Protein AF-A0A3D1XYS8-F1 (afdb_monomer_lite)

Radius of gyration: 29.28 Å; chains: 1; bounding box: 85×68×75 Å

Secondary structure (DSSP, 8-state):
--S---TTTGGGSPPPSS-PPPP-STTPPP------PPTT-EEE-----B-SS--BPPP----EEE--SSPEEEEE-SSSEEEEEE-STT--SGGG---EEEE-TT---BTTEEEEEEE--SSEEEEEEEEEEEEEEEETT-EEEEBTTS-EEEE---EEPSEEEETTS-B-GGGGTSSSS--BT---HHHHHHHS---B-TTS-B----HHHHEEEEEEEEE--TT--EEEEEEEEEE-HHHHHHHHHHHHHHTTT-HHHHHHHHHTSHHHHHHHHS-SSEEEEEE-SSSEEEEEEE---BSSSS---EEEEEE-TT--SSEEEEEEEEETTTEEEEEEEEE-SPPS-TTTS-EEEEE--SEEEETTEE-HHHHSSSSS--EEEETT-EEEEEEE--SPPPTTEEEEEEEEEEEEEEE--S----S--HHHHHHHHHSTTHHHHHHHHHHTTTT-S-------------TT---GGGT------------S-----S--HHHHHHHHHHHHHHHHHHHHHHHHHTSTT-HHHHHHHHHHHHHHHHHHHHHHHHHHHHTS-----------------------PPP-PPPPP-------

Foldseek 3Di:
DLDADFQVCPVVDDDFDDDFDDDDPPPDDGDDDRFQEAALGKDWDWDWDADPVRDIDTIDGIDMAGHHFFKWKWWDLPPDTDTADTDQPPFADPVPWDKDKFWDPSFDDDPQKTKMKIADRYQWKWWWAAKWKKKWWFFPQWDWAAAPVRDIFTFHDWFAFPWKQKPVRDTDRQQAADLPPNWDLQQDPVCLVPPAQCDADPQGFGPDPDPVNFKMKMKTKTFADQQQQKKKKKFAKAFHSLLSVLVVVLCLLQLVVPVVSVVVCVVVCLVVLLCFQQQLAKWKWWDQPPDTDGDDGDSAHYNDSNGGTHIDMDGCNRRDDRMIIMMIMHTRNGMITRHMTIGRDDRPPPPDGGDIDIWQFPFKDKVNHTPSVRHNDPDPRIDMDGNPIMIMTMTGNPDDHDPNIDIIMIMIIITHMHRDDPDRNPDHNVVVSCCCRPPHSRVSRPRSSVVVPNNPDDDDDDDDDDDDDDLRDDDVVVPRDNPPPPDPPPDDDDPPDDDDVVVVVVVVVVVVVVVVVVVVVVVVVVVVPCPPVVVVVVVVVVVVVVVVVVVVVVVVVVVDDDDDDDDDDDDDDDDDDDDDDDDDDDDDDDDDDDDDDDD

Sequence (599 aa):
TSSAITDANWASATTCGGTPPSPGTPGSTESFGCTGLAALTHYYFGLKSTDEVPNWSLASNSPEATTASCPFIYVWNGKEYEFVAETLTPFVVPEAEAPFLSVLPNLVPKDGKYLIKIKEELNETSFLNNLFLLAIDHPKNTEIYPDIFGNIHTIKDKISASSCINEEGEDCLDLFEENDNKFWNWGDEGYWRTHKNTELDEEGNLLSDDESDLYSWAVLTFPKPKDAEQAKLVWHAKQHDSIGWAWTHFKDLLGYNHPESLQKYIDNGMLEDWFLNESAIIRLDVWDGKEWKHEYNLLEASASTEPGRFSHLVDISKIPGDELKIRFKSIYGYRAIDSVKVDYSKDYTLIPYLNVIPSYPEKATVNGESVLGAVSKTDSKRVVIDQGDEMELVFPEKYKLLPNTERSYILVTAGYYFGKYDKIIAKPNTELVERIMTEPGFTPRYFIPRWFGESETKFNEIEDKEFKCSPYFPDPQRGCEFPLVVEKEIKHFFPLSKYTIFDKIRIGSQIIVILIIIGVLVLLIKKRQYKKLLLALIILGVLLSLWYFFKVLKEFRVGQGLRLKETVQRVPLKMVSTLFFGSPLPKSQPLGRFPTKLE

pLDDT: mean 73.92, std 22.6, range [20.84, 98.5]

Structure (mmCIF, N/CA/C/O backbone):
data_AF-A0A3D1XYS8-F1
#
_entry.id   AF-A0A3D1XYS8-F1
#
loop_
_atom_site.group_PDB
_atom_site.id
_atom_site.type_symbol
_atom_site.label_atom_id
_atom_site.label_alt_id
_atom_site.label_comp_id
_atom_site.label_asym_id
_atom_site.label_entity_id
_atom_site.label_seq_id
_atom_site.pdbx_PDB_ins_code
_atom_site.Cartn_x
_atom_site.Cartn_y
_atom_site.Cartn_z
_atom_site.occupancy
_atom_site.B_iso_or_equiv
_atom_site.auth_seq_id
_atom_site.auth_comp_id
_atom_site.auth_asym_id
_atom_site.auth_atom_id
_atom_site.pdbx_PDB_model_num
ATOM 1 N N . THR A 1 1 ? 22.003 -0.512 15.019 1.00 56.84 1 THR A N 1
ATOM 2 C CA . THR A 1 1 ? 23.196 0.309 14.659 1.00 56.84 1 THR A CA 1
ATOM 3 C C . THR A 1 1 ? 23.071 0.764 13.217 1.00 56.84 1 THR A C 1
ATOM 5 O O . THR A 1 1 ? 22.112 0.349 12.585 1.00 56.84 1 THR A O 1
ATOM 8 N N . SER A 1 2 ? 23.991 1.585 12.696 1.00 62.97 2 SER A N 1
ATOM 9 C CA . SER A 1 2 ? 24.048 1.968 11.268 1.00 62.97 2 SER A CA 1
ATOM 10 C C . SER A 1 2 ? 24.963 1.059 10.426 1.00 62.97 2 SER A C 1
ATOM 12 O O . SER A 1 2 ? 25.339 1.412 9.318 1.00 62.97 2 SER A O 1
ATOM 14 N N . SER A 1 3 ? 25.389 -0.077 10.981 1.00 76.81 3 SER A N 1
ATOM 15 C CA . SER A 1 3 ? 26.138 -1.132 10.293 1.00 76.81 3 SER A CA 1
ATOM 16 C C . SER A 1 3 ? 25.804 -2.493 10.903 1.00 76.81 3 SER A C 1
ATOM 18 O O . SER A 1 3 ? 25.398 -2.551 12.072 1.00 76.81 3 SER A O 1
ATOM 20 N N . ALA A 1 4 ? 25.991 -3.570 10.131 1.00 86.12 4 ALA A N 1
ATOM 21 C CA . ALA A 1 4 ? 25.704 -4.941 10.551 1.00 86.12 4 ALA A CA 1
ATOM 22 C C . ALA A 1 4 ? 26.325 -5.289 11.911 1.00 86.12 4 ALA A C 1
ATOM 24 O O . ALA A 1 4 ? 27.505 -5.034 12.180 1.00 86.12 4 ALA A O 1
ATOM 25 N N . ILE A 1 5 ? 25.510 -5.881 12.784 1.00 90.12 5 ILE A N 1
ATOM 26 C CA . ILE A 1 5 ? 25.910 -6.294 14.125 1.00 90.12 5 ILE A CA 1
ATOM 27 C C . ILE A 1 5 ? 26.676 -7.615 14.041 1.00 90.12 5 ILE A C 1
ATOM 29 O O . ILE A 1 5 ? 26.229 -8.599 13.462 1.00 90.12 5 ILE A O 1
ATOM 33 N N . THR A 1 6 ? 27.848 -7.629 14.661 1.00 91.19 6 THR A N 1
ATOM 34 C CA . THR A 1 6 ? 28.765 -8.762 14.763 1.00 91.19 6 THR A CA 1
ATOM 35 C C . THR A 1 6 ? 29.244 -8.890 16.205 1.00 91.19 6 THR A C 1
ATOM 37 O O . THR A 1 6 ? 29.092 -7.973 17.015 1.00 91.19 6 THR A O 1
ATOM 40 N N . ASP A 1 7 ? 29.904 -9.996 16.549 1.00 90.31 7 ASP A N 1
ATOM 41 C CA . ASP A 1 7 ? 30.526 -10.130 17.871 1.00 90.31 7 ASP A CA 1
ATOM 42 C C . ASP A 1 7 ? 31.549 -9.025 18.175 1.00 90.31 7 ASP A C 1
ATOM 44 O O . ASP A 1 7 ? 31.712 -8.643 19.334 1.00 90.31 7 ASP A O 1
ATOM 48 N N . ALA A 1 8 ? 32.203 -8.481 17.144 1.00 90.38 8 ALA A N 1
ATOM 49 C CA . ALA A 1 8 ? 33.220 -7.446 17.289 1.00 90.38 8 ALA A CA 1
ATOM 50 C C . ALA A 1 8 ? 32.640 -6.079 17.684 1.00 90.38 8 ALA A C 1
ATOM 52 O O . ALA A 1 8 ? 33.290 -5.335 18.417 1.00 90.38 8 ALA A O 1
ATOM 53 N N . ASN A 1 9 ? 31.430 -5.743 17.222 1.00 90.12 9 ASN A N 1
ATOM 54 C CA . ASN A 1 9 ? 30.786 -4.456 17.507 1.00 90.12 9 ASN A CA 1
ATOM 55 C C . ASN A 1 9 ? 29.580 -4.567 18.462 1.00 90.12 9 ASN A C 1
ATOM 57 O O . ASN A 1 9 ? 28.995 -3.540 18.808 1.00 90.12 9 ASN A O 1
ATOM 61 N N . TRP A 1 10 ? 29.260 -5.767 18.964 1.00 91.94 10 TRP A N 1
ATOM 62 C CA . TRP A 1 10 ? 28.131 -6.028 19.867 1.00 91.94 10 TRP A CA 1
ATOM 63 C C . TRP A 1 10 ? 28.052 -5.054 21.049 1.00 91.94 10 TRP A C 1
ATOM 65 O O . TRP A 1 10 ? 27.004 -4.485 21.327 1.00 91.94 10 TRP A O 1
ATOM 75 N N . ALA A 1 11 ? 29.178 -4.816 21.727 1.00 89.06 11 ALA A N 1
ATOM 76 C CA . ALA A 1 11 ? 29.230 -3.950 22.908 1.00 89.06 11 ALA A CA 1
ATOM 77 C C . ALA A 1 11 ? 28.988 -2.459 22.601 1.00 89.06 11 ALA A C 1
ATOM 79 O O . ALA A 1 11 ? 28.719 -1.686 23.516 1.00 89.06 11 ALA A O 1
ATOM 80 N N . SER A 1 12 ? 29.106 -2.055 21.333 1.00 86.50 12 SER A N 1
ATOM 81 C CA . SER A 1 12 ? 28.817 -0.691 20.872 1.00 86.50 12 SER A CA 1
ATOM 82 C C . SER A 1 12 ? 27.388 -0.521 20.351 1.00 86.50 12 SER A C 1
ATOM 84 O O . SER A 1 12 ? 26.962 0.605 20.103 1.00 86.50 12 SER A O 1
ATOM 86 N N . ALA A 1 13 ? 26.647 -1.620 20.180 1.00 88.00 13 ALA A N 1
ATOM 87 C CA . ALA A 1 13 ? 25.275 -1.568 19.714 1.00 88.00 13 ALA A CA 1
ATOM 88 C C . ALA A 1 13 ? 24.341 -1.031 20.805 1.00 88.00 13 ALA A C 1
ATOM 90 O O . ALA A 1 13 ? 24.452 -1.373 21.982 1.00 88.00 13 ALA A O 1
ATOM 91 N N . THR A 1 14 ? 23.394 -0.188 20.401 1.00 88.25 14 THR A N 1
ATOM 92 C CA . THR A 1 14 ? 22.339 0.303 21.287 1.00 88.25 14 THR A CA 1
ATOM 93 C C . THR A 1 14 ? 21.341 -0.816 21.561 1.00 88.25 14 THR A C 1
ATOM 95 O O . THR A 1 14 ? 20.779 -1.389 20.629 1.00 88.25 14 THR A O 1
ATOM 98 N N . THR A 1 15 ? 21.100 -1.116 22.835 1.00 86.75 15 THR A N 1
ATOM 99 C CA . THR A 1 15 ? 20.080 -2.088 23.234 1.00 86.75 15 THR A CA 1
ATOM 100 C C . THR A 1 15 ? 18.688 -1.533 22.945 1.00 86.75 15 THR A C 1
ATOM 102 O O . THR A 1 15 ? 18.370 -0.418 23.360 1.00 86.75 15 THR A O 1
ATOM 105 N N . CYS A 1 16 ? 17.842 -2.321 22.280 1.00 83.00 16 CYS A N 1
ATOM 106 C CA . CYS A 1 16 ? 16.421 -2.009 22.152 1.00 83.00 16 CYS A CA 1
ATOM 107 C C . CYS A 1 16 ? 15.769 -1.872 23.537 1.00 83.00 16 CYS A C 1
ATOM 109 O O . CYS A 1 16 ? 16.020 -2.683 24.431 1.00 83.00 16 CYS A O 1
ATOM 111 N N . GLY A 1 17 ? 14.939 -0.843 23.720 1.00 72.94 17 GLY A N 1
ATOM 112 C CA . GLY A 1 17 ? 14.209 -0.633 24.971 1.00 72.94 17 GLY A CA 1
ATOM 113 C C . GLY A 1 17 ? 13.218 -1.766 25.262 1.00 72.94 17 GLY A C 1
ATOM 114 O O . GLY A 1 17 ? 12.676 -2.368 24.343 1.00 72.94 17 GLY A O 1
ATOM 115 N N . GLY A 1 18 ? 12.967 -2.043 26.546 1.00 71.88 18 GLY A N 1
ATOM 116 C CA . GLY A 1 18 ? 12.067 -3.111 26.999 1.00 71.88 18 GLY A CA 1
ATOM 117 C C . GLY A 1 18 ? 12.799 -4.327 27.575 1.00 71.88 18 GLY A C 1
ATOM 118 O O . GLY A 1 18 ? 14.016 -4.326 27.742 1.00 71.88 18 GLY A O 1
ATOM 119 N N . THR A 1 19 ? 12.042 -5.362 27.944 1.00 77.69 19 THR A N 1
ATOM 120 C CA . THR A 1 19 ? 12.594 -6.644 28.409 1.00 77.69 19 THR A CA 1
ATOM 121 C C . THR A 1 19 ? 12.343 -7.695 27.331 1.00 77.69 19 THR A C 1
ATOM 123 O O . THR A 1 19 ? 11.173 -7.968 27.051 1.00 77.69 19 THR A O 1
ATOM 126 N N . PRO A 1 20 ? 13.390 -8.266 26.705 1.00 81.31 20 PRO A N 1
ATOM 127 C CA . PRO A 1 20 ? 13.209 -9.319 25.713 1.00 81.31 20 PRO A CA 1
ATOM 128 C C . PRO A 1 20 ? 12.521 -10.542 26.340 1.00 81.31 20 PRO A C 1
ATOM 130 O O . PRO A 1 20 ? 12.683 -10.787 27.543 1.00 81.31 20 PRO A O 1
ATOM 133 N N . PRO A 1 21 ? 11.741 -11.309 25.557 1.00 82.81 21 PRO A N 1
ATOM 134 C CA . PRO A 1 21 ? 11.067 -12.496 26.062 1.00 82.81 21 PRO A CA 1
ATOM 135 C C . PRO A 1 21 ? 12.085 -13.529 26.556 1.00 82.81 21 PRO A C 1
ATOM 137 O O . PRO A 1 21 ? 13.184 -13.655 26.016 1.00 82.81 21 PRO A O 1
ATOM 140 N N . SER A 1 22 ? 11.711 -14.291 27.585 1.00 84.75 22 SER A N 1
ATOM 141 C CA . SER A 1 22 ? 12.483 -15.477 27.960 1.00 84.75 22 SER A CA 1
ATOM 142 C C . SER A 1 22 ? 12.396 -16.512 26.831 1.00 84.75 22 SER A C 1
ATOM 144 O O . SER A 1 22 ? 11.285 -16.738 26.344 1.00 84.75 22 SER A O 1
ATOM 146 N N . PRO A 1 23 ? 13.519 -17.140 26.427 1.00 85.06 23 PRO A N 1
ATOM 147 C CA . PRO A 1 23 ? 13.507 -18.162 25.386 1.00 85.06 23 PRO A CA 1
ATOM 148 C C . PRO A 1 23 ? 12.497 -19.271 25.690 1.00 85.06 23 PRO A C 1
ATOM 150 O O . PRO A 1 23 ? 12.416 -19.755 26.825 1.00 85.06 23 PRO A O 1
ATOM 153 N N . GLY A 1 24 ? 11.711 -19.650 24.682 1.00 82.12 24 GLY A N 1
ATOM 154 C CA . GLY A 1 24 ? 10.752 -20.740 24.782 1.00 82.12 24 GLY A CA 1
ATOM 155 C C . GLY A 1 24 ? 11.417 -22.112 24.681 1.00 82.12 24 GLY A C 1
ATOM 156 O O . GLY A 1 24 ? 12.638 -22.270 24.717 1.00 82.12 24 GLY A O 1
ATOM 157 N N . THR A 1 25 ? 10.597 -23.150 24.521 1.00 86.44 25 THR A N 1
ATOM 158 C CA . THR A 1 25 ? 11.120 -24.475 24.168 1.00 86.44 25 THR A CA 1
ATOM 159 C C . THR A 1 25 ? 11.797 -24.430 22.792 1.00 86.44 25 THR A C 1
ATOM 161 O O . THR A 1 25 ? 11.299 -23.720 21.916 1.00 86.44 25 THR A O 1
ATOM 164 N N . PRO A 1 26 ? 12.873 -25.202 22.549 1.00 80.94 26 PRO A N 1
ATOM 165 C CA . PRO A 1 26 ? 13.565 -25.202 21.260 1.00 80.94 26 PRO A CA 1
ATOM 166 C C . PRO A 1 26 ? 12.614 -25.370 20.067 1.00 80.94 26 PRO A C 1
ATOM 168 O O . PRO A 1 26 ? 11.765 -26.262 20.071 1.00 80.94 26 PRO A O 1
ATOM 171 N N . GLY A 1 27 ? 12.768 -24.516 19.051 1.00 78.06 27 GLY A N 1
ATOM 172 C CA . GLY A 1 27 ? 11.906 -24.485 17.862 1.00 78.06 27 GLY A CA 1
ATOM 173 C C . GLY A 1 27 ? 10.658 -23.605 17.989 1.00 78.06 27 GLY A C 1
ATOM 174 O O . GLY A 1 27 ? 9.889 -23.522 17.036 1.00 78.06 27 GLY A O 1
ATOM 175 N N . SER A 1 28 ? 10.453 -22.946 19.133 1.00 81.12 28 SER A N 1
ATOM 176 C CA . SER A 1 28 ? 9.445 -21.886 19.261 1.00 81.12 28 SER A CA 1
ATOM 177 C C . SER A 1 28 ? 9.927 -20.613 18.564 1.00 81.12 28 SER A C 1
ATOM 179 O O . SER A 1 28 ? 11.128 -20.380 18.469 1.00 81.12 28 SER A O 1
ATOM 181 N N . THR A 1 29 ? 8.992 -19.797 18.078 1.00 78.88 29 THR A N 1
ATOM 182 C CA . THR A 1 29 ? 9.286 -18.453 17.570 1.00 78.88 29 THR A CA 1
ATOM 183 C C . THR A 1 29 ? 9.022 -17.434 18.665 1.00 78.88 29 THR A C 1
ATOM 185 O O . THR A 1 29 ? 7.915 -17.365 19.202 1.00 78.88 29 THR A O 1
ATOM 188 N N . GLU A 1 30 ? 10.023 -16.622 18.976 1.00 79.38 30 GLU A N 1
ATOM 189 C CA . GLU A 1 30 ? 9.886 -15.449 19.828 1.00 79.38 30 GLU A CA 1
ATOM 190 C C . GLU A 1 30 ? 9.679 -14.180 18.993 1.00 79.38 30 GLU A C 1
ATOM 192 O O . GLU A 1 30 ? 10.173 -14.044 17.874 1.00 79.38 30 GLU A O 1
ATOM 197 N N . SER A 1 31 ? 8.957 -13.214 19.556 1.00 77.50 31 SER A N 1
ATOM 198 C CA . SER A 1 31 ? 8.762 -11.897 18.949 1.00 77.50 31 SER A CA 1
ATOM 199 C C . SER A 1 31 ? 9.028 -10.811 19.981 1.00 77.50 31 SER A C 1
ATOM 201 O O . SER A 1 31 ? 8.647 -10.938 21.146 1.00 77.50 31 SER A O 1
ATOM 203 N N . PHE A 1 32 ? 9.702 -9.744 19.559 1.00 79.88 32 PHE A N 1
ATOM 204 C CA . PHE A 1 32 ? 10.047 -8.612 20.410 1.00 79.88 32 PHE A CA 1
ATOM 205 C C . PHE A 1 32 ? 9.953 -7.310 19.613 1.00 79.88 32 PHE A C 1
ATOM 207 O O . PHE A 1 32 ? 10.563 -7.189 18.554 1.00 79.88 32 PHE A O 1
ATOM 214 N N . GLY A 1 33 ? 9.187 -6.343 20.122 1.00 75.69 33 GLY A N 1
ATOM 215 C CA . GLY A 1 33 ? 9.042 -5.026 19.505 1.00 75.69 33 GLY A CA 1
ATOM 216 C C . GLY A 1 33 ? 10.113 -4.060 20.004 1.00 75.69 33 GLY A C 1
ATOM 217 O O . GLY A 1 33 ? 10.180 -3.785 21.200 1.00 75.69 33 GLY A O 1
ATOM 218 N N . CYS A 1 34 ? 10.930 -3.532 19.091 1.00 75.88 34 CYS A N 1
ATOM 219 C CA . CYS A 1 34 ? 11.888 -2.466 19.382 1.00 75.88 34 CYS A CA 1
ATOM 220 C C . CYS A 1 34 ? 11.254 -1.106 19.054 1.00 75.88 34 CYS A C 1
ATOM 222 O O . CYS A 1 34 ? 10.907 -0.854 17.906 1.00 75.88 34 CYS A O 1
ATOM 224 N N . THR A 1 35 ? 11.095 -0.237 20.054 1.00 71.31 35 THR A N 1
ATOM 225 C CA . THR A 1 35 ? 10.440 1.079 19.916 1.00 71.31 35 THR A CA 1
ATOM 226 C C . THR A 1 35 ? 11.433 2.237 20.045 1.00 71.31 35 THR A C 1
ATOM 228 O O . THR A 1 35 ? 12.523 2.058 20.589 1.00 71.31 35 THR A O 1
ATOM 231 N N . GLY A 1 36 ? 11.025 3.449 19.648 1.00 66.06 36 GLY A N 1
ATOM 232 C CA . GLY A 1 36 ? 11.841 4.667 19.789 1.00 66.06 36 GLY A CA 1
ATOM 233 C C . GLY A 1 36 ? 12.924 4.807 18.718 1.00 66.06 36 GLY A C 1
ATOM 234 O O . GLY A 1 36 ? 13.944 5.455 18.941 1.00 66.06 36 GLY A O 1
ATOM 235 N N . LEU A 1 37 ? 12.719 4.161 17.572 1.00 73.06 37 LEU A N 1
ATOM 236 C CA . LEU A 1 37 ? 13.575 4.279 16.402 1.00 73.06 37 LEU A CA 1
ATOM 237 C C . LEU A 1 37 ? 13.267 5.598 15.674 1.00 73.06 37 LEU A C 1
ATOM 239 O O . LEU A 1 37 ? 12.120 6.045 15.631 1.00 73.06 37 LEU A O 1
ATOM 243 N N . ALA A 1 38 ? 14.287 6.240 15.110 1.00 64.38 38 ALA A N 1
ATOM 244 C CA . ALA A 1 38 ? 14.101 7.417 14.270 1.00 64.38 38 ALA A CA 1
ATOM 245 C C . ALA A 1 38 ? 13.369 7.022 12.981 1.00 64.38 38 ALA A C 1
ATOM 247 O O . ALA A 1 38 ? 13.566 5.912 12.493 1.00 64.38 38 ALA A O 1
ATOM 248 N N . ALA A 1 39 ? 12.522 7.904 12.443 1.00 60.00 39 ALA A N 1
ATOM 249 C CA . ALA A 1 39 ? 11.832 7.686 11.167 1.00 60.00 39 ALA A CA 1
ATOM 250 C C . ALA A 1 39 ? 12.833 7.620 10.006 1.00 60.00 39 ALA A C 1
ATOM 252 O O . ALA A 1 39 ? 13.895 8.244 10.088 1.00 60.00 39 ALA A O 1
ATOM 253 N N . LEU A 1 40 ? 12.486 6.912 8.924 1.00 56.88 40 LEU A N 1
ATOM 254 C CA . LEU A 1 40 ? 13.281 6.854 7.686 1.00 56.88 40 LEU A CA 1
ATOM 255 C C . LEU A 1 40 ? 14.767 6.533 7.921 1.00 56.88 40 LEU A C 1
ATOM 257 O O . LEU A 1 40 ? 15.645 7.036 7.221 1.00 56.88 40 LEU A O 1
ATOM 261 N N . THR A 1 41 ? 15.059 5.734 8.946 1.00 62.69 41 THR A N 1
ATOM 262 C CA . THR A 1 41 ? 16.421 5.436 9.388 1.00 62.69 41 THR A CA 1
ATOM 263 C C . THR A 1 41 ? 16.679 3.945 9.265 1.00 62.69 41 THR A C 1
ATOM 265 O O . THR A 1 41 ? 15.886 3.127 9.732 1.00 62.69 41 THR A O 1
ATOM 268 N N . HIS A 1 42 ? 17.795 3.599 8.626 1.00 68.25 42 HIS A N 1
ATOM 269 C CA . HIS A 1 42 ? 18.211 2.220 8.430 1.00 68.25 42 HIS A CA 1
ATOM 270 C C . HIS A 1 42 ? 18.862 1.664 9.700 1.00 68.25 42 HIS A C 1
ATOM 272 O O . HIS A 1 42 ? 19.811 2.246 10.241 1.00 68.25 42 HIS A O 1
ATOM 278 N N . TYR A 1 43 ? 18.341 0.542 10.186 1.00 79.75 43 TYR A N 1
ATOM 279 C CA . TYR A 1 43 ? 18.785 -0.104 11.409 1.00 79.75 43 TYR A CA 1
ATOM 280 C C . TYR A 1 43 ? 19.166 -1.552 11.170 1.00 79.75 43 TYR A C 1
ATOM 282 O O . TYR A 1 43 ? 18.414 -2.324 10.591 1.00 79.75 43 TYR A O 1
ATOM 290 N N . TYR A 1 44 ? 20.288 -1.932 11.768 1.00 84.69 44 TYR A N 1
ATOM 291 C CA . TYR A 1 44 ? 20.696 -3.318 11.942 1.00 84.69 44 TYR A CA 1
ATOM 292 C C . TYR A 1 44 ? 20.316 -3.816 13.331 1.00 84.69 44 TYR A C 1
ATOM 294 O O . TYR A 1 44 ? 20.583 -3.133 14.335 1.00 84.69 44 TYR A O 1
ATOM 302 N N . PHE A 1 45 ? 19.758 -5.022 13.377 1.00 89.69 45 PHE A N 1
ATOM 303 C CA . PHE A 1 45 ? 19.393 -5.736 14.595 1.00 89.69 45 PHE A CA 1
ATOM 304 C C . PHE A 1 45 ? 20.274 -6.967 14.781 1.00 89.69 45 PHE A C 1
ATOM 306 O O . PHE A 1 45 ? 20.924 -7.443 13.856 1.00 89.69 45 PHE A O 1
ATOM 313 N N . GLY A 1 46 ? 20.323 -7.466 16.009 1.00 90.88 46 GLY A N 1
ATOM 314 C CA . GLY A 1 46 ? 21.067 -8.659 16.374 1.00 90.88 46 GLY A CA 1
ATOM 315 C C . GLY A 1 46 ? 20.637 -9.114 17.760 1.00 90.88 46 GLY A C 1
ATOM 316 O O . GLY A 1 46 ? 20.279 -8.292 18.605 1.00 90.88 46 GLY A O 1
ATOM 317 N N . LEU A 1 47 ? 20.660 -10.420 17.995 1.00 91.62 47 LEU A N 1
ATOM 318 C CA . LEU A 1 47 ? 20.310 -11.020 19.276 1.00 91.62 47 LEU A CA 1
ATOM 319 C C . LEU A 1 47 ? 21.435 -11.931 19.775 1.00 91.62 47 LEU A C 1
ATOM 321 O O . LEU A 1 47 ? 22.169 -12.539 18.993 1.00 91.62 47 LEU A O 1
ATOM 325 N N . LYS A 1 48 ? 21.547 -12.023 21.101 1.00 90.88 48 LYS A N 1
ATOM 326 C CA . LYS A 1 48 ? 22.319 -13.047 21.805 1.00 90.88 48 LYS A CA 1
ATOM 327 C C . LYS A 1 48 ? 21.435 -13.680 22.859 1.00 90.88 48 LYS A C 1
ATOM 329 O O . LYS A 1 48 ? 20.718 -12.975 23.568 1.00 90.88 48 LYS A O 1
ATOM 334 N N . SER A 1 49 ? 21.524 -14.994 22.987 1.00 88.75 49 SER A N 1
ATOM 335 C CA . SER A 1 49 ? 20.865 -15.750 24.046 1.00 88.75 49 SER A CA 1
ATOM 336 C C . SER A 1 49 ? 21.883 -16.181 25.094 1.00 88.75 49 SER A C 1
ATOM 338 O O . SER A 1 49 ? 23.073 -16.317 24.803 1.00 88.75 49 SER A O 1
ATOM 340 N N . THR A 1 50 ? 21.413 -16.424 26.312 1.00 88.50 50 THR A N 1
ATOM 341 C CA . THR A 1 50 ? 22.218 -16.997 27.390 1.00 88.50 50 THR A CA 1
ATOM 342 C C . THR A 1 50 ? 21.474 -18.166 28.022 1.00 88.50 50 THR A C 1
ATOM 344 O O . THR A 1 50 ? 20.242 -18.161 28.036 1.00 88.50 50 THR A O 1
ATOM 347 N N . ASP A 1 51 ? 22.210 -19.173 28.485 1.00 85.50 51 ASP A N 1
ATOM 348 C CA . ASP A 1 51 ? 21.648 -20.316 29.209 1.00 85.50 51 ASP A CA 1
ATOM 349 C C . ASP A 1 51 ? 21.585 -20.062 30.731 1.00 85.50 51 ASP A C 1
ATOM 351 O O . ASP A 1 51 ? 21.874 -18.969 31.226 1.00 85.50 51 ASP A O 1
ATOM 355 N N . GLU A 1 52 ? 21.188 -21.077 31.499 1.00 86.06 52 GLU A N 1
ATOM 356 C CA . GLU A 1 52 ? 21.054 -21.005 32.958 1.00 86.06 52 GLU A CA 1
ATOM 357 C C . GLU A 1 52 ? 22.401 -20.873 33.694 1.00 86.06 52 GLU A C 1
ATOM 359 O O . GLU A 1 52 ? 22.426 -20.592 34.897 1.00 86.06 52 GLU A O 1
ATOM 364 N N . VAL A 1 53 ? 23.521 -21.077 32.993 1.00 88.19 53 VAL A N 1
ATOM 365 C CA . VAL A 1 53 ? 24.900 -20.990 33.504 1.00 88.19 53 VAL A CA 1
ATOM 366 C C . VAL A 1 53 ? 25.660 -19.862 32.769 1.00 88.19 53 VAL A C 1
ATOM 368 O O . VAL A 1 53 ? 26.840 -19.991 32.446 1.00 88.19 53 VAL A O 1
ATOM 371 N N . PRO A 1 54 ? 24.996 -18.711 32.569 1.00 83.50 54 PRO A N 1
ATOM 372 C CA . PRO A 1 54 ? 25.366 -17.572 31.729 1.00 83.50 54 PRO A CA 1
ATOM 373 C C . PRO A 1 54 ? 26.274 -17.784 30.506 1.00 83.50 54 PRO A C 1
ATOM 375 O O . PRO A 1 54 ? 27.084 -16.903 30.193 1.00 83.50 54 PRO A O 1
ATOM 378 N N . ASN A 1 55 ? 26.156 -18.900 29.782 1.00 88.56 55 ASN A N 1
ATOM 379 C CA . ASN A 1 55 ? 26.901 -19.091 28.539 1.00 88.56 55 ASN A CA 1
ATOM 380 C C . ASN A 1 55 ? 26.212 -18.315 27.418 1.00 88.56 55 ASN A C 1
ATOM 382 O O . ASN A 1 55 ? 25.103 -18.643 27.003 1.00 88.56 55 ASN A O 1
ATOM 386 N N . TRP A 1 56 ? 26.865 -17.261 26.937 1.00 90.38 56 TRP A N 1
ATOM 387 C CA . TRP A 1 56 ? 26.346 -16.426 25.858 1.00 90.38 56 TRP A CA 1
ATOM 388 C C . TRP A 1 56 ? 26.611 -17.041 24.487 1.00 90.38 56 TRP A C 1
ATOM 390 O O . TRP A 1 56 ? 27.707 -17.537 24.217 1.00 90.38 56 TRP A O 1
ATOM 400 N N . SER A 1 57 ? 25.626 -16.944 23.598 1.00 91.12 57 SER A N 1
ATOM 401 C CA . SER A 1 57 ? 25.812 -17.244 22.183 1.00 91.12 57 SER A CA 1
ATOM 402 C C . SER A 1 57 ? 26.738 -16.226 21.501 1.00 91.12 57 SER A C 1
ATOM 404 O O . SER A 1 57 ? 26.980 -15.118 21.999 1.00 91.12 57 SER A O 1
ATOM 406 N N . LEU A 1 58 ? 27.203 -16.584 20.302 1.00 92.06 58 LEU A N 1
ATOM 407 C CA . LEU A 1 58 ? 27.666 -15.596 19.325 1.00 92.06 58 LEU A CA 1
ATOM 408 C C . LEU A 1 58 ? 26.505 -14.681 18.911 1.00 92.06 58 LEU A C 1
ATOM 410 O O . LEU A 1 58 ? 25.336 -14.995 19.170 1.00 92.06 58 LEU A O 1
ATOM 414 N N . ALA A 1 59 ? 26.831 -13.545 18.295 1.00 91.00 59 ALA A N 1
ATOM 415 C CA . ALA A 1 59 ? 25.819 -12.682 17.699 1.00 91.00 59 ALA A CA 1
ATOM 416 C C . ALA A 1 59 ? 25.062 -13.462 16.613 1.00 91.00 59 ALA A C 1
ATOM 418 O O . ALA A 1 59 ? 25.658 -14.245 15.869 1.00 91.00 59 ALA A O 1
ATOM 419 N N . SER A 1 60 ? 23.746 -13.268 16.539 1.00 90.56 60 SER A N 1
ATOM 420 C CA . SER A 1 60 ? 22.939 -13.805 15.444 1.00 90.56 60 SER A CA 1
ATOM 421 C C . SER A 1 60 ? 23.377 -13.247 14.084 1.00 90.56 60 SER A C 1
ATOM 423 O O . SER A 1 60 ? 24.249 -12.381 13.987 1.00 90.56 60 SER A O 1
ATOM 425 N N . ASN A 1 61 ? 22.702 -13.683 13.017 1.00 85.00 61 ASN A N 1
ATOM 426 C CA . ASN A 1 61 ? 22.659 -12.881 11.796 1.00 85.00 61 ASN A CA 1
ATOM 427 C C . ASN A 1 61 ? 22.183 -11.451 12.115 1.00 85.00 61 ASN A C 1
ATOM 429 O O . ASN A 1 61 ? 21.528 -11.217 13.136 1.00 85.00 61 ASN A O 1
ATOM 433 N N . SER A 1 62 ? 22.518 -10.503 11.240 1.00 85.44 62 SER A N 1
ATOM 434 C CA . SER A 1 62 ? 22.134 -9.109 11.422 1.00 85.44 62 SER A CA 1
ATOM 435 C C . SER A 1 62 ? 21.090 -8.702 10.390 1.00 85.44 62 SER A C 1
ATOM 437 O O . SER A 1 62 ? 21.463 -8.184 9.341 1.00 85.44 62 SER A O 1
ATOM 439 N N . PRO A 1 63 ? 19.797 -8.990 10.633 1.00 81.69 63 PRO A N 1
ATOM 440 C CA . PRO A 1 63 ? 18.751 -8.460 9.780 1.00 81.69 63 PRO A CA 1
ATOM 441 C C . PRO A 1 63 ? 18.736 -6.935 9.879 1.00 81.69 63 PRO A C 1
ATOM 443 O O . PRO A 1 63 ? 19.018 -6.357 10.936 1.00 81.69 63 PRO A O 1
ATOM 446 N N . GLU A 1 64 ? 18.384 -6.305 8.773 1.00 74.69 64 GLU A N 1
ATOM 447 C CA . GLU A 1 64 ? 18.311 -4.860 8.635 1.00 74.69 64 GLU A CA 1
ATOM 448 C C . GLU A 1 64 ? 16.919 -4.439 8.162 1.00 74.69 64 GLU A C 1
ATOM 450 O O . GLU A 1 64 ? 16.208 -5.214 7.518 1.00 74.69 64 GLU A O 1
ATOM 455 N N . ALA A 1 65 ? 16.506 -3.238 8.549 1.00 67.50 65 ALA A N 1
ATOM 456 C CA . ALA A 1 65 ? 15.270 -2.625 8.090 1.00 67.50 65 ALA A CA 1
ATOM 457 C C . ALA A 1 65 ? 15.348 -1.105 8.236 1.00 67.50 65 ALA A C 1
ATOM 459 O O . ALA A 1 65 ? 15.921 -0.588 9.200 1.00 67.50 65 ALA A O 1
ATOM 460 N N . THR A 1 66 ? 14.710 -0.389 7.321 1.00 63.38 66 THR A N 1
ATOM 461 C CA . THR A 1 66 ? 14.507 1.053 7.405 1.00 63.38 66 THR A CA 1
ATOM 462 C C . THR A 1 66 ? 13.136 1.309 7.976 1.00 63.38 66 THR A C 1
ATOM 464 O O . THR A 1 66 ? 12.128 0.782 7.510 1.00 63.38 66 THR A O 1
ATOM 467 N N . THR A 1 67 ? 13.089 2.122 9.021 1.00 61.94 67 THR A N 1
ATOM 468 C CA . THR A 1 67 ? 11.811 2.547 9.575 1.00 61.94 67 THR A CA 1
ATOM 469 C C . THR A 1 67 ? 10.998 3.308 8.533 1.00 61.94 67 THR A C 1
ATOM 471 O O . THR A 1 67 ? 11.507 4.148 7.790 1.00 61.94 67 THR A O 1
ATOM 474 N N . ALA A 1 68 ? 9.704 3.011 8.511 1.00 60.97 68 ALA A N 1
ATOM 475 C CA . ALA A 1 68 ? 8.709 3.737 7.747 1.00 60.97 68 ALA A CA 1
ATOM 476 C C . ALA A 1 68 ? 8.577 5.201 8.206 1.00 60.97 68 ALA A C 1
ATOM 478 O O . ALA A 1 68 ? 9.348 5.708 9.021 1.00 60.97 68 ALA A O 1
ATOM 479 N N . SER A 1 69 ? 7.564 5.867 7.669 1.00 61.47 69 SER A N 1
ATOM 480 C CA . SER A 1 69 ? 7.175 7.243 7.949 1.00 61.47 69 SER A CA 1
ATOM 481 C C . SER A 1 69 ? 5.654 7.265 7.836 1.00 61.47 69 SER A C 1
ATOM 483 O O . SER A 1 69 ? 5.190 7.377 6.707 1.00 61.47 69 SER A O 1
ATOM 485 N N . CYS A 1 70 ? 4.925 6.939 8.920 1.00 78.00 70 CYS A N 1
ATOM 486 C CA . CYS A 1 70 ? 3.453 6.888 9.056 1.00 78.00 70 CYS A CA 1
ATOM 487 C C . CYS A 1 70 ? 3.005 6.473 10.482 1.00 78.00 70 CYS A C 1
ATOM 489 O O . CYS A 1 70 ? 3.631 5.599 11.085 1.00 78.00 70 CYS A O 1
ATOM 491 N N . PRO A 1 71 ? 1.849 6.957 10.983 1.00 85.88 71 PRO A N 1
ATOM 492 C CA . PRO A 1 71 ? 1.235 6.427 12.203 1.00 85.88 71 PRO A CA 1
ATOM 493 C C . PRO A 1 71 ? 0.776 4.973 12.095 1.00 85.88 71 PRO A C 1
ATOM 495 O O . PRO A 1 71 ? 0.230 4.536 11.076 1.00 85.88 71 PRO A O 1
ATOM 498 N N . PHE A 1 72 ? 0.878 4.258 13.214 1.00 88.44 72 PHE A N 1
ATOM 499 C CA . PHE A 1 72 ? 0.508 2.850 13.333 1.00 88.44 72 PHE A CA 1
ATOM 500 C C . PHE A 1 72 ? -0.827 2.667 14.059 1.00 88.44 72 PHE A C 1
ATOM 502 O O . PHE A 1 72 ? -1.087 3.291 15.092 1.00 88.44 72 PHE A O 1
ATOM 509 N N . ILE A 1 73 ? -1.671 1.772 13.547 1.00 91.69 73 ILE A N 1
ATOM 510 C CA . ILE A 1 73 ? -2.952 1.393 14.140 1.00 91.69 73 ILE A CA 1
ATOM 511 C C . ILE A 1 73 ? -2.794 0.089 14.920 1.00 91.69 73 ILE A C 1
ATOM 513 O O . ILE A 1 73 ? -2.356 -0.932 14.386 1.00 91.69 73 ILE A O 1
ATOM 517 N N . TYR A 1 74 ? -3.255 0.115 16.169 1.00 93.38 74 TYR A N 1
ATOM 518 C CA . TYR A 1 74 ? -3.376 -1.054 17.027 1.00 93.38 74 TYR A CA 1
ATOM 519 C C . TYR A 1 74 ? -4.835 -1.296 17.403 1.00 93.38 74 TYR A C 1
ATOM 521 O O . TYR A 1 74 ? -5.584 -0.355 17.675 1.00 93.38 74 TYR A O 1
ATOM 529 N N . VAL A 1 75 ? -5.237 -2.559 17.498 1.00 95.62 75 VAL A N 1
ATOM 530 C CA . VAL A 1 75 ? -6.599 -2.955 17.885 1.00 95.62 75 VAL A CA 1
ATOM 531 C C . VAL A 1 75 ? -6.584 -3.908 19.064 1.00 95.62 75 VAL A C 1
ATOM 533 O O . VAL A 1 75 ? -5.654 -4.689 19.239 1.00 95.62 75 VAL A O 1
ATOM 536 N N . TRP A 1 76 ? -7.630 -3.862 19.885 1.00 97.12 76 TRP A N 1
ATOM 537 C CA . TRP A 1 76 ? -7.839 -4.880 20.909 1.00 97.12 76 TRP A CA 1
ATOM 538 C C . TRP A 1 76 ? -8.333 -6.186 20.277 1.00 97.12 76 TRP A C 1
ATOM 540 O O . TRP A 1 76 ? -9.443 -6.237 19.739 1.00 97.12 76 TRP A O 1
ATOM 550 N N . ASN A 1 77 ? -7.539 -7.251 20.408 1.00 93.81 77 ASN A N 1
ATOM 551 C CA . ASN A 1 77 ? -7.841 -8.572 19.843 1.00 93.81 77 ASN A CA 1
ATOM 552 C C . ASN A 1 77 ? -8.550 -9.533 20.819 1.00 93.81 77 ASN A C 1
ATOM 554 O O . ASN A 1 77 ? -8.769 -10.704 20.520 1.00 93.81 77 ASN A O 1
ATOM 558 N N . GLY A 1 78 ? -8.916 -9.049 22.012 1.00 95.44 78 GLY A N 1
ATOM 559 C CA . GLY A 1 78 ? -9.532 -9.855 23.073 1.00 95.44 78 GLY A CA 1
ATOM 560 C C . GLY A 1 78 ? -8.587 -10.153 24.235 1.00 95.44 78 GLY A C 1
ATOM 561 O O . GLY A 1 78 ? -9.058 -10.416 25.344 1.00 95.44 78 GLY A O 1
ATOM 562 N N . LYS A 1 79 ? -7.275 -10.052 24.004 1.00 93.50 79 LYS A N 1
ATOM 563 C CA . LYS A 1 79 ? -6.223 -10.327 24.989 1.00 93.50 79 LYS A CA 1
ATOM 564 C C . LYS A 1 79 ? -5.271 -9.146 25.167 1.00 93.50 79 LYS A C 1
ATOM 566 O O . LYS A 1 79 ? -4.961 -8.791 26.303 1.00 93.50 79 LYS A O 1
ATOM 571 N N . GLU A 1 80 ? -4.827 -8.549 24.069 1.00 93.31 80 GLU A N 1
ATOM 572 C CA . GLU A 1 80 ? -3.857 -7.454 24.043 1.00 93.31 80 GLU A CA 1
ATOM 573 C C . GLU A 1 80 ? -4.109 -6.507 22.861 1.00 93.31 80 GLU A C 1
ATOM 575 O O . GLU A 1 80 ? -5.036 -6.713 22.074 1.00 93.31 80 GLU A O 1
ATOM 580 N N . TYR A 1 81 ? -3.332 -5.423 22.791 1.00 90.81 81 TYR A N 1
ATOM 581 C CA . TYR A 1 81 ? -3.315 -4.557 21.615 1.00 90.81 81 TYR A CA 1
ATOM 582 C C . TYR A 1 81 ? -2.350 -5.129 20.580 1.00 90.81 81 TYR A C 1
ATOM 584 O O . TYR A 1 81 ? -1.194 -5.395 20.897 1.00 90.81 81 TYR A O 1
ATOM 592 N N . GLU A 1 82 ? -2.831 -5.284 19.356 1.00 88.12 82 GLU A N 1
ATOM 593 C CA . GLU A 1 82 ? -2.109 -5.871 18.230 1.00 88.12 82 GLU A CA 1
ATOM 594 C C . GLU A 1 82 ? -1.971 -4.833 17.118 1.00 88.12 82 GLU A C 1
ATOM 596 O O . GLU A 1 82 ? -2.948 -4.151 16.806 1.00 88.12 82 GLU A O 1
ATOM 601 N N . PHE A 1 83 ? -0.769 -4.695 16.555 1.00 87.94 83 PHE A N 1
ATOM 602 C CA . PHE A 1 83 ? -0.530 -3.874 15.367 1.00 87.94 83 PHE A CA 1
ATOM 603 C C . PHE A 1 83 ? -1.231 -4.506 14.163 1.00 87.94 83 PHE A C 1
ATOM 605 O O . PHE A 1 83 ? -1.081 -5.705 13.951 1.00 87.94 83 PHE A O 1
ATOM 612 N N . VAL A 1 84 ? -1.983 -3.722 13.386 1.00 86.56 84 VAL A N 1
ATOM 613 C CA . VAL A 1 84 ? -2.762 -4.276 12.262 1.00 86.56 84 VAL A CA 1
ATOM 614 C C . VAL A 1 84 ? -2.702 -3.489 10.961 1.00 86.56 84 VAL A C 1
ATOM 616 O O . VAL A 1 84 ? -3.082 -4.031 9.928 1.00 86.56 84 VAL A O 1
ATOM 619 N N . ALA A 1 85 ? -2.310 -2.215 10.994 1.00 86.50 85 ALA A N 1
ATOM 620 C CA . ALA A 1 85 ? -2.247 -1.387 9.795 1.00 86.50 85 ALA A CA 1
ATOM 621 C C . ALA A 1 85 ? -1.468 -0.094 10.039 1.00 86.50 85 ALA A C 1
ATOM 623 O O . ALA A 1 85 ? -1.446 0.434 11.148 1.00 86.50 85 ALA A O 1
ATOM 624 N N . GLU A 1 86 ? -0.927 0.474 8.970 1.00 85.94 86 GLU A N 1
ATOM 625 C CA . GLU A 1 86 ? -0.524 1.880 8.910 1.00 85.94 86 GLU A CA 1
ATOM 626 C C . GLU A 1 86 ? -1.712 2.766 8.497 1.00 85.94 86 GLU A C 1
ATOM 628 O O . GLU A 1 86 ? -2.754 2.292 8.020 1.00 85.94 86 GLU A O 1
ATOM 633 N N . THR A 1 87 ? -1.567 4.075 8.690 1.00 86.50 87 THR A N 1
ATOM 634 C CA . THR A 1 87 ? -2.535 5.072 8.234 1.00 86.50 87 THR A CA 1
ATOM 635 C C . THR A 1 87 ? -1.847 6.341 7.748 1.00 86.50 87 THR A C 1
ATOM 637 O O . THR A 1 87 ? -0.715 6.618 8.117 1.00 86.50 87 THR A O 1
ATOM 640 N N . LEU A 1 88 ? -2.576 7.153 6.976 1.00 82.81 88 LEU A N 1
ATOM 641 C CA . LEU A 1 88 ? -2.136 8.432 6.407 1.00 82.81 88 LEU A CA 1
ATOM 642 C C . LEU A 1 88 ? -1.065 8.320 5.314 1.00 82.81 88 LEU A C 1
ATOM 644 O O . LEU A 1 88 ? -0.694 9.346 4.764 1.00 82.81 88 LEU A O 1
ATOM 648 N N . THR A 1 89 ? -0.609 7.129 4.928 1.00 74.50 89 THR A N 1
ATOM 649 C CA . THR A 1 89 ? 0.275 6.955 3.764 1.00 74.50 89 THR A CA 1
ATOM 650 C C . THR A 1 89 ? -0.482 7.321 2.480 1.00 74.50 89 THR A C 1
ATOM 652 O O . THR A 1 89 ? -1.567 6.782 2.282 1.00 74.50 89 THR A O 1
ATOM 655 N N . PRO A 1 90 ? 0.017 8.172 1.561 1.00 69.69 90 PRO A N 1
ATOM 656 C CA . PRO A 1 90 ? 1.298 8.888 1.509 1.00 69.69 90 PRO A CA 1
ATOM 657 C C . PRO A 1 90 ? 1.174 10.402 1.817 1.00 69.69 90 PRO A C 1
ATOM 659 O O . PRO A 1 90 ? 1.899 11.221 1.250 1.00 69.69 90 PRO A O 1
ATOM 662 N N . PHE A 1 91 ? 0.212 10.814 2.641 1.00 77.06 91 PHE A N 1
ATOM 663 C CA . PHE A 1 91 ? -0.143 12.215 2.873 1.00 77.06 91 PHE A CA 1
ATOM 664 C C . PHE A 1 91 ? 0.893 12.925 3.757 1.00 77.06 91 PHE A C 1
ATOM 666 O O . PHE A 1 91 ? 0.749 13.044 4.970 1.00 77.06 91 PHE A O 1
ATOM 673 N N . VAL A 1 92 ? 1.949 13.426 3.120 1.00 73.62 92 VAL A N 1
ATOM 674 C CA . VAL A 1 92 ? 3.071 14.137 3.763 1.00 73.62 92 VAL A CA 1
ATOM 675 C C . VAL A 1 92 ? 2.919 15.663 3.770 1.00 73.62 92 VAL A C 1
ATOM 677 O O . VAL A 1 92 ? 3.842 16.378 4.155 1.00 73.62 92 VAL A O 1
ATOM 680 N N . VAL A 1 93 ? 1.785 16.176 3.285 1.00 69.69 93 VAL A N 1
ATOM 681 C CA . VAL A 1 93 ? 1.454 17.609 3.224 1.00 69.69 93 VAL A CA 1
ATOM 682 C C . VAL A 1 93 ? -0.058 17.827 3.395 1.00 69.69 93 VAL A C 1
ATOM 684 O O . VAL A 1 93 ? -0.838 16.975 2.959 1.00 69.69 93 VAL A O 1
ATOM 687 N N . PRO A 1 94 ? -0.498 18.958 3.980 1.00 71.88 94 PRO A N 1
ATOM 688 C CA . PRO A 1 94 ? -1.918 19.271 4.167 1.00 71.88 94 PRO A CA 1
ATOM 689 C C . PRO A 1 94 ? -2.727 19.294 2.867 1.00 71.88 94 PRO A C 1
ATOM 691 O O . PRO A 1 94 ? -3.887 18.890 2.841 1.00 71.88 94 PRO A O 1
ATOM 694 N N . GLU A 1 95 ? -2.124 19.761 1.778 1.00 70.50 95 GLU A N 1
ATOM 695 C CA . GLU A 1 95 ? -2.763 19.925 0.471 1.00 70.50 95 GLU A CA 1
ATOM 696 C C . GLU A 1 95 ? -3.112 18.583 -0.184 1.00 70.50 95 GLU A C 1
ATOM 698 O O . GLU A 1 95 ? -4.007 18.530 -1.027 1.00 70.50 95 GLU A O 1
ATOM 703 N N . ALA A 1 96 ? -2.434 17.508 0.226 1.00 69.25 96 ALA A N 1
ATOM 704 C CA . ALA A 1 96 ? -2.672 16.148 -0.238 1.00 69.25 96 ALA A CA 1
ATOM 705 C C . ALA A 1 96 ? -3.619 15.355 0.683 1.00 69.25 96 ALA A C 1
ATOM 707 O O . ALA A 1 96 ? -3.886 14.193 0.391 1.00 69.25 96 ALA A O 1
ATOM 708 N N . GLU A 1 97 ? -4.123 15.948 1.779 1.00 79.00 97 GLU A N 1
ATOM 709 C CA . GLU A 1 97 ? -5.006 15.274 2.742 1.00 79.00 97 GLU A CA 1
ATOM 710 C C . GLU A 1 97 ? -6.225 14.655 2.034 1.00 79.00 97 GLU A C 1
ATOM 712 O O . GLU A 1 97 ? -7.077 15.356 1.478 1.00 79.00 97 GLU A O 1
ATOM 717 N N . ALA A 1 98 ? -6.351 13.332 2.124 1.00 79.56 98 ALA A N 1
ATOM 718 C CA . ALA A 1 98 ? -7.526 12.592 1.688 1.00 79.56 98 ALA A CA 1
ATOM 719 C C . ALA A 1 98 ? -7.886 11.496 2.710 1.00 79.56 98 ALA A C 1
ATOM 721 O O . ALA A 1 98 ? -7.078 11.166 3.582 1.00 79.56 98 ALA A O 1
ATOM 722 N N . PRO A 1 99 ? -9.113 10.943 2.662 1.00 84.81 99 PRO A N 1
ATOM 723 C CA . PRO A 1 99 ? -9.468 9.810 3.502 1.00 84.81 99 PRO A CA 1
ATOM 724 C C . PRO A 1 99 ? -8.597 8.587 3.192 1.00 84.81 99 PRO A C 1
ATOM 726 O O . PRO A 1 99 ? -8.511 8.176 2.038 1.00 84.81 99 PRO A O 1
ATOM 729 N N . PHE A 1 100 ? -8.019 7.978 4.223 1.00 86.31 100 PHE A N 1
ATOM 730 C CA . PHE A 1 100 ? -7.314 6.703 4.148 1.00 86.31 100 PHE A CA 1
ATOM 731 C C . PHE A 1 100 ? -8.167 5.599 4.781 1.00 86.31 100 PHE A C 1
ATOM 733 O O . PHE A 1 100 ? -8.758 5.805 5.845 1.00 86.31 100 PHE A O 1
ATOM 740 N N . LEU A 1 101 ? -8.268 4.444 4.119 1.00 89.31 101 LEU A N 1
ATOM 741 C CA . LEU A 1 101 ? -9.112 3.325 4.544 1.00 89.31 101 LEU A CA 1
ATOM 742 C C . LEU A 1 101 ? -8.239 2.151 5.000 1.00 89.31 101 LEU A C 1
ATOM 744 O O . LEU A 1 101 ? -7.753 1.378 4.180 1.00 89.31 101 LEU A O 1
ATOM 748 N N . SER A 1 102 ? -8.107 1.969 6.313 1.00 90.12 102 SER A N 1
ATOM 749 C CA . SER A 1 102 ? -7.352 0.852 6.893 1.00 90.12 102 SER A CA 1
ATOM 750 C C . SER A 1 102 ? -8.298 -0.265 7.333 1.00 90.12 102 SER A C 1
ATOM 752 O O . SER A 1 102 ? -9.122 -0.072 8.232 1.00 90.12 102 SER A O 1
ATOM 754 N N . VAL A 1 103 ? -8.196 -1.450 6.726 1.00 91.81 103 VAL A N 1
ATOM 755 C CA . VAL A 1 103 ? -8.916 -2.646 7.202 1.00 91.81 103 VAL A CA 1
ATOM 756 C C . VAL A 1 103 ? -8.341 -3.074 8.553 1.00 91.81 103 VAL A C 1
ATOM 758 O O . VAL A 1 103 ? -7.129 -3.156 8.706 1.00 91.81 103 VAL A O 1
ATOM 761 N N . LEU A 1 104 ? -9.209 -3.355 9.528 1.00 93.44 104 LEU A N 1
ATOM 762 C CA . LEU A 1 104 ? -8.826 -3.728 10.891 1.00 93.44 104 LEU A CA 1
ATOM 763 C C . LEU A 1 104 ? -9.116 -5.216 11.163 1.00 93.44 104 LEU A C 1
ATOM 765 O O . LEU A 1 104 ? -10.194 -5.539 11.684 1.00 93.44 104 LEU A O 1
ATOM 769 N N . PRO A 1 105 ? -8.206 -6.140 10.802 1.00 90.12 105 PRO A N 1
ATOM 770 C CA . PRO A 1 105 ? -8.322 -7.542 11.194 1.00 90.12 105 PRO A CA 1
ATOM 771 C C . PRO A 1 105 ? -8.303 -7.692 12.722 1.00 90.12 105 PRO A C 1
ATOM 773 O O . PRO A 1 105 ? -7.856 -6.806 13.442 1.00 90.12 105 PRO A O 1
ATOM 776 N N . ASN A 1 106 ? -8.814 -8.818 13.224 1.00 90.62 106 ASN A N 1
ATOM 777 C CA . ASN A 1 106 ? -8.748 -9.228 14.637 1.00 90.62 106 ASN A CA 1
ATOM 778 C C . ASN A 1 106 ? -9.433 -8.302 15.666 1.00 90.62 106 ASN A C 1
ATOM 780 O O . ASN A 1 106 ? -9.497 -8.652 16.842 1.00 90.62 106 ASN A O 1
ATOM 784 N N . LEU A 1 107 ? -10.011 -7.166 15.259 1.00 94.69 107 LEU A N 1
ATOM 785 C CA . LEU A 1 107 ? -10.732 -6.267 16.158 1.00 94.69 107 LEU A CA 1
ATOM 786 C C . LEU A 1 107 ? -11.983 -6.948 16.740 1.00 94.69 107 LEU A C 1
ATOM 788 O O . LEU A 1 107 ? -12.937 -7.261 16.022 1.00 94.69 107 LEU A O 1
ATOM 792 N N . VAL A 1 108 ? -12.017 -7.095 18.066 1.00 94.69 108 VAL A N 1
ATOM 793 C CA . VAL A 1 108 ? -13.165 -7.650 18.804 1.00 94.69 108 VAL A CA 1
ATOM 794 C C . VAL A 1 108 ? -13.687 -6.661 19.849 1.00 94.69 108 VAL A C 1
ATOM 796 O O . VAL A 1 108 ? -12.926 -5.841 20.372 1.00 94.69 108 VAL A O 1
ATOM 799 N N . PRO A 1 109 ? -14.989 -6.706 20.186 1.00 94.62 109 PRO A N 1
ATOM 800 C CA . PRO A 1 109 ? -15.530 -5.822 21.203 1.00 94.62 109 PRO A CA 1
ATOM 801 C C . PRO A 1 109 ? -15.082 -6.241 22.612 1.00 94.62 109 PRO A C 1
ATOM 803 O O . PRO A 1 109 ? -14.986 -7.424 22.938 1.00 94.62 109 PRO A O 1
ATOM 806 N N . LYS A 1 110 ? -14.883 -5.251 23.482 1.00 95.50 110 LYS A N 1
ATOM 807 C CA . LYS A 1 110 ? -14.697 -5.386 24.929 1.00 95.50 110 LYS A CA 1
ATOM 808 C C . LYS A 1 110 ? -15.770 -4.562 25.628 1.00 95.50 110 LYS A C 1
ATOM 810 O O . LYS A 1 110 ? -15.839 -3.352 25.435 1.00 95.50 110 LYS A O 1
ATOM 815 N N . ASP A 1 111 ? -16.637 -5.223 26.392 1.00 94.75 111 ASP A N 1
ATOM 816 C CA . ASP A 1 111 ? -17.724 -4.581 27.147 1.00 94.75 111 ASP A CA 1
ATOM 817 C C . ASP A 1 111 ? -18.615 -3.652 26.287 1.00 94.75 111 ASP A C 1
ATOM 819 O O . ASP A 1 111 ? -19.000 -2.554 26.692 1.00 94.75 111 ASP A O 1
ATOM 823 N N . GLY A 1 112 ? -18.937 -4.089 25.062 1.00 94.00 112 GLY A N 1
ATOM 824 C CA . GLY A 1 112 ? -19.753 -3.327 24.109 1.00 94.00 112 GLY A CA 1
ATOM 825 C C . GLY A 1 112 ? -19.026 -2.154 23.438 1.00 94.00 112 GLY A C 1
ATOM 826 O O . GLY A 1 112 ? -19.682 -1.224 22.953 1.00 94.00 112 GLY A O 1
ATOM 827 N N . LYS A 1 113 ? -17.687 -2.158 23.435 1.00 96.88 113 LYS A N 1
ATOM 828 C CA . LYS A 1 113 ? -16.832 -1.135 22.815 1.00 96.88 113 LYS A CA 1
ATOM 829 C C . LYS A 1 113 ? -15.767 -1.757 21.923 1.00 96.88 113 LYS A C 1
ATOM 831 O O . LYS A 1 113 ? -15.203 -2.785 22.271 1.00 96.88 113 LYS A O 1
ATOM 836 N N . TYR A 1 114 ? -15.421 -1.087 20.834 1.00 97.31 114 TYR A N 1
ATOM 837 C CA . TYR A 1 114 ? -14.208 -1.362 20.071 1.00 97.31 114 TYR A CA 1
ATOM 838 C C . TYR A 1 114 ? -13.112 -0.406 20.521 1.00 97.31 114 TYR A C 1
ATOM 840 O O . TYR A 1 114 ? -13.340 0.805 20.595 1.00 97.31 114 TYR A O 1
ATOM 848 N N . LEU A 1 115 ? -11.947 -0.964 20.843 1.00 97.81 115 LEU A N 1
ATOM 849 C CA . LEU A 1 115 ? -10.797 -0.222 21.342 1.00 97.81 115 LEU A CA 1
ATOM 850 C C . LEU A 1 115 ? -9.713 -0.213 20.271 1.00 97.81 115 LEU A C 1
ATOM 852 O O . LEU A 1 115 ? -9.265 -1.273 19.830 1.00 97.81 115 LEU A O 1
ATOM 856 N N . ILE A 1 116 ? -9.325 0.987 19.855 1.00 97.38 116 ILE A N 1
ATOM 857 C CA . ILE A 1 116 ? -8.348 1.225 18.794 1.00 97.38 116 ILE A CA 1
ATOM 858 C C . ILE A 1 116 ? -7.338 2.246 19.321 1.00 97.38 116 ILE A C 1
ATOM 860 O O . ILE A 1 116 ? -7.719 3.173 20.040 1.00 97.38 116 ILE A O 1
ATOM 864 N N . LYS A 1 117 ? -6.064 2.087 18.974 1.00 95.75 117 LYS A N 1
ATOM 865 C CA . LYS A 1 117 ? -5.023 3.087 19.214 1.00 95.75 117 LYS A CA 1
ATOM 866 C C . LYS A 1 117 ? -4.389 3.503 17.897 1.00 95.75 117 LYS A C 1
ATOM 868 O O . LYS A 1 117 ? -4.180 2.657 17.035 1.00 95.75 117 LYS A O 1
ATOM 873 N N . ILE A 1 118 ? -4.082 4.787 17.766 1.00 94.00 118 ILE A N 1
ATOM 874 C CA . ILE A 1 118 ? -3.174 5.300 16.739 1.00 94.00 118 ILE A CA 1
ATOM 875 C C . ILE A 1 118 ? -1.933 5.795 17.474 1.00 94.00 118 ILE A C 1
ATOM 877 O O . ILE A 1 118 ? -2.061 6.596 18.400 1.00 94.00 118 ILE A O 1
ATOM 881 N N . LYS A 1 119 ? -0.759 5.289 17.109 1.00 91.62 119 LYS A N 1
ATOM 882 C CA . LYS A 1 119 ? 0.514 5.641 17.740 1.00 91.62 119 LYS A CA 1
ATOM 883 C C . LYS A 1 119 ? 1.444 6.273 16.723 1.00 91.62 119 LYS A C 1
ATOM 885 O O . LYS A 1 119 ? 1.576 5.758 15.614 1.00 91.62 119 LYS A O 1
ATOM 890 N N . GLU A 1 120 ? 2.100 7.347 17.137 1.00 89.06 120 GLU A N 1
ATOM 891 C CA . GLU A 1 120 ? 3.231 7.904 16.406 1.00 89.06 120 GLU A CA 1
ATOM 892 C C . GLU A 1 120 ? 4.510 7.356 17.036 1.00 89.06 120 GLU A C 1
ATOM 894 O O . GLU A 1 120 ? 4.958 7.829 18.076 1.00 89.06 120 GLU A O 1
ATOM 899 N N . GLU A 1 121 ? 5.054 6.274 16.483 1.00 83.25 121 GLU A N 1
ATOM 900 C CA . GLU A 1 121 ? 6.260 5.642 17.045 1.00 83.25 121 GLU A CA 1
ATOM 901 C C . GLU A 1 121 ? 7.549 6.162 16.409 1.00 83.25 121 GLU A C 1
ATOM 903 O O . GLU A 1 121 ? 8.642 5.964 16.951 1.00 83.25 121 GLU A O 1
ATOM 908 N N . LEU A 1 122 ? 7.415 6.834 15.269 1.00 77.50 122 LEU A N 1
ATOM 909 C CA . LEU A 1 122 ? 8.510 7.305 14.446 1.00 77.50 122 LEU A CA 1
ATOM 910 C C . LEU A 1 122 ? 8.827 8.757 14.802 1.00 77.50 122 LEU A C 1
ATOM 912 O O . LEU A 1 122 ? 8.045 9.436 15.466 1.00 77.50 122 LEU A O 1
ATOM 916 N N . ASN A 1 123 ? 10.009 9.238 14.412 1.00 75.00 123 ASN A N 1
ATOM 917 C CA . ASN A 1 123 ? 10.420 10.626 14.655 1.00 75.00 123 ASN A CA 1
ATOM 918 C C . ASN A 1 123 ? 9.649 11.606 13.758 1.00 75.00 123 ASN A C 1
ATOM 920 O O . ASN A 1 123 ? 10.215 12.187 12.835 1.00 75.00 123 ASN A O 1
ATOM 924 N N . GLU A 1 124 ? 8.348 11.743 14.003 1.00 78.56 124 GLU A N 1
ATOM 925 C CA . GLU A 1 124 ? 7.391 12.460 13.164 1.00 78.56 124 GLU A CA 1
ATOM 926 C C . GLU A 1 124 ? 6.368 13.213 14.024 1.00 78.56 124 GLU A C 1
ATOM 928 O O . GLU A 1 124 ? 6.289 13.045 15.249 1.00 78.56 124 GLU A O 1
ATOM 933 N N . THR A 1 125 ? 5.612 14.089 13.368 1.00 83.88 125 THR A N 1
ATOM 934 C CA . THR A 1 125 ? 4.401 14.708 13.905 1.00 83.88 125 THR A CA 1
ATOM 935 C C . THR A 1 125 ? 3.250 14.423 12.955 1.00 83.88 125 THR A C 1
ATOM 937 O O . THR A 1 125 ? 3.319 14.768 11.773 1.00 83.88 125 THR A O 1
ATOM 940 N N . SER A 1 126 ? 2.166 13.870 13.487 1.00 88.19 126 SER A N 1
ATOM 941 C CA . SER A 1 126 ? 0.979 13.509 12.719 1.00 88.19 126 SER A CA 1
ATOM 942 C C . SER A 1 126 ? -0.227 14.362 13.088 1.00 88.19 126 SER A C 1
ATOM 944 O O . SER A 1 126 ? -0.507 14.625 14.258 1.00 88.19 126 SER A O 1
ATOM 946 N N . PHE A 1 127 ? -0.958 14.791 12.062 1.00 88.81 127 PHE A N 1
ATOM 947 C CA . PHE A 1 127 ? -2.092 15.704 12.138 1.00 88.81 127 PHE A CA 1
ATOM 948 C C . PHE A 1 127 ? -3.349 14.974 11.684 1.00 88.81 127 PHE A C 1
ATOM 950 O O . PHE A 1 127 ? -3.657 14.905 10.498 1.00 88.81 127 PHE A O 1
ATOM 957 N N . LEU A 1 128 ? -4.092 14.430 12.640 1.00 89.19 128 LEU A N 1
ATOM 958 C CA . LEU A 1 128 ? -5.286 13.628 12.397 1.00 89.19 128 LEU A CA 1
ATOM 959 C C . LEU A 1 128 ? -6.550 14.493 12.380 1.00 89.19 128 LEU A C 1
ATOM 961 O O . LEU A 1 128 ? -6.735 15.405 13.188 1.00 89.19 128 LEU A O 1
ATOM 965 N N . ASN A 1 129 ? -7.462 14.152 11.485 1.00 84.62 129 ASN A N 1
ATOM 966 C CA . ASN A 1 129 ? -8.787 14.727 11.323 1.00 84.62 129 ASN A CA 1
ATOM 967 C C . ASN A 1 129 ? -9.819 13.616 11.132 1.00 84.62 129 ASN A C 1
ATOM 969 O O . ASN A 1 129 ? -9.472 12.504 10.742 1.00 84.62 129 ASN A O 1
ATOM 973 N N . ASN A 1 130 ? -11.091 13.966 11.335 1.00 82.12 130 ASN A N 1
ATOM 974 C CA . ASN A 1 130 ? -12.259 13.247 10.829 1.00 82.12 130 ASN A CA 1
ATOM 975 C C . ASN A 1 130 ? -12.096 11.721 10.788 1.00 82.12 130 ASN A C 1
ATOM 977 O O . ASN A 1 130 ? -11.922 11.125 9.724 1.00 82.12 130 ASN A O 1
ATOM 981 N N . LEU A 1 131 ? -12.179 11.107 11.962 1.00 90.19 131 LEU A N 1
ATOM 982 C CA . LEU A 1 131 ? -11.999 9.676 12.118 1.00 90.19 131 LEU A CA 1
ATOM 983 C C . LEU A 1 131 ? -13.319 8.998 12.477 1.00 90.19 131 LEU A C 1
ATOM 985 O O . LEU A 1 131 ? -14.032 9.399 13.404 1.00 90.19 131 LEU A O 1
ATOM 989 N N . PHE A 1 132 ? -13.625 7.927 11.752 1.00 92.69 132 PHE A N 1
ATOM 990 C CA . PHE A 1 132 ? -14.777 7.081 12.023 1.00 92.69 132 PHE A CA 1
ATOM 991 C C . PHE A 1 132 ? -14.501 5.624 11.657 1.00 92.69 132 PHE A C 1
ATOM 993 O O . PHE A 1 132 ? -13.699 5.309 10.783 1.00 92.69 132 PHE A O 1
ATOM 1000 N N . LEU A 1 133 ? -15.199 4.726 12.343 1.00 94.50 133 LEU A N 1
ATOM 1001 C CA . LEU A 1 133 ? -15.147 3.292 12.115 1.00 94.50 133 LEU A CA 1
ATOM 1002 C C . LEU A 1 133 ? -16.324 2.884 11.232 1.00 94.50 133 LEU A C 1
ATOM 1004 O O . LEU A 1 133 ? -17.480 3.138 11.578 1.00 94.50 133 LEU A O 1
ATOM 1008 N N . LEU A 1 134 ? -16.044 2.226 10.116 1.00 93.62 134 LEU A N 1
ATOM 1009 C CA . LEU A 1 134 ? -17.043 1.539 9.313 1.00 93.62 134 LEU A CA 1
ATOM 1010 C C . LEU A 1 134 ? -17.167 0.100 9.803 1.00 93.62 134 LEU A C 1
ATOM 1012 O O . LEU A 1 134 ? -16.213 -0.667 9.725 1.00 93.62 134 LEU A O 1
ATOM 1016 N N . ALA A 1 135 ? -18.351 -0.269 10.286 1.00 92.69 135 ALA A N 1
ATOM 1017 C CA . ALA A 1 135 ? -18.731 -1.664 10.473 1.00 92.69 135 ALA A CA 1
ATOM 1018 C C . ALA A 1 135 ? -19.412 -2.153 9.193 1.00 92.69 135 ALA A C 1
ATOM 1020 O O . ALA A 1 135 ? -20.425 -1.579 8.786 1.00 92.69 135 ALA A O 1
ATOM 1021 N N . ILE A 1 136 ? -18.843 -3.178 8.563 1.00 91.62 136 ILE A N 1
ATOM 1022 C CA . ILE A 1 136 ? -19.255 -3.668 7.250 1.00 91.62 136 ILE A CA 1
ATOM 1023 C C . ILE A 1 136 ? -19.717 -5.106 7.410 1.00 91.62 136 ILE A C 1
ATOM 1025 O O . ILE A 1 136 ? -18.893 -6.010 7.535 1.00 91.62 136 ILE A O 1
ATOM 1029 N N . ASP A 1 137 ? -21.030 -5.316 7.413 1.00 91.69 137 ASP A N 1
ATOM 1030 C CA . ASP A 1 137 ? -21.574 -6.670 7.299 1.00 91.69 137 ASP A CA 1
ATOM 1031 C C . ASP A 1 137 ? -21.418 -7.145 5.858 1.00 91.69 137 ASP A C 1
ATOM 1033 O O . ASP A 1 137 ? -21.603 -6.357 4.936 1.00 91.69 137 ASP A O 1
ATOM 1037 N N . HIS A 1 138 ? -21.060 -8.406 5.649 1.00 92.12 138 HIS A N 1
ATOM 1038 C CA . HIS A 1 138 ? -20.898 -9.000 4.323 1.00 92.12 138 HIS A CA 1
ATOM 1039 C C . HIS A 1 138 ? -21.213 -10.502 4.355 1.00 92.12 138 HIS A C 1
ATOM 1041 O O . HIS A 1 138 ? -21.259 -11.098 5.434 1.00 92.12 138 HIS A O 1
ATOM 1047 N N . PRO A 1 139 ? -21.482 -11.151 3.207 1.00 90.75 139 PRO A N 1
ATOM 1048 C CA . PRO A 1 139 ? -21.702 -12.594 3.169 1.00 90.75 139 PRO A CA 1
ATOM 1049 C C . PRO A 1 139 ? -20.566 -13.372 3.846 1.00 90.75 139 PRO A C 1
ATOM 1051 O O . PRO A 1 139 ? -19.418 -12.937 3.866 1.00 90.75 139 PRO A O 1
ATOM 1054 N N . LYS A 1 140 ? -20.890 -14.540 4.403 1.00 89.94 140 LYS A N 1
ATOM 1055 C CA . LYS A 1 140 ? -19.866 -15.449 4.930 1.00 89.94 140 LYS A CA 1
ATOM 1056 C C . LYS A 1 140 ? -18.927 -15.915 3.822 1.00 89.94 140 LYS A C 1
ATOM 1058 O O . LYS A 1 140 ? -19.384 -16.138 2.696 1.00 89.94 140 LYS A O 1
ATOM 1063 N N . ASN A 1 141 ? -17.670 -16.173 4.180 1.00 90.31 141 ASN A N 1
ATOM 1064 C CA . ASN A 1 141 ? -16.620 -16.597 3.246 1.00 90.31 141 ASN A CA 1
ATOM 1065 C C . ASN A 1 141 ? -16.331 -15.544 2.160 1.00 90.31 141 ASN A C 1
ATOM 1067 O O . ASN A 1 141 ? -16.049 -15.891 1.013 1.00 90.31 141 ASN A O 1
ATOM 1071 N N . THR A 1 142 ? -16.456 -14.262 2.504 1.00 91.88 142 THR A N 1
ATOM 1072 C CA . THR A 1 142 ? -15.953 -13.164 1.675 1.00 91.88 142 THR A CA 1
ATOM 1073 C C . THR A 1 142 ? -15.075 -12.258 2.519 1.00 91.88 142 THR A C 1
ATOM 1075 O O . THR A 1 142 ? -15.339 -12.070 3.702 1.00 91.88 142 THR A O 1
ATOM 1078 N N . GLU A 1 143 ? -14.083 -11.641 1.902 1.00 92.06 143 GLU A N 1
ATOM 1079 C CA . GLU A 1 143 ? -13.220 -10.639 2.514 1.00 92.06 143 GLU A CA 1
ATOM 1080 C C . GLU A 1 143 ? -13.580 -9.244 1.995 1.00 92.06 143 GLU A C 1
ATOM 1082 O O . GLU A 1 143 ? -14.183 -9.102 0.930 1.00 92.06 143 GLU A O 1
ATOM 1087 N N . ILE A 1 144 ? -13.213 -8.211 2.752 1.00 91.12 144 ILE A N 1
ATOM 1088 C CA . ILE A 1 144 ? -13.440 -6.816 2.381 1.00 91.12 144 ILE A CA 1
ATOM 1089 C C . ILE A 1 144 ? -12.121 -6.148 2.031 1.00 91.12 144 ILE A C 1
ATOM 1091 O O . ILE A 1 144 ? -11.175 -6.199 2.818 1.00 91.12 144 ILE A O 1
ATOM 1095 N N . TYR A 1 145 ? -12.107 -5.502 0.869 1.00 91.06 145 TYR A N 1
ATOM 1096 C CA . TYR A 1 145 ? -10.979 -4.737 0.366 1.00 91.06 145 TYR A CA 1
ATOM 1097 C C . TYR A 1 145 ? -11.472 -3.361 -0.099 1.00 91.06 145 TYR A C 1
ATOM 1099 O O . TYR A 1 145 ? -12.340 -3.300 -0.976 1.00 91.06 145 TYR A O 1
ATOM 1107 N N . PRO A 1 146 ? -10.991 -2.252 0.483 1.00 88.31 146 PRO A N 1
ATOM 1108 C CA . PRO A 1 146 ? -11.133 -0.947 -0.141 1.00 88.31 146 PRO A CA 1
ATOM 1109 C C . PRO A 1 146 ? -10.342 -0.876 -1.455 1.00 88.31 146 PRO A C 1
ATOM 1111 O O . PRO A 1 146 ? -9.345 -1.581 -1.638 1.00 88.31 146 PRO A O 1
ATOM 1114 N N . ASP A 1 147 ? -10.797 -0.036 -2.378 1.00 83.62 147 ASP A N 1
ATOM 1115 C CA . ASP A 1 147 ? -9.957 0.488 -3.448 1.00 83.62 147 ASP A CA 1
ATOM 1116 C C . ASP A 1 147 ? -9.416 1.877 -3.083 1.00 83.62 147 ASP A C 1
ATOM 1118 O O . ASP A 1 147 ? -9.921 2.575 -2.199 1.00 83.62 147 ASP A O 1
ATOM 1122 N N . ILE A 1 148 ? -8.402 2.288 -3.830 1.00 74.44 148 ILE A N 1
ATOM 1123 C CA . ILE A 1 148 ? -7.761 3.610 -3.812 1.00 74.44 148 ILE A CA 1
ATOM 1124 C C . ILE A 1 148 ? -8.709 4.808 -4.024 1.00 74.44 148 ILE A C 1
ATOM 1126 O O . ILE A 1 148 ? -8.311 5.956 -3.833 1.00 74.44 148 ILE A O 1
ATOM 1130 N N . PHE A 1 149 ? -9.948 4.580 -4.468 1.00 78.12 149 PHE A N 1
ATOM 1131 C CA . PHE A 1 149 ? -10.963 5.619 -4.653 1.00 78.12 149 PHE A CA 1
ATOM 1132 C C . PHE A 1 149 ? -11.961 5.659 -3.487 1.00 78.12 149 PHE A C 1
ATOM 1134 O O . PHE A 1 149 ? -12.903 6.458 -3.505 1.00 78.12 149 PHE A O 1
ATOM 1141 N N . GLY A 1 150 ? -11.772 4.807 -2.477 1.00 81.00 150 GLY A N 1
ATOM 1142 C CA . GLY A 1 150 ? -12.644 4.673 -1.319 1.00 81.00 150 GLY A CA 1
ATOM 1143 C C . GLY A 1 150 ? -13.888 3.813 -1.564 1.00 81.00 150 GLY A C 1
ATOM 1144 O O . GLY A 1 150 ? -14.785 3.802 -0.715 1.00 81.00 150 GLY A O 1
ATOM 1145 N N . ASN A 1 151 ? -13.981 3.100 -2.692 1.00 86.25 151 ASN A N 1
ATOM 1146 C CA . ASN A 1 151 ? -15.006 2.074 -2.873 1.00 86.25 151 ASN A CA 1
ATOM 1147 C C . ASN A 1 151 ? -14.637 0.829 -2.068 1.00 86.25 151 ASN A C 1
ATOM 1149 O O . ASN A 1 151 ? -13.478 0.577 -1.767 1.00 86.25 151 ASN A O 1
ATOM 1153 N N . ILE A 1 152 ? -15.644 0.042 -1.702 1.00 88.38 152 ILE A N 1
ATOM 1154 C CA . ILE A 1 152 ? -15.474 -1.160 -0.888 1.00 88.38 152 ILE A CA 1
ATOM 1155 C C . ILE A 1 152 ? -15.933 -2.356 -1.711 1.00 88.38 152 ILE A C 1
ATOM 1157 O O . ILE A 1 152 ? -17.086 -2.400 -2.148 1.00 88.38 152 ILE A O 1
ATOM 1161 N N . HIS A 1 153 ? -15.049 -3.336 -1.863 1.00 90.81 153 HIS A N 1
ATOM 1162 C CA . HIS A 1 153 ? -15.271 -4.536 -2.656 1.00 90.81 153 HIS A CA 1
ATOM 1163 C C . HIS A 1 153 ? -15.331 -5.790 -1.783 1.00 90.81 153 HIS A C 1
ATOM 1165 O O . HIS A 1 153 ? -14.619 -5.913 -0.783 1.00 90.81 153 HIS A O 1
ATOM 1171 N N . THR A 1 154 ? -16.179 -6.744 -2.179 1.00 92.12 154 THR A N 1
ATOM 1172 C CA . THR A 1 154 ? -16.225 -8.080 -1.564 1.00 92.12 154 THR A CA 1
ATOM 1173 C C . THR A 1 154 ? -15.391 -9.040 -2.394 1.00 92.12 154 THR A C 1
ATOM 1175 O O . THR A 1 154 ? -15.674 -9.208 -3.576 1.00 92.12 154 THR A O 1
ATOM 1178 N N . ILE A 1 155 ? -14.420 -9.715 -1.798 1.00 93.12 155 ILE A N 1
ATOM 1179 C CA . ILE A 1 155 ? -13.569 -10.704 -2.468 1.00 93.12 155 ILE A CA 1
ATOM 1180 C C . ILE A 1 155 ? -13.986 -12.092 -2.001 1.00 93.12 155 ILE A C 1
ATOM 1182 O O . ILE A 1 155 ? -14.104 -12.327 -0.801 1.00 93.12 155 ILE A O 1
ATOM 1186 N N . LYS A 1 156 ? -14.255 -13.005 -2.930 1.00 92.31 156 LYS A N 1
ATOM 1187 C CA . LYS A 1 156 ? -14.785 -14.339 -2.635 1.00 92.31 156 LYS A CA 1
ATOM 1188 C C . LYS A 1 156 ? -13.866 -15.436 -3.158 1.00 92.31 156 LYS A C 1
ATOM 1190 O O . LYS A 1 156 ? -13.487 -16.328 -2.408 1.00 92.31 156 LYS A O 1
ATOM 1195 N N . ASP A 1 157 ? -13.524 -15.359 -4.436 1.00 93.31 157 ASP A N 1
ATOM 1196 C CA . ASP A 1 157 ? -12.776 -16.367 -5.169 1.00 93.31 157 ASP A CA 1
ATOM 1197 C C . ASP A 1 157 ? -11.423 -15.756 -5.570 1.00 93.31 157 ASP A C 1
ATOM 1199 O O . ASP A 1 157 ? -11.293 -15.146 -6.630 1.00 93.31 157 ASP A O 1
ATOM 1203 N N . LYS A 1 158 ? -10.408 -15.902 -4.705 1.00 94.94 158 LYS A N 1
ATOM 1204 C CA . LYS A 1 158 ? -9.027 -15.475 -4.988 1.00 94.94 158 LYS A CA 1
ATOM 1205 C C . LYS A 1 158 ? -8.355 -16.475 -5.931 1.00 94.94 158 LYS A C 1
ATOM 1207 O O . LYS A 1 158 ? -7.977 -17.567 -5.516 1.00 94.94 158 LYS A O 1
ATOM 1212 N N . ILE A 1 159 ? -8.210 -16.101 -7.197 1.00 97.00 159 ILE A N 1
ATOM 1213 C CA . ILE A 1 159 ? -7.622 -16.936 -8.248 1.00 97.00 159 ILE A CA 1
ATOM 1214 C C . ILE A 1 159 ? -6.166 -16.514 -8.478 1.00 97.00 159 ILE A C 1
ATOM 1216 O O . ILE A 1 159 ? -5.882 -15.341 -8.730 1.00 97.00 159 ILE A O 1
ATOM 1220 N N . SER A 1 160 ? -5.245 -17.475 -8.392 1.00 97.06 160 SER A N 1
ATOM 1221 C CA . SER A 1 160 ? -3.822 -17.283 -8.701 1.00 97.06 160 SER A CA 1
ATOM 1222 C C . SER A 1 160 ? -3.577 -17.077 -10.193 1.00 97.06 160 SER A C 1
ATOM 1224 O O . SER A 1 160 ? -4.345 -17.549 -11.037 1.00 97.06 160 SER A O 1
ATOM 1226 N N . ALA A 1 161 ? -2.472 -16.407 -10.518 1.00 98.12 161 ALA A N 1
ATOM 1227 C CA . ALA A 1 161 ? -1.944 -16.419 -11.874 1.00 98.12 161 ALA A CA 1
ATOM 1228 C C . ALA A 1 161 ? -1.573 -17.853 -12.282 1.00 98.12 161 ALA A C 1
ATOM 1230 O O . ALA A 1 161 ? -1.187 -18.670 -11.450 1.00 98.12 161 ALA A O 1
ATOM 1231 N N . SER A 1 162 ? -1.712 -18.161 -13.568 1.00 98.06 162 SER A N 1
ATOM 1232 C CA . SER A 1 162 ? -1.273 -19.422 -14.165 1.00 98.06 162 SER A CA 1
ATOM 1233 C C . SER A 1 162 ? 0.168 -19.369 -14.675 1.00 98.06 162 SER A C 1
ATOM 1235 O O . SER A 1 162 ? 0.744 -20.416 -14.948 1.00 98.06 162 SER A O 1
ATOM 1237 N N . SER A 1 163 ? 0.730 -18.172 -14.860 1.00 98.50 163 SER A N 1
ATOM 1238 C CA . SER A 1 163 ? 2.133 -17.968 -15.236 1.00 98.50 163 SER A CA 1
ATOM 1239 C C . SER A 1 163 ? 2.586 -16.543 -14.919 1.00 98.50 163 SER A C 1
ATOM 1241 O O . SER A 1 163 ? 1.767 -15.618 -14.937 1.00 98.50 163 SER A O 1
ATOM 1243 N N . CYS A 1 164 ? 3.890 -16.362 -14.723 1.00 98.44 164 CYS A N 1
ATOM 1244 C CA . CYS A 1 164 ? 4.555 -15.070 -14.574 1.00 98.44 164 CYS A CA 1
ATOM 1245 C C . CYS A 1 164 ? 5.816 -15.059 -15.438 1.00 98.44 164 CYS A C 1
ATOM 1247 O O . CYS A 1 164 ? 6.528 -16.057 -15.455 1.00 98.44 164 CYS A O 1
ATOM 1249 N N . ILE A 1 165 ? 6.076 -13.962 -16.152 1.00 97.94 165 ILE A N 1
ATOM 1250 C CA . ILE A 1 165 ? 7.341 -13.745 -16.868 1.00 97.94 165 ILE A CA 1
ATOM 1251 C C . ILE A 1 165 ? 7.888 -12.359 -16.516 1.00 97.94 165 ILE A C 1
ATOM 1253 O O . ILE A 1 165 ? 7.152 -11.373 -16.643 1.00 97.94 165 ILE A O 1
ATOM 1257 N N . ASN A 1 166 ? 9.144 -12.286 -16.066 1.00 95.38 166 ASN A N 1
ATOM 1258 C CA . ASN A 1 166 ? 9.810 -11.030 -15.704 1.00 95.38 166 ASN A CA 1
ATOM 1259 C C . ASN A 1 166 ? 10.399 -10.300 -16.931 1.00 95.38 166 ASN A C 1
ATOM 1261 O O . ASN A 1 166 ? 10.216 -10.721 -18.080 1.00 95.38 166 ASN A O 1
ATOM 1265 N N . GLU A 1 167 ? 11.100 -9.191 -16.701 1.00 93.75 167 GLU A N 1
ATOM 1266 C CA . GLU A 1 167 ? 11.760 -8.419 -17.755 1.00 93.75 167 GLU A CA 1
ATOM 1267 C C . GLU A 1 167 ? 12.843 -9.178 -18.537 1.00 93.75 167 GLU A C 1
ATOM 1269 O O . GLU A 1 167 ? 13.018 -8.906 -19.724 1.00 93.75 167 GLU A O 1
ATOM 1274 N N . GLU A 1 168 ? 13.486 -10.171 -17.921 1.00 91.00 168 GLU A N 1
ATOM 1275 C CA . GLU A 1 168 ? 14.541 -11.000 -18.522 1.00 91.00 168 GLU A CA 1
ATOM 1276 C C . GLU A 1 168 ? 13.980 -12.232 -19.265 1.00 91.00 168 GLU A C 1
ATOM 1278 O O . GLU A 1 168 ? 14.713 -12.993 -19.900 1.00 91.00 168 GLU A O 1
ATOM 1283 N N . GLY A 1 169 ? 12.658 -12.438 -19.228 1.00 93.81 169 GLY A N 1
ATOM 1284 C CA . GLY A 1 169 ? 11.999 -13.597 -19.833 1.00 93.81 169 GLY A CA 1
ATOM 1285 C C . GLY A 1 169 ? 11.990 -14.850 -18.950 1.00 93.81 169 GLY A C 1
ATOM 1286 O O . GLY A 1 169 ? 11.703 -15.942 -19.446 1.00 93.81 169 GLY A O 1
ATOM 1287 N N . GLU A 1 170 ? 12.289 -14.703 -17.663 1.00 94.12 170 GLU A N 1
ATOM 1288 C CA . GLU A 1 170 ? 12.356 -15.785 -16.683 1.00 94.12 170 GLU A CA 1
ATOM 1289 C C . GLU A 1 170 ? 11.009 -15.997 -15.986 1.00 94.12 170 GLU A C 1
ATOM 1291 O O . GLU A 1 170 ? 10.192 -15.078 -15.879 1.00 94.12 170 GLU A O 1
ATOM 1296 N N . ASP A 1 171 ? 10.784 -17.220 -15.501 1.00 97.50 171 ASP A N 1
ATOM 1297 C CA . ASP A 1 171 ? 9.618 -17.539 -14.677 1.00 97.50 171 ASP A CA 1
ATOM 1298 C C . ASP A 1 171 ? 9.753 -16.878 -13.298 1.00 97.50 171 ASP A C 1
ATOM 1300 O O . ASP A 1 171 ? 10.790 -16.995 -12.648 1.00 97.50 171 ASP A O 1
ATOM 1304 N N . CYS A 1 172 ? 8.699 -16.187 -12.873 1.00 96.19 172 CYS A N 1
ATOM 1305 C CA . CYS A 1 172 ? 8.613 -15.478 -11.597 1.00 96.19 172 CYS A CA 1
ATOM 1306 C C . CYS A 1 172 ? 7.376 -15.862 -10.777 1.00 96.19 172 CYS A C 1
ATOM 1308 O O . CYS A 1 172 ? 6.962 -15.096 -9.909 1.00 96.19 172 CYS A O 1
ATOM 1310 N N . LEU A 1 173 ? 6.702 -16.974 -11.101 1.00 97.06 173 LEU A N 1
ATOM 1311 C CA . LEU A 1 173 ? 5.370 -17.259 -10.559 1.00 97.06 173 LEU A CA 1
ATOM 1312 C C . LEU A 1 173 ? 5.394 -17.463 -9.041 1.00 97.06 173 LEU A C 1
ATOM 1314 O O . LEU A 1 173 ? 4.483 -17.002 -8.355 1.00 97.06 173 LEU A O 1
ATOM 1318 N N . ASP A 1 174 ? 6.450 -18.090 -8.530 1.00 95.19 174 ASP A N 1
ATOM 1319 C CA . ASP A 1 174 ? 6.645 -18.383 -7.110 1.00 95.19 174 ASP A CA 1
ATOM 1320 C C . ASP A 1 174 ? 6.669 -17.126 -6.223 1.00 95.19 174 ASP A C 1
ATOM 1322 O O . ASP A 1 174 ? 6.206 -17.189 -5.088 1.00 95.19 174 ASP A O 1
ATOM 1326 N N . LEU A 1 175 ? 7.106 -15.979 -6.757 1.00 93.50 175 LEU A N 1
ATOM 1327 C CA . LEU A 1 175 ? 7.125 -14.673 -6.075 1.00 93.50 175 LEU A CA 1
ATOM 1328 C C . LEU A 1 175 ? 5.747 -13.994 -5.964 1.00 93.50 175 LEU A C 1
ATOM 1330 O O . LEU A 1 175 ? 5.650 -12.882 -5.453 1.00 93.50 175 LEU A O 1
ATOM 1334 N N . PHE A 1 176 ? 4.690 -14.591 -6.527 1.00 94.00 176 PHE A N 1
ATOM 1335 C CA . PHE A 1 176 ? 3.338 -14.015 -6.531 1.00 94.00 176 PHE A CA 1
ATOM 1336 C C . PHE A 1 176 ? 2.257 -14.983 -6.013 1.00 94.00 176 PHE A C 1
ATOM 1338 O O . PHE A 1 176 ? 1.054 -14.661 -6.021 1.00 94.00 176 PHE A O 1
ATOM 1345 N N . GLU A 1 177 ? 2.648 -16.191 -5.603 1.00 90.31 177 GLU A N 1
ATOM 1346 C CA . GLU A 1 177 ? 1.726 -17.264 -5.237 1.00 90.31 177 GLU A CA 1
ATOM 1347 C C . GLU A 1 177 ? 1.160 -17.120 -3.825 1.00 90.31 177 GLU A C 1
ATOM 1349 O O . GLU A 1 177 ? -0.054 -17.232 -3.654 1.00 90.31 177 GLU A O 1
ATOM 1354 N N . GLU A 1 178 ? 1.979 -16.837 -2.826 1.00 88.69 178 GLU A N 1
ATOM 1355 C CA . GLU A 1 178 ? 1.557 -16.820 -1.426 1.00 88.69 178 GLU A CA 1
ATOM 1356 C C . GLU A 1 178 ? 2.033 -15.541 -0.744 1.00 88.69 178 GLU A C 1
ATOM 1358 O O . GLU A 1 178 ? 2.964 -14.896 -1.201 1.00 88.69 178 GLU A O 1
ATOM 1363 N N . ASN A 1 179 ? 1.371 -15.145 0.343 1.00 85.50 179 ASN A N 1
ATOM 1364 C CA . ASN A 1 179 ? 1.902 -14.096 1.215 1.00 85.50 179 ASN A CA 1
ATOM 1365 C C . ASN A 1 179 ? 2.945 -14.741 2.145 1.00 85.50 179 ASN A C 1
ATOM 1367 O O . ASN A 1 179 ? 2.615 -15.123 3.273 1.00 85.50 179 ASN A O 1
ATOM 1371 N N . ASP A 1 180 ? 4.142 -14.999 1.615 1.00 84.88 180 ASP A N 1
ATOM 1372 C CA . ASP A 1 180 ? 5.224 -15.733 2.278 1.00 84.88 180 ASP A CA 1
ATOM 1373 C C . ASP A 1 180 ? 6.511 -14.908 2.471 1.00 84.88 180 ASP A C 1
ATOM 1375 O O . ASP A 1 180 ? 7.521 -15.442 2.943 1.00 84.88 180 ASP A O 1
ATOM 1379 N N . ASN A 1 181 ? 6.438 -13.594 2.230 1.00 81.75 181 ASN A N 1
ATOM 1380 C CA . ASN A 1 181 ? 7.532 -12.622 2.295 1.00 81.75 181 ASN A CA 1
ATOM 1381 C C . ASN A 1 181 ? 8.656 -12.852 1.266 1.00 81.75 181 ASN A C 1
ATOM 1383 O O . ASN A 1 181 ? 9.803 -12.456 1.508 1.00 81.75 181 ASN A O 1
ATOM 1387 N N . LYS A 1 182 ? 8.352 -13.464 0.119 1.00 87.12 182 LYS A N 1
ATOM 1388 C CA . LYS A 1 182 ? 9.233 -13.529 -1.051 1.00 87.12 182 LYS A CA 1
ATOM 1389 C C . LYS A 1 182 ? 8.779 -12.533 -2.109 1.00 87.12 182 LYS A C 1
ATOM 1391 O O . LYS A 1 182 ? 8.022 -12.831 -3.026 1.00 87.12 182 LYS A O 1
ATOM 1396 N N . PHE A 1 183 ? 9.338 -11.337 -2.021 1.00 88.25 183 PHE A N 1
ATOM 1397 C CA . PHE A 1 183 ? 8.903 -10.242 -2.867 1.00 88.25 183 PHE A CA 1
ATOM 1398 C C . PHE A 1 183 ? 9.571 -10.240 -4.249 1.00 88.25 183 PHE A C 1
ATOM 1400 O O . PHE A 1 183 ? 10.799 -10.232 -4.371 1.00 88.25 183 PHE A O 1
ATOM 1407 N N . TRP A 1 184 ? 8.763 -10.089 -5.296 1.00 92.19 184 TRP A N 1
ATOM 1408 C CA . TRP A 1 184 ? 9.215 -9.526 -6.566 1.00 92.19 184 TRP A CA 1
ATOM 1409 C C . TRP A 1 184 ? 9.721 -8.092 -6.368 1.00 92.19 184 TRP A C 1
ATOM 1411 O O . TRP A 1 184 ? 9.123 -7.327 -5.615 1.00 92.19 184 TRP A O 1
ATOM 1421 N N . ASN A 1 185 ? 10.781 -7.714 -7.093 1.00 90.69 185 ASN A N 1
ATOM 1422 C CA . ASN A 1 185 ? 11.392 -6.378 -7.078 1.00 90.69 185 ASN A CA 1
ATOM 1423 C C . ASN A 1 185 ? 11.879 -5.912 -5.690 1.00 90.69 185 ASN A C 1
ATOM 1425 O O . ASN A 1 185 ? 11.784 -4.733 -5.351 1.00 90.69 185 ASN A O 1
ATOM 1429 N N . TRP A 1 186 ? 12.423 -6.830 -4.881 1.00 87.62 186 TRP A N 1
ATOM 1430 C CA . TRP A 1 186 ? 12.998 -6.490 -3.572 1.00 87.62 186 TRP A CA 1
ATOM 1431 C C . TRP A 1 186 ? 14.263 -5.615 -3.660 1.00 87.62 186 TRP A C 1
ATOM 1433 O O . TRP A 1 186 ? 14.635 -5.006 -2.672 1.00 87.62 186 TRP A O 1
ATOM 1443 N N . GLY A 1 187 ? 14.906 -5.493 -4.828 1.00 84.50 187 GLY A N 1
ATOM 1444 C CA . GLY A 1 187 ? 16.078 -4.624 -4.992 1.00 84.50 187 GLY A CA 1
ATOM 1445 C C . GLY A 1 187 ? 17.383 -5.243 -4.493 1.00 84.50 187 GLY A C 1
ATOM 1446 O O . GLY A 1 187 ? 18.181 -4.561 -3.857 1.00 84.50 187 GLY A O 1
ATOM 1447 N N . ASP A 1 188 ? 17.603 -6.527 -4.781 1.00 85.75 188 ASP A N 1
ATOM 1448 C CA . ASP A 1 188 ? 18.826 -7.239 -4.401 1.00 85.75 188 ASP A CA 1
ATOM 1449 C C . ASP A 1 188 ? 20.057 -6.677 -5.136 1.00 85.75 188 ASP A C 1
ATOM 1451 O O . ASP A 1 188 ? 20.068 -6.536 -6.363 1.00 85.75 188 ASP A O 1
ATOM 1455 N N . GLU A 1 189 ? 21.108 -6.351 -4.385 1.00 85.25 189 GLU A N 1
ATOM 1456 C CA . GLU A 1 189 ? 22.350 -5.813 -4.945 1.00 85.25 189 GLU A CA 1
ATOM 1457 C C . GLU A 1 189 ? 23.057 -6.847 -5.833 1.00 85.25 189 GLU A C 1
ATOM 1459 O O . GLU A 1 189 ? 23.575 -6.512 -6.898 1.00 85.25 189 GLU A O 1
ATOM 1464 N N . GLY A 1 190 ? 23.065 -8.119 -5.421 1.00 86.31 190 GLY A N 1
ATOM 1465 C CA . GLY A 1 190 ? 23.692 -9.200 -6.177 1.00 86.31 190 GLY A CA 1
ATOM 1466 C C . GLY A 1 190 ? 23.045 -9.380 -7.548 1.00 86.31 190 GLY A C 1
ATOM 1467 O O . GLY A 1 190 ? 23.750 -9.456 -8.557 1.00 86.31 190 GLY A O 1
ATOM 1468 N N . TYR A 1 191 ? 21.713 -9.388 -7.594 1.00 87.62 191 TYR A N 1
ATOM 1469 C CA . TYR A 1 191 ? 20.929 -9.435 -8.822 1.00 87.62 191 TYR A CA 1
ATOM 1470 C C . TYR A 1 191 ? 21.219 -8.216 -9.694 1.00 87.62 191 TYR A C 1
ATOM 1472 O O . TYR A 1 191 ? 21.586 -8.386 -10.856 1.00 87.62 191 TYR A O 1
ATOM 1480 N N . TRP A 1 192 ? 21.164 -7.006 -9.125 1.00 88.62 192 TRP A N 1
ATOM 1481 C CA . TRP A 1 192 ? 21.470 -5.770 -9.849 1.00 88.62 192 TRP A CA 1
ATOM 1482 C C . TRP A 1 192 ? 22.848 -5.829 -10.518 1.00 88.62 192 TRP A C 1
ATOM 1484 O O . TRP A 1 192 ? 22.963 -5.613 -11.719 1.00 88.62 192 TRP A O 1
ATOM 1494 N N . ARG A 1 193 ? 23.883 -6.243 -9.778 1.00 87.44 193 ARG A N 1
ATOM 1495 C CA . ARG A 1 193 ? 25.263 -6.345 -10.284 1.00 87.44 193 ARG A CA 1
ATOM 1496 C C . ARG A 1 193 ? 25.474 -7.417 -11.351 1.00 87.44 193 ARG A C 1
ATOM 1498 O O . ARG A 1 193 ? 26.479 -7.370 -12.057 1.00 87.44 193 ARG A O 1
ATOM 1505 N N . THR A 1 194 ? 24.603 -8.420 -11.427 1.00 88.81 194 THR A N 1
ATOM 1506 C CA . THR A 1 194 ? 24.778 -9.575 -12.325 1.00 88.81 194 THR A CA 1
ATOM 1507 C C . THR A 1 194 ? 23.836 -9.569 -13.524 1.00 88.81 194 THR A C 1
ATOM 1509 O O . THR A 1 194 ? 24.175 -10.185 -14.533 1.00 88.81 194 THR A O 1
ATOM 1512 N N . HIS A 1 195 ? 22.704 -8.867 -13.434 1.00 88.56 195 HIS A N 1
ATOM 1513 C CA . HIS A 1 195 ? 21.643 -8.872 -14.448 1.00 88.56 195 HIS A CA 1
ATOM 1514 C C . HIS A 1 195 ? 21.361 -7.491 -15.045 1.00 88.56 195 HIS A C 1
ATOM 1516 O O . HIS A 1 195 ? 20.680 -7.418 -16.060 1.00 88.56 195 HIS A O 1
ATOM 1522 N N . LYS A 1 196 ? 21.867 -6.405 -14.448 1.00 89.69 196 LYS A N 1
ATOM 1523 C CA . LYS A 1 196 ? 21.630 -5.036 -14.924 1.00 89.69 196 LYS A CA 1
ATOM 1524 C C . LYS A 1 196 ? 22.941 -4.384 -15.353 1.00 89.69 196 LYS A C 1
ATOM 1526 O O . LYS A 1 196 ? 24.011 -4.691 -14.823 1.00 89.69 196 LYS A O 1
ATOM 1531 N N . ASN A 1 197 ? 22.875 -3.468 -16.312 1.00 90.12 197 ASN A N 1
ATOM 1532 C CA . ASN A 1 197 ? 24.004 -2.617 -16.658 1.00 90.12 197 ASN A CA 1
ATOM 1533 C C . ASN A 1 197 ? 24.235 -1.578 -15.553 1.00 90.12 197 ASN A C 1
ATOM 1535 O O . ASN A 1 197 ? 23.404 -0.701 -15.321 1.00 90.12 197 ASN A O 1
ATOM 1539 N N . THR A 1 198 ? 25.391 -1.663 -14.898 1.00 90.19 198 THR A N 1
ATOM 1540 C CA . THR A 1 198 ? 25.778 -0.783 -13.790 1.00 90.19 198 THR A CA 1
ATOM 1541 C C . THR A 1 198 ? 26.801 0.289 -14.193 1.00 90.19 198 THR A C 1
ATOM 1543 O O . THR A 1 198 ? 27.477 0.837 -13.325 1.00 90.19 198 THR A O 1
ATOM 1546 N N . GLU A 1 199 ? 26.989 0.560 -15.490 1.00 92.31 199 GLU A N 1
ATOM 1547 C CA . GLU A 1 199 ? 27.918 1.595 -15.968 1.00 92.31 199 GLU A CA 1
ATOM 1548 C C . GLU A 1 199 ? 27.426 3.003 -15.589 1.00 92.31 199 GLU A C 1
ATOM 1550 O O . GLU A 1 199 ? 26.246 3.327 -15.761 1.00 92.31 199 GLU A O 1
ATOM 1555 N N . LEU A 1 200 ? 28.336 3.841 -15.079 1.00 91.81 200 LEU A N 1
ATOM 1556 C CA . LEU A 1 200 ? 28.034 5.181 -14.572 1.00 91.81 200 LEU A CA 1
ATOM 1557 C C . LEU A 1 200 ? 28.697 6.284 -15.402 1.00 91.81 200 LEU A C 1
ATOM 1559 O O . LEU A 1 200 ? 29.801 6.102 -15.918 1.00 91.81 200 LEU A O 1
ATOM 1563 N N . ASP A 1 201 ? 28.033 7.437 -15.486 1.00 89.94 201 ASP A N 1
ATOM 1564 C CA . ASP A 1 201 ? 28.589 8.674 -16.038 1.00 89.94 201 ASP A CA 1
ATOM 15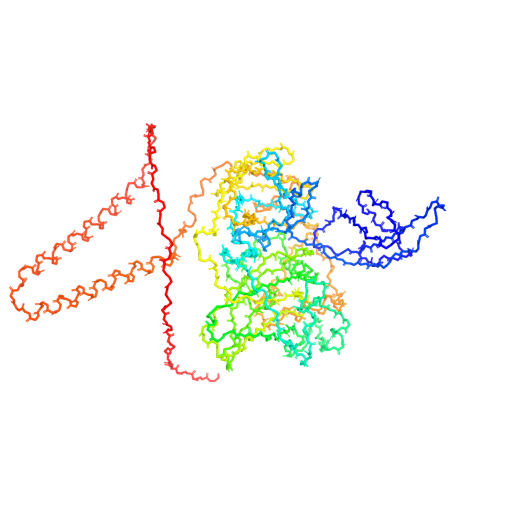65 C C . ASP A 1 201 ? 29.577 9.349 -15.063 1.00 89.94 201 ASP A C 1
ATOM 1567 O O . ASP A 1 201 ? 29.833 8.869 -13.954 1.00 89.94 201 ASP A O 1
ATOM 1571 N N . GLU A 1 202 ? 30.163 10.477 -15.478 1.00 87.69 202 GLU A N 1
ATOM 1572 C CA . GLU A 1 202 ? 31.111 11.238 -14.649 1.00 87.69 202 GLU A CA 1
ATOM 1573 C C . GLU A 1 202 ? 30.452 11.824 -13.382 1.00 87.69 202 GLU A C 1
ATOM 1575 O O . GLU A 1 202 ? 31.135 12.105 -12.392 1.00 87.69 202 GLU A O 1
ATOM 1580 N N . GLU A 1 203 ? 29.126 11.979 -13.388 1.00 86.00 203 GLU A N 1
ATOM 1581 C CA . GLU A 1 203 ? 28.296 12.439 -12.275 1.00 86.00 203 GLU A CA 1
ATOM 1582 C C . GLU A 1 203 ? 27.761 11.294 -11.385 1.00 86.00 203 GLU A C 1
ATOM 1584 O O . GLU A 1 203 ? 27.057 11.552 -10.397 1.00 86.00 203 GLU A O 1
ATOM 1589 N N . GLY A 1 204 ? 28.103 10.040 -11.694 1.00 88.25 204 GLY A N 1
ATOM 1590 C CA . GLY A 1 204 ? 27.692 8.850 -10.950 1.00 88.25 204 GLY A CA 1
ATOM 1591 C C . GLY A 1 204 ? 26.244 8.407 -11.192 1.00 88.25 204 GLY A C 1
ATOM 1592 O O . GLY A 1 204 ? 25.658 7.775 -10.314 1.00 88.25 204 GLY A O 1
ATOM 1593 N N . ASN A 1 205 ? 25.634 8.761 -12.325 1.00 91.44 205 ASN A N 1
ATOM 1594 C CA . ASN A 1 205 ? 24.309 8.285 -12.736 1.00 91.44 205 ASN A CA 1
ATOM 1595 C C . ASN A 1 205 ? 24.432 7.119 -13.717 1.00 91.44 205 ASN A C 1
ATOM 1597 O O . ASN A 1 205 ? 25.390 7.044 -14.481 1.00 91.44 205 ASN A O 1
ATOM 1601 N N . LEU A 1 206 ? 23.435 6.233 -13.745 1.00 92.31 206 LEU A N 1
ATOM 1602 C CA . LEU A 1 206 ? 23.420 5.115 -14.692 1.00 92.31 206 LEU A CA 1
ATOM 1603 C C . LEU A 1 206 ? 23.357 5.592 -16.148 1.00 92.31 206 LEU A C 1
ATOM 1605 O O . LEU A 1 206 ? 22.470 6.366 -16.525 1.00 92.31 206 LEU A O 1
ATOM 1609 N N . LEU A 1 207 ? 24.253 5.056 -16.981 1.00 91.06 207 LEU A N 1
ATOM 1610 C CA . LEU A 1 207 ? 24.337 5.357 -18.412 1.00 91.06 207 LEU A CA 1
ATOM 1611 C C . LEU A 1 207 ? 23.331 4.575 -19.271 1.00 91.06 207 LEU A C 1
ATOM 1613 O O . LEU A 1 207 ? 23.068 4.981 -20.399 1.00 91.06 207 LEU A O 1
ATOM 1617 N N . SER A 1 208 ? 22.707 3.508 -18.765 1.00 88.31 208 SER A N 1
ATOM 1618 C CA . SER A 1 208 ? 21.906 2.612 -19.613 1.00 88.31 208 SER A CA 1
ATOM 1619 C C . SER A 1 208 ? 20.579 3.187 -20.115 1.00 88.31 208 SER A C 1
ATOM 1621 O O . SER A 1 208 ? 19.726 3.581 -19.324 1.00 88.31 208 SER A O 1
ATOM 1623 N N . ASP A 1 209 ? 20.373 3.170 -21.433 1.00 86.62 209 ASP A N 1
ATOM 1624 C CA . ASP A 1 209 ? 19.097 3.479 -22.100 1.00 86.62 209 ASP A CA 1
ATOM 1625 C C . ASP A 1 209 ? 18.134 2.287 -22.180 1.00 86.62 209 ASP A C 1
ATOM 1627 O O . ASP A 1 209 ? 17.013 2.448 -22.672 1.00 86.62 209 ASP A O 1
ATOM 1631 N N . ASP A 1 210 ? 18.543 1.106 -21.706 1.00 91.06 210 ASP A N 1
ATOM 1632 C CA . ASP A 1 210 ? 17.630 -0.023 -21.581 1.00 91.06 210 ASP A CA 1
ATOM 1633 C C . ASP A 1 210 ? 16.702 0.182 -20.381 1.00 91.06 210 ASP A C 1
ATOM 1635 O O . ASP A 1 210 ? 17.117 0.494 -19.265 1.00 91.06 210 ASP A O 1
ATOM 1639 N N . GLU A 1 211 ? 15.410 0.000 -20.618 1.00 90.88 211 GLU A N 1
ATOM 1640 C CA . GLU A 1 211 ? 14.403 0.156 -19.585 1.00 90.88 211 GLU A CA 1
ATOM 1641 C C . GLU A 1 211 ? 14.494 -0.963 -18.542 1.00 90.88 211 GLU A C 1
ATOM 1643 O O . GLU A 1 211 ? 14.192 -0.718 -17.373 1.00 90.88 211 GLU A O 1
ATOM 1648 N N . SER A 1 212 ? 14.937 -2.166 -18.934 1.00 91.75 212 SER A N 1
ATOM 1649 C CA . SER A 1 212 ? 15.132 -3.275 -17.992 1.00 91.75 212 SER A CA 1
ATOM 1650 C C . SER A 1 212 ? 16.216 -2.970 -16.961 1.00 91.75 212 SER A C 1
ATOM 1652 O O . SER A 1 212 ? 16.144 -3.496 -15.856 1.00 91.75 212 SER A O 1
ATOM 1654 N N . ASP A 1 213 ? 17.173 -2.088 -17.263 1.00 91.62 213 ASP A N 1
ATOM 1655 C CA . ASP A 1 213 ? 18.226 -1.683 -16.325 1.00 91.62 213 ASP A CA 1
ATOM 1656 C C . ASP A 1 213 ? 17.731 -0.712 -15.244 1.00 91.62 213 ASP A C 1
ATOM 1658 O O . ASP A 1 213 ? 18.327 -0.601 -14.171 1.00 91.62 213 ASP A O 1
ATOM 1662 N N . LEU A 1 214 ? 16.627 -0.012 -15.514 1.00 92.00 214 LEU A N 1
ATOM 1663 C CA . LEU A 1 214 ? 16.071 1.034 -14.651 1.00 92.00 214 LEU A CA 1
ATOM 1664 C C . LEU A 1 214 ? 14.808 0.577 -13.906 1.00 92.00 214 LEU A C 1
ATOM 1666 O O . LEU A 1 214 ? 14.502 1.069 -12.814 1.00 92.00 214 LEU A O 1
ATOM 1670 N N . TYR A 1 215 ? 14.066 -0.356 -14.495 1.00 92.88 215 TYR A N 1
ATOM 1671 C CA . TYR A 1 215 ? 12.772 -0.816 -14.015 1.00 92.88 215 TYR A CA 1
ATOM 1672 C C . TYR A 1 215 ? 12.709 -2.339 -14.013 1.00 92.88 215 TYR A C 1
ATOM 1674 O O . TYR A 1 215 ? 13.228 -2.996 -14.911 1.00 92.88 215 TYR A O 1
ATOM 1682 N N . SER A 1 216 ? 11.956 -2.886 -13.066 1.00 93.38 216 SER A N 1
ATOM 1683 C CA . SER A 1 216 ? 11.498 -4.272 -13.143 1.00 93.38 216 SER A CA 1
ATOM 1684 C C . SER A 1 216 ? 10.047 -4.319 -13.582 1.00 93.38 216 SER A C 1
ATOM 1686 O O . SER A 1 216 ? 9.243 -3.441 -13.234 1.00 93.38 216 SER A O 1
ATOM 1688 N N . TRP A 1 217 ? 9.676 -5.376 -14.306 1.00 94.94 217 TRP A N 1
ATOM 1689 C CA . TRP A 1 217 ? 8.275 -5.676 -14.575 1.00 94.94 217 TRP A CA 1
ATOM 1690 C C . TRP A 1 217 ? 7.992 -7.171 -14.553 1.00 94.94 217 TRP A C 1
ATOM 1692 O O . TRP A 1 217 ? 8.784 -7.986 -15.003 1.00 94.94 217 TRP A O 1
ATOM 1702 N N . ALA A 1 218 ? 6.802 -7.525 -14.082 1.00 96.75 218 ALA A N 1
ATOM 1703 C CA . ALA A 1 218 ? 6.306 -8.893 -14.090 1.00 96.75 218 ALA A CA 1
ATOM 1704 C C . ALA A 1 218 ? 4.986 -8.952 -14.855 1.00 96.75 218 ALA A C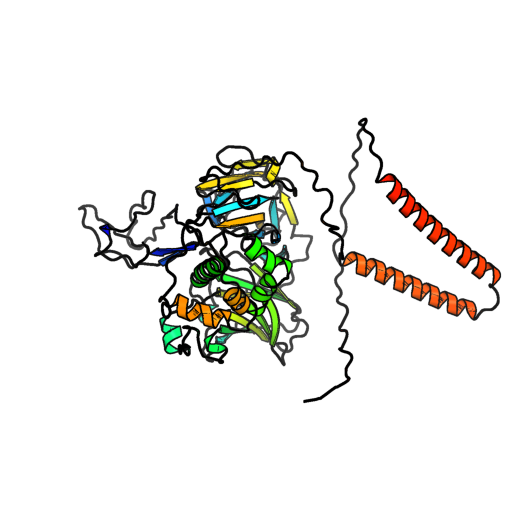 1
ATOM 1706 O O . ALA A 1 218 ? 4.051 -8.202 -14.559 1.00 96.75 218 ALA A O 1
ATOM 1707 N N . VAL A 1 219 ? 4.909 -9.842 -15.845 1.00 98.12 219 VAL A N 1
ATOM 1708 C CA . VAL A 1 219 ? 3.694 -10.121 -16.615 1.00 98.12 219 VAL A CA 1
ATOM 1709 C C . VAL A 1 219 ? 3.019 -11.363 -16.053 1.00 98.12 219 VAL A C 1
ATOM 1711 O O . VAL A 1 219 ? 3.433 -12.485 -16.339 1.00 98.12 219 VAL A O 1
ATOM 1714 N N . LEU A 1 220 ? 1.943 -11.165 -15.298 1.00 98.38 220 LEU A N 1
ATOM 1715 C CA . LEU A 1 220 ? 1.110 -12.240 -14.778 1.00 98.38 220 LEU A CA 1
ATOM 1716 C C . LEU A 1 220 ? -0.022 -12.538 -15.758 1.00 98.38 220 LEU A C 1
ATOM 1718 O O . LEU A 1 220 ? -0.712 -11.634 -16.237 1.00 98.38 220 LEU A O 1
ATOM 1722 N N . THR A 1 221 ? -0.244 -13.819 -16.028 1.00 98.50 221 THR A N 1
ATOM 1723 C CA . THR A 1 221 ? -1.397 -14.294 -16.800 1.00 98.50 221 THR A CA 1
ATOM 1724 C C . THR A 1 221 ? -2.358 -15.010 -15.868 1.00 98.50 221 THR A C 1
ATOM 1726 O O . THR A 1 221 ? -1.958 -15.925 -15.158 1.00 98.50 221 THR A O 1
ATOM 1729 N N . PHE A 1 222 ? -3.624 -14.611 -15.878 1.00 98.50 222 PHE A N 1
ATOM 1730 C CA . PHE A 1 222 ? -4.691 -15.229 -15.102 1.00 98.50 222 PHE A CA 1
ATOM 1731 C C . PHE A 1 222 ? -5.686 -15.929 -16.028 1.00 98.50 222 PHE A C 1
ATOM 1733 O O . PHE A 1 222 ? -6.025 -15.380 -17.084 1.00 98.50 222 PHE A O 1
ATOM 1740 N N . PRO A 1 223 ? -6.243 -17.082 -15.619 1.00 98.00 223 PRO A N 1
ATOM 1741 C CA . PRO A 1 223 ? -7.396 -17.643 -16.305 1.00 98.00 223 PRO A CA 1
ATOM 1742 C C . PRO A 1 223 ? -8.577 -16.671 -16.175 1.00 98.00 223 PRO A C 1
ATOM 1744 O O . PRO A 1 223 ? -8.905 -16.218 -15.076 1.00 98.00 223 PRO A O 1
ATOM 1747 N N . LYS A 1 224 ? -9.216 -16.335 -17.297 1.00 96.94 224 LYS A N 1
ATOM 1748 C CA . LYS A 1 224 ? -10.309 -15.360 -17.386 1.00 96.94 224 LYS A CA 1
ATOM 1749 C C . LYS A 1 224 ? -11.597 -16.044 -17.852 1.00 96.94 224 LYS A C 1
ATOM 1751 O O . LYS A 1 224 ? -11.648 -16.550 -18.976 1.00 96.94 224 LYS A O 1
ATOM 1756 N N . PRO A 1 225 ? -12.680 -16.023 -17.055 1.00 96.00 225 PRO A N 1
ATOM 1757 C CA . PRO A 1 225 ? -13.985 -16.481 -17.519 1.00 96.00 225 PRO A CA 1
ATOM 1758 C C . PRO A 1 225 ? -14.437 -15.725 -18.780 1.00 96.00 225 PRO A C 1
ATOM 1760 O O . PRO A 1 225 ? -14.144 -14.540 -18.969 1.00 96.00 225 PRO A O 1
ATOM 1763 N N . LYS A 1 226 ? -15.154 -16.413 -19.675 1.00 91.19 226 LYS A N 1
ATOM 1764 C CA . LYS A 1 226 ? -15.562 -15.847 -20.977 1.00 91.19 226 LYS A CA 1
ATOM 1765 C C . LYS A 1 226 ? -16.553 -14.690 -20.847 1.00 91.19 226 LYS A C 1
ATOM 1767 O O . LYS A 1 226 ? -16.599 -13.838 -21.726 1.00 91.19 226 LYS A O 1
ATOM 1772 N N . ASP A 1 227 ? -17.341 -14.692 -19.783 1.00 90.75 227 ASP A N 1
ATOM 1773 C CA . ASP A 1 227 ? -18.381 -13.720 -19.453 1.00 90.75 227 ASP A CA 1
ATOM 1774 C C . ASP A 1 227 ? -17.947 -12.708 -18.379 1.00 90.75 227 ASP A C 1
ATOM 1776 O O . ASP A 1 227 ? -18.758 -11.891 -17.945 1.00 90.75 227 ASP A O 1
ATOM 1780 N N . ALA A 1 228 ? -16.681 -12.743 -17.948 1.00 93.88 228 ALA A N 1
ATOM 1781 C CA . ALA A 1 228 ? -16.162 -11.771 -16.997 1.00 93.88 228 ALA A CA 1
ATOM 1782 C C . ALA A 1 228 ? -16.022 -10.390 -17.658 1.00 93.88 228 ALA A C 1
ATOM 1784 O O . ALA A 1 228 ? -15.300 -10.225 -18.640 1.00 93.88 228 ALA A O 1
ATOM 1785 N N . GLU A 1 229 ? -16.706 -9.397 -17.091 1.00 93.25 229 GLU A N 1
ATOM 1786 C CA . GLU A 1 229 ? -16.639 -7.991 -17.516 1.00 93.25 229 GLU A CA 1
ATOM 1787 C C . GLU A 1 229 ? -15.753 -7.145 -16.594 1.00 93.25 229 GLU A C 1
ATOM 1789 O O . GLU A 1 229 ? -15.323 -6.058 -16.969 1.00 93.25 229 GLU A O 1
ATOM 1794 N N . GLN A 1 230 ? -15.469 -7.643 -15.391 1.00 93.19 230 GLN A N 1
ATOM 1795 C CA . GLN A 1 230 ? -14.685 -6.960 -14.370 1.00 93.19 230 GLN A CA 1
ATOM 1796 C C . GLN A 1 230 ? -13.745 -7.944 -13.680 1.00 93.19 230 GLN A C 1
ATOM 1798 O O . GLN A 1 230 ? -14.104 -9.105 -13.481 1.00 93.19 230 GLN A O 1
ATOM 1803 N N . ALA A 1 231 ? -12.570 -7.458 -13.296 1.00 95.31 231 ALA A N 1
ATOM 1804 C CA . ALA A 1 231 ? -11.607 -8.168 -12.468 1.00 95.31 231 ALA A CA 1
ATOM 1805 C C . ALA A 1 231 ? -11.230 -7.292 -11.275 1.00 95.31 231 ALA A C 1
ATOM 1807 O O . ALA A 1 231 ? -10.834 -6.145 -11.458 1.00 95.31 231 ALA A O 1
ATOM 1808 N N . LYS A 1 232 ? -11.337 -7.829 -10.062 1.00 94.44 232 LYS A N 1
ATOM 1809 C CA . LYS A 1 232 ? -10.785 -7.209 -8.857 1.00 94.44 232 LYS A CA 1
ATOM 1810 C C . LYS A 1 232 ? -9.423 -7.823 -8.599 1.00 94.44 232 LYS A C 1
ATOM 1812 O O . LYS A 1 232 ? -9.334 -9.011 -8.292 1.00 94.44 232 LYS A O 1
ATOM 1817 N N . LEU A 1 233 ? -8.377 -7.028 -8.758 1.00 94.00 233 LEU A N 1
ATOM 1818 C CA . LEU A 1 233 ? -7.031 -7.409 -8.358 1.00 94.00 233 LEU A CA 1
ATOM 1819 C C . LEU A 1 233 ? -6.874 -7.120 -6.873 1.00 94.00 233 LEU A C 1
ATOM 1821 O O . LEU A 1 233 ? -7.252 -6.042 -6.424 1.00 94.00 233 LEU A O 1
ATOM 1825 N N . VAL A 1 234 ? -6.316 -8.072 -6.137 1.00 92.12 234 VAL A N 1
ATOM 1826 C CA . VAL A 1 234 ? -5.857 -7.884 -4.760 1.00 92.12 234 VAL A CA 1
ATOM 1827 C C . VAL A 1 234 ? -4.396 -8.275 -4.688 1.00 92.12 234 VAL A C 1
ATOM 1829 O O . VAL A 1 234 ? -3.985 -9.247 -5.328 1.00 92.12 234 VAL A O 1
ATOM 1832 N N . TRP A 1 235 ? -3.612 -7.525 -3.927 1.00 88.44 235 TRP A N 1
ATOM 1833 C CA . TRP A 1 235 ? -2.185 -7.780 -3.792 1.00 88.44 235 TRP A CA 1
ATOM 1834 C C . TRP A 1 235 ? -1.690 -7.493 -2.381 1.00 88.44 235 TRP A C 1
ATOM 1836 O O . TRP A 1 235 ? -2.329 -6.769 -1.618 1.00 88.44 235 TRP A O 1
ATOM 1846 N N . HIS A 1 236 ? -0.526 -8.050 -2.067 1.00 86.00 236 HIS A N 1
ATOM 1847 C CA . HIS A 1 236 ? 0.263 -7.679 -0.899 1.00 86.00 236 HIS A CA 1
ATOM 1848 C C . HIS A 1 236 ? 1.556 -7.052 -1.413 1.00 86.00 236 HIS A C 1
ATOM 1850 O O . HIS A 1 236 ? 2.375 -7.725 -2.037 1.00 86.00 236 HIS A O 1
ATOM 1856 N N . ALA A 1 237 ? 1.691 -5.741 -1.220 1.00 82.75 237 ALA A N 1
ATOM 1857 C CA . ALA A 1 237 ? 2.851 -4.980 -1.660 1.00 82.75 237 ALA A CA 1
ATOM 1858 C C . ALA A 1 237 ? 3.545 -4.339 -0.467 1.00 82.75 237 ALA A C 1
ATOM 1860 O O . ALA A 1 237 ? 2.893 -3.850 0.460 1.00 82.75 237 ALA A O 1
ATOM 1861 N N . LYS A 1 238 ? 4.870 -4.283 -0.550 1.00 79.50 238 LYS A N 1
ATOM 1862 C CA . LYS A 1 238 ? 5.733 -3.685 0.454 1.00 79.50 238 LYS A CA 1
ATOM 1863 C C . LYS A 1 238 ? 6.610 -2.613 -0.175 1.00 79.50 238 LYS A C 1
ATOM 1865 O O . LYS A 1 238 ? 7.085 -2.743 -1.304 1.00 79.50 238 LYS A O 1
ATOM 1870 N N . GLN A 1 239 ? 6.798 -1.521 0.549 1.00 79.25 239 GLN A N 1
ATOM 1871 C CA . GLN A 1 239 ? 7.816 -0.539 0.213 1.00 79.25 239 GLN A CA 1
ATOM 1872 C C . GLN A 1 239 ? 9.193 -1.090 0.591 1.00 79.25 239 GLN A C 1
ATOM 1874 O O . GLN A 1 239 ? 9.392 -1.516 1.726 1.00 79.25 239 GLN A O 1
ATOM 1879 N N . HIS A 1 240 ? 10.135 -1.063 -0.351 1.00 80.44 240 HIS A N 1
ATOM 1880 C CA . HIS A 1 240 ? 11.529 -1.334 -0.039 1.00 80.44 240 HIS A CA 1
ATOM 1881 C C . HIS A 1 240 ? 12.190 -0.089 0.573 1.00 80.44 240 HIS A C 1
ATOM 1883 O O . HIS A 1 240 ? 11.805 1.057 0.307 1.00 80.44 240 HIS A O 1
ATOM 1889 N N . ASP A 1 241 ? 13.207 -0.329 1.393 1.00 75.06 241 ASP A N 1
ATOM 1890 C CA . ASP A 1 241 ? 13.957 0.671 2.151 1.00 75.06 241 ASP A CA 1
ATOM 1891 C C . ASP A 1 241 ? 14.540 1.792 1.276 1.00 75.06 241 ASP A C 1
ATOM 1893 O O . ASP A 1 241 ? 14.575 2.961 1.679 1.00 75.06 241 ASP A O 1
ATOM 1897 N N . SER A 1 242 ? 14.913 1.453 0.040 1.00 78.94 242 SER A N 1
ATOM 1898 C CA . SER A 1 242 ? 15.458 2.389 -0.947 1.00 78.94 242 SER A CA 1
ATOM 1899 C C . SER A 1 242 ? 14.530 3.574 -1.230 1.00 78.94 242 SER A C 1
ATOM 1901 O O . SER A 1 242 ? 15.025 4.672 -1.470 1.00 78.94 242 SER A O 1
ATOM 1903 N N . ILE A 1 243 ? 13.200 3.410 -1.153 1.00 80.19 243 ILE A N 1
ATOM 1904 C CA . ILE A 1 243 ? 12.254 4.521 -1.347 1.00 80.19 243 ILE A CA 1
ATOM 1905 C C . ILE A 1 243 ? 12.346 5.500 -0.185 1.00 80.19 243 ILE A C 1
ATOM 1907 O O . ILE A 1 243 ? 12.343 6.711 -0.403 1.00 80.19 243 ILE A O 1
ATOM 1911 N N . GLY A 1 244 ? 12.399 4.995 1.052 1.00 75.06 244 GLY A N 1
ATOM 1912 C CA . GLY A 1 244 ? 12.489 5.848 2.239 1.00 75.06 244 GLY A CA 1
ATOM 1913 C C . GLY A 1 244 ? 13.773 6.675 2.218 1.00 75.06 244 GLY A C 1
ATOM 1914 O O . GLY A 1 244 ? 13.752 7.886 2.468 1.00 75.06 244 GLY A O 1
ATOM 1915 N N . TRP A 1 245 ? 14.869 6.033 1.816 1.00 79.19 245 TRP A N 1
ATOM 1916 C CA . TRP A 1 245 ? 16.148 6.685 1.574 1.00 79.19 245 TRP A CA 1
ATOM 1917 C C . TRP A 1 245 ? 16.081 7.698 0.418 1.00 79.19 245 TRP A C 1
ATOM 1919 O O . TRP A 1 245 ? 16.417 8.863 0.622 1.00 79.19 245 TRP A O 1
ATOM 1929 N N . ALA A 1 246 ? 15.570 7.315 -0.757 1.00 82.06 246 ALA A N 1
ATOM 1930 C CA . ALA A 1 246 ? 15.477 8.189 -1.930 1.00 82.06 246 ALA A CA 1
ATOM 1931 C C . ALA A 1 246 ? 14.594 9.413 -1.662 1.00 82.06 246 ALA A C 1
ATOM 1933 O O . ALA A 1 246 ? 14.941 10.526 -2.050 1.00 82.06 246 ALA A O 1
ATOM 1934 N N . TRP A 1 247 ? 13.484 9.238 -0.940 1.00 78.75 247 TRP A N 1
ATOM 1935 C CA . TRP A 1 247 ? 12.614 10.332 -0.513 1.00 78.75 247 TRP A CA 1
ATOM 1936 C C . TRP A 1 247 ? 13.326 11.287 0.446 1.00 78.75 247 TRP A C 1
ATOM 1938 O O . TRP A 1 247 ? 13.189 12.504 0.325 1.00 78.75 247 TRP A O 1
ATOM 1948 N N . THR A 1 248 ? 14.106 10.759 1.390 1.00 74.75 248 THR A N 1
ATOM 1949 C CA . THR A 1 248 ? 14.921 11.573 2.306 1.00 74.75 248 THR A CA 1
ATOM 1950 C C . THR A 1 248 ? 15.976 12.360 1.541 1.00 74.75 248 THR A C 1
ATOM 1952 O O . THR A 1 248 ? 16.041 13.580 1.667 1.00 74.75 248 THR A O 1
ATOM 1955 N N . HIS A 1 249 ? 16.710 11.691 0.657 1.00 79.50 249 HIS A N 1
ATOM 1956 C CA . HIS A 1 249 ? 17.709 12.320 -0.199 1.00 79.50 249 HIS A CA 1
ATOM 1957 C C . HIS A 1 249 ? 17.090 13.391 -1.109 1.00 79.50 249 HIS A C 1
ATOM 1959 O O . HIS A 1 249 ? 17.624 14.487 -1.252 1.00 79.50 249 HIS A O 1
ATOM 1965 N N . PHE A 1 250 ? 15.915 13.127 -1.680 1.00 82.06 250 PHE A N 1
ATOM 1966 C CA . PHE A 1 250 ? 15.173 14.100 -2.479 1.00 82.06 250 PHE A CA 1
ATOM 1967 C C . PHE A 1 250 ? 14.766 15.342 -1.668 1.00 82.06 250 PHE A C 1
ATOM 1969 O O . PHE A 1 250 ? 14.925 16.475 -2.129 1.00 82.06 250 PHE A O 1
ATOM 1976 N N . LYS A 1 251 ? 14.285 15.155 -0.434 1.00 75.81 251 LYS A N 1
ATOM 1977 C CA . LYS A 1 251 ? 13.956 16.258 0.484 1.00 75.81 251 LYS A CA 1
ATOM 1978 C C . LYS A 1 251 ? 15.184 17.073 0.885 1.00 75.81 251 LYS A C 1
ATOM 1980 O O . LYS A 1 251 ? 15.086 18.298 0.992 1.00 75.81 251 LYS A O 1
ATOM 1985 N N . ASP A 1 252 ? 16.337 16.432 1.035 1.00 77.19 252 ASP A N 1
ATOM 1986 C CA . ASP A 1 252 ? 17.594 17.132 1.291 1.00 77.19 252 ASP A CA 1
ATOM 1987 C C . ASP A 1 252 ? 17.957 18.061 0.123 1.00 77.19 252 ASP A C 1
ATOM 1989 O O . ASP A 1 252 ? 18.305 19.226 0.335 1.00 77.19 252 ASP A O 1
ATOM 1993 N N . LEU A 1 253 ? 17.762 17.605 -1.120 1.00 80.56 253 LEU A N 1
ATOM 1994 C CA . LEU A 1 253 ? 17.934 18.435 -2.318 1.00 80.56 253 LEU A CA 1
ATOM 1995 C C . LEU A 1 253 ? 16.923 19.588 -2.396 1.00 80.56 253 LEU A C 1
ATOM 1997 O O . LEU A 1 253 ? 17.259 20.664 -2.890 1.00 80.56 253 LEU A O 1
ATOM 2001 N N . LEU A 1 254 ? 15.705 19.404 -1.885 1.00 76.81 254 LEU A N 1
ATOM 2002 C CA . LEU A 1 254 ? 14.699 20.466 -1.769 1.00 76.81 254 LEU A CA 1
ATOM 2003 C C . LEU A 1 254 ? 15.012 21.492 -0.670 1.00 76.81 254 LEU A C 1
ATOM 2005 O O . LEU A 1 254 ? 14.353 22.533 -0.614 1.00 76.81 254 LEU A O 1
ATOM 2009 N N . GLY A 1 255 ? 15.979 21.217 0.211 1.00 71.81 255 GLY A N 1
ATOM 2010 C CA . GLY A 1 255 ? 16.219 22.024 1.402 1.00 71.81 255 GLY A CA 1
ATOM 2011 C C . GLY A 1 255 ? 14.971 22.086 2.285 1.00 71.81 255 GLY A C 1
ATOM 2012 O O . GLY A 1 255 ? 14.532 23.176 2.624 1.00 71.81 255 GLY A O 1
ATOM 2013 N N . TYR A 1 256 ? 14.377 20.933 2.612 1.00 59.06 256 TYR A N 1
ATOM 2014 C CA . TYR A 1 256 ? 13.021 20.754 3.170 1.00 59.06 256 TYR A CA 1
ATOM 2015 C C . TYR A 1 256 ? 12.636 21.608 4.402 1.00 59.06 256 TYR A C 1
ATOM 2017 O O . TYR A 1 256 ? 11.453 21.786 4.677 1.00 59.06 256 TYR A O 1
ATOM 2025 N N . ASN A 1 257 ? 13.592 22.244 5.087 1.00 59.41 257 ASN A N 1
ATOM 2026 C CA . ASN A 1 257 ? 13.293 23.303 6.066 1.00 59.41 257 ASN A CA 1
ATOM 2027 C C . ASN A 1 257 ? 12.732 24.598 5.431 1.00 59.41 257 ASN A C 1
ATOM 2029 O O . ASN A 1 257 ? 12.385 25.535 6.150 1.00 59.41 257 ASN A O 1
ATOM 2033 N N . HIS A 1 258 ? 12.629 24.639 4.101 1.00 62.00 258 HIS A N 1
ATOM 2034 C CA . HIS A 1 258 ? 11.984 25.664 3.282 1.00 62.00 258 HIS A CA 1
ATOM 2035 C C . HIS A 1 258 ? 10.688 25.083 2.668 1.00 62.00 258 HIS A C 1
ATOM 2037 O O . HIS A 1 258 ? 10.724 24.611 1.528 1.00 62.00 258 HIS A O 1
ATOM 2043 N N . PRO A 1 259 ? 9.547 25.052 3.397 1.00 58.12 259 PRO A N 1
ATOM 2044 C CA . PRO A 1 259 ? 8.255 24.528 2.912 1.00 58.12 259 PRO A CA 1
ATOM 2045 C C . PRO A 1 259 ? 7.876 24.985 1.504 1.00 58.12 259 PRO A C 1
ATOM 2047 O O . PRO A 1 259 ? 7.316 24.227 0.711 1.00 58.12 259 PRO A O 1
ATOM 2050 N N . GLU A 1 260 ? 8.186 26.242 1.193 1.00 63.97 260 GLU A N 1
ATOM 2051 C CA . GLU A 1 260 ? 7.918 26.875 -0.089 1.00 63.97 260 GLU A CA 1
ATOM 2052 C C . GLU A 1 260 ? 8.568 26.141 -1.268 1.00 63.97 260 GLU A C 1
ATOM 2054 O O . GLU A 1 260 ? 8.035 26.186 -2.378 1.00 63.97 260 GLU A O 1
ATOM 2059 N N . SER A 1 261 ? 9.682 25.438 -1.035 1.00 71.88 261 SER A N 1
ATOM 2060 C CA . SER A 1 261 ? 10.381 24.666 -2.058 1.00 71.88 261 SER A CA 1
ATOM 2061 C C . SER A 1 261 ? 9.526 23.507 -2.547 1.00 71.88 261 SER A C 1
ATOM 2063 O O . SER A 1 261 ? 9.369 23.358 -3.753 1.00 71.88 261 SER A O 1
ATOM 2065 N N . LEU A 1 262 ? 8.940 22.713 -1.641 1.00 75.06 262 LEU A N 1
ATOM 2066 C CA . LEU A 1 262 ? 8.052 21.613 -2.029 1.00 75.06 262 LEU A CA 1
ATOM 2067 C C . LEU A 1 262 ? 6.705 22.147 -2.531 1.00 75.06 262 LEU A C 1
ATOM 2069 O O . LEU A 1 262 ? 6.206 21.673 -3.552 1.00 75.06 262 LEU A O 1
ATOM 2073 N N . GLN A 1 263 ? 6.160 23.175 -1.870 1.00 73.19 263 GLN A N 1
ATOM 2074 C CA . GLN A 1 263 ? 4.871 23.764 -2.239 1.00 73.19 263 GLN A CA 1
ATOM 2075 C C . GLN A 1 263 ? 4.855 24.267 -3.685 1.00 73.19 263 GLN A C 1
ATOM 2077 O O . GLN A 1 263 ? 3.883 24.038 -4.397 1.00 73.19 263 GLN A O 1
ATOM 2082 N N . LYS A 1 264 ? 5.952 24.878 -4.160 1.00 81.81 264 LYS A N 1
ATOM 2083 C CA . LYS A 1 264 ? 6.102 25.299 -5.564 1.00 81.81 264 LYS A CA 1
ATOM 2084 C C . LYS A 1 264 ? 5.795 24.157 -6.543 1.00 81.81 264 LYS A C 1
ATOM 2086 O O . LYS A 1 264 ? 5.120 24.394 -7.544 1.00 81.81 264 LYS A O 1
ATOM 2091 N N . TYR A 1 265 ? 6.304 22.952 -6.271 1.00 82.25 265 TYR A N 1
ATOM 2092 C CA . TYR A 1 265 ? 6.142 21.783 -7.145 1.00 82.25 265 TYR A CA 1
ATOM 2093 C C . TYR A 1 265 ? 4.783 21.093 -6.986 1.00 82.25 265 TYR A C 1
ATOM 2095 O O . TYR A 1 265 ? 4.331 20.401 -7.895 1.00 82.25 265 TYR A O 1
ATOM 2103 N N . ILE A 1 266 ? 4.116 21.285 -5.847 1.00 78.12 266 ILE A N 1
ATOM 2104 C CA . ILE A 1 266 ? 2.719 20.876 -5.661 1.00 78.12 266 ILE A CA 1
ATOM 2105 C C . ILE A 1 266 ? 1.807 21.810 -6.463 1.00 78.12 266 ILE A C 1
ATOM 2107 O O . ILE A 1 266 ? 1.013 21.354 -7.281 1.00 78.12 266 ILE A O 1
ATOM 2111 N N . ASP A 1 267 ? 1.964 23.124 -6.287 1.00 79.75 267 ASP A N 1
ATOM 2112 C CA . ASP A 1 267 ? 1.106 24.148 -6.893 1.00 79.75 267 ASP A CA 1
ATOM 2113 C C . ASP A 1 267 ? 1.114 24.116 -8.426 1.00 79.75 267 ASP A C 1
ATOM 2115 O O . ASP A 1 267 ? 0.126 24.484 -9.068 1.00 79.75 267 ASP A O 1
ATOM 2119 N N . ASN A 1 268 ? 2.233 23.705 -9.027 1.00 83.56 268 ASN A N 1
ATOM 2120 C CA . ASN A 1 268 ? 2.378 23.607 -10.476 1.00 83.56 268 ASN A CA 1
ATOM 2121 C C . ASN A 1 268 ? 2.124 22.193 -11.037 1.00 83.56 268 ASN A C 1
ATOM 2123 O O . ASN A 1 268 ? 2.226 22.021 -12.251 1.00 83.56 268 ASN A O 1
ATOM 2127 N N . GLY A 1 269 ? 1.788 21.217 -10.185 1.00 82.00 269 GLY A N 1
ATOM 2128 C CA . GLY A 1 269 ? 1.493 19.830 -10.562 1.00 82.00 269 GLY A CA 1
ATOM 2129 C C . GLY A 1 269 ? 2.714 18.941 -10.826 1.00 82.00 269 GLY A C 1
ATOM 2130 O O . GLY A 1 269 ? 2.545 17.744 -11.034 1.00 82.00 269 GLY A O 1
ATOM 2131 N N . MET A 1 270 ? 3.941 19.471 -10.776 1.00 83.69 270 MET A N 1
ATOM 2132 C CA . MET A 1 270 ? 5.152 18.706 -11.103 1.00 83.69 270 MET A CA 1
ATOM 2133 C C . MET A 1 270 ? 5.388 17.523 -10.163 1.00 83.69 270 MET A C 1
ATOM 2135 O O . MET A 1 270 ? 5.846 16.477 -10.612 1.00 83.69 270 MET A O 1
ATOM 2139 N N . LEU A 1 271 ? 5.089 17.671 -8.868 1.00 79.81 271 LEU A N 1
ATOM 2140 C CA . LEU A 1 271 ? 5.256 16.577 -7.909 1.00 79.81 271 LEU A CA 1
ATOM 2141 C C . LEU A 1 271 ? 4.308 15.410 -8.224 1.00 79.81 271 LEU A C 1
ATOM 2143 O O . LEU A 1 271 ? 4.729 14.257 -8.195 1.00 79.81 271 LEU A O 1
ATOM 2147 N N . GLU A 1 272 ? 3.048 15.712 -8.543 1.00 75.94 272 GLU A N 1
ATOM 2148 C CA . GLU A 1 272 ? 2.045 14.708 -8.916 1.00 75.94 272 GLU A CA 1
ATOM 2149 C C . GLU A 1 272 ? 2.429 14.017 -10.230 1.00 75.94 272 GLU A C 1
ATOM 2151 O O . GLU A 1 272 ? 2.481 12.787 -10.287 1.00 75.94 272 GLU A O 1
ATOM 2156 N N . ASP A 1 273 ? 2.788 14.795 -11.255 1.00 79.81 273 ASP A N 1
ATOM 2157 C CA . ASP A 1 273 ? 3.235 14.267 -12.546 1.00 79.81 273 ASP A CA 1
ATOM 2158 C C . ASP A 1 273 ? 4.462 13.361 -12.392 1.00 79.81 273 ASP A C 1
ATOM 2160 O O . ASP A 1 273 ? 4.526 12.299 -13.010 1.00 79.81 273 ASP A O 1
ATOM 2164 N N . TRP A 1 274 ? 5.424 13.741 -11.551 1.00 81.12 274 TRP A N 1
ATOM 2165 C CA . TRP A 1 274 ? 6.612 12.936 -11.283 1.00 81.12 274 TRP A CA 1
ATOM 2166 C C . TRP A 1 274 ? 6.257 11.577 -10.667 1.00 81.12 274 TRP A C 1
ATOM 2168 O O . TRP A 1 274 ? 6.655 10.539 -11.203 1.00 81.12 274 TRP A O 1
ATOM 2178 N N . PHE A 1 275 ? 5.442 11.560 -9.604 1.00 73.31 275 PHE A N 1
ATOM 2179 C CA . PHE A 1 275 ? 4.990 10.312 -8.976 1.00 73.31 275 PHE A CA 1
ATOM 2180 C C . PHE A 1 275 ? 4.249 9.398 -9.959 1.00 73.31 275 PHE A C 1
ATOM 2182 O O . PHE A 1 275 ? 4.416 8.179 -9.909 1.00 73.31 275 PHE A O 1
ATOM 2189 N N . LEU A 1 276 ? 3.442 9.970 -10.856 1.00 72.81 276 LEU A N 1
ATOM 2190 C CA . LEU A 1 276 ? 2.639 9.206 -11.808 1.00 72.81 276 LEU A CA 1
ATOM 2191 C C . LEU A 1 276 ? 3.432 8.717 -13.031 1.00 72.81 276 LEU A C 1
ATOM 2193 O O . LEU A 1 276 ? 3.098 7.662 -13.573 1.00 72.81 276 LEU A O 1
ATOM 2197 N N . ASN A 1 277 ? 4.451 9.454 -13.478 1.00 72.62 277 ASN A N 1
ATOM 2198 C CA . ASN A 1 277 ? 5.155 9.162 -14.731 1.00 72.62 277 ASN A CA 1
ATOM 2199 C C . ASN A 1 277 ? 6.425 8.323 -14.539 1.00 72.62 277 ASN A C 1
ATOM 2201 O O . ASN A 1 277 ? 6.700 7.451 -15.362 1.00 72.62 277 ASN A O 1
ATOM 2205 N N . GLU A 1 278 ? 7.168 8.514 -13.446 1.00 74.19 278 GLU A N 1
ATOM 2206 C CA . GLU A 1 278 ? 8.441 7.810 -13.217 1.00 74.19 278 GLU A CA 1
ATOM 2207 C C . GLU A 1 278 ? 8.273 6.374 -12.708 1.00 74.19 278 GLU A C 1
ATOM 2209 O O . GLU A 1 278 ? 9.258 5.712 -12.414 1.00 74.19 278 GLU A O 1
ATOM 2214 N N . SER A 1 279 ? 7.047 5.853 -12.573 1.00 67.62 279 SER A N 1
ATOM 2215 C CA . SER A 1 279 ? 6.801 4.537 -11.944 1.00 67.62 279 SER A CA 1
ATOM 2216 C C . SER A 1 279 ? 7.495 4.399 -10.570 1.00 67.62 279 SER A C 1
ATOM 2218 O O . SER A 1 279 ? 7.890 3.306 -10.151 1.00 67.62 279 SER A O 1
ATOM 2220 N N . ALA A 1 280 ? 7.629 5.528 -9.855 1.00 63.62 280 ALA A N 1
ATOM 2221 C CA . ALA A 1 280 ? 8.078 5.593 -8.460 1.00 63.62 280 ALA A CA 1
ATOM 2222 C C . ALA A 1 280 ? 7.090 4.887 -7.506 1.00 63.62 280 ALA A C 1
ATOM 2224 O O . ALA A 1 280 ? 7.406 4.560 -6.362 1.00 63.62 280 ALA A O 1
ATOM 2225 N N . ILE A 1 281 ? 5.887 4.627 -8.010 1.00 75.56 281 ILE A N 1
ATOM 2226 C CA . ILE A 1 281 ? 4.854 3.751 -7.464 1.00 75.56 281 ILE A CA 1
ATOM 2227 C C . ILE A 1 281 ? 4.580 2.610 -8.453 1.00 75.56 281 ILE A C 1
ATOM 2229 O O . ILE A 1 281 ? 5.044 2.645 -9.594 1.00 75.56 281 ILE A O 1
ATOM 2233 N N . ILE A 1 282 ? 3.842 1.583 -8.030 1.00 84.69 282 ILE A N 1
ATOM 2234 C CA . ILE A 1 282 ? 3.594 0.415 -8.882 1.00 84.69 282 ILE A CA 1
ATOM 2235 C C . ILE A 1 282 ? 2.664 0.824 -10.022 1.00 84.69 282 ILE A C 1
ATOM 2237 O O . ILE A 1 282 ? 1.501 1.155 -9.812 1.00 84.69 282 ILE A O 1
ATOM 2241 N N . ARG A 1 283 ? 3.148 0.751 -11.253 1.00 88.56 283 ARG A N 1
ATOM 2242 C CA . ARG A 1 283 ? 2.334 0.907 -12.450 1.00 88.56 283 ARG A CA 1
ATOM 2243 C C . ARG A 1 283 ? 1.654 -0.413 -12.802 1.00 88.56 283 ARG A C 1
ATOM 2245 O O . ARG A 1 283 ? 2.290 -1.465 -12.803 1.00 88.56 283 ARG A O 1
ATOM 2252 N N . LEU A 1 284 ? 0.371 -0.329 -13.142 1.00 90.25 284 LEU A N 1
ATOM 2253 C CA . LEU A 1 284 ? -0.465 -1.430 -13.604 1.00 90.25 284 LEU A CA 1
ATOM 2254 C C . LEU A 1 284 ? -0.821 -1.220 -15.080 1.00 90.25 284 LEU A C 1
ATOM 2256 O O . LEU A 1 284 ? -1.544 -0.280 -15.429 1.00 90.25 284 LEU A O 1
ATOM 2260 N N . ASP A 1 285 ? -0.351 -2.118 -15.943 1.00 93.31 285 ASP A N 1
ATOM 2261 C CA . ASP A 1 285 ? -0.786 -2.191 -17.335 1.00 93.31 285 ASP A CA 1
ATOM 2262 C C . ASP A 1 285 ? -1.612 -3.455 -17.592 1.00 93.31 285 ASP A C 1
ATOM 2264 O O . ASP A 1 285 ? -1.368 -4.519 -17.019 1.00 93.31 285 ASP A O 1
ATOM 2268 N N . VAL A 1 286 ? -2.559 -3.357 -18.520 1.00 95.38 286 VAL A N 1
ATOM 2269 C CA . VAL A 1 286 ? -3.441 -4.454 -18.918 1.00 95.38 286 VAL A CA 1
ATOM 2270 C C . VAL A 1 286 ? -3.336 -4.677 -20.420 1.00 95.38 286 VAL A C 1
ATOM 2272 O O . VAL A 1 286 ? -3.338 -3.735 -21.214 1.00 95.38 286 VAL A O 1
ATOM 2275 N N . TRP A 1 287 ? -3.206 -5.936 -20.832 1.00 96.19 287 TRP A N 1
ATOM 2276 C CA . TRP A 1 287 ? -3.136 -6.292 -22.246 1.00 96.19 287 TRP A CA 1
ATOM 2277 C C . TRP A 1 287 ? -4.537 -6.363 -22.855 1.00 96.19 287 TRP A C 1
ATOM 2279 O O . TRP A 1 287 ? -5.355 -7.194 -22.458 1.00 96.19 287 TRP A O 1
ATOM 2289 N N . ASP A 1 288 ? -4.806 -5.555 -23.881 1.00 92.81 288 ASP A N 1
ATOM 2290 C CA . ASP A 1 288 ? -6.119 -5.529 -24.546 1.00 92.81 288 ASP A CA 1
ATOM 2291 C C . ASP A 1 288 ? -6.273 -6.573 -25.674 1.00 92.81 288 ASP A C 1
ATOM 2293 O O . ASP A 1 288 ? -7.286 -6.611 -26.379 1.00 92.81 288 ASP A O 1
ATOM 2297 N N . GLY A 1 289 ? -5.261 -7.424 -25.866 1.00 89.94 289 GLY A N 1
ATOM 2298 C CA . GLY A 1 289 ? -5.156 -8.358 -26.988 1.00 89.94 289 GLY A CA 1
ATOM 2299 C C . GLY A 1 289 ? -4.245 -7.870 -28.120 1.00 89.94 289 GLY A C 1
ATOM 2300 O O . GLY A 1 289 ? -3.909 -8.667 -28.997 1.00 89.94 289 GLY A O 1
ATOM 2301 N N . LYS A 1 290 ? -3.848 -6.591 -28.122 1.00 92.38 290 LYS A N 1
ATOM 2302 C CA . LYS A 1 290 ? -3.017 -5.972 -29.168 1.00 92.38 290 LYS A CA 1
ATOM 2303 C C . LYS A 1 290 ? -1.867 -5.144 -28.617 1.00 92.38 290 LYS A C 1
ATOM 2305 O O . LYS A 1 290 ? -0.793 -5.154 -29.211 1.00 92.38 290 LYS A O 1
ATOM 2310 N N . GLU A 1 291 ? -2.111 -4.395 -27.553 1.00 94.75 291 GLU A N 1
ATOM 2311 C CA . GLU A 1 291 ? -1.133 -3.510 -26.934 1.00 94.75 291 GLU A CA 1
ATOM 2312 C C . GLU A 1 291 ? -1.351 -3.426 -25.418 1.00 94.75 291 GLU A C 1
ATOM 2314 O O . GLU A 1 291 ? -2.433 -3.711 -24.898 1.00 94.75 291 GLU A O 1
ATOM 2319 N N . TRP A 1 292 ? -0.298 -3.032 -24.705 1.00 94.25 292 TRP A N 1
ATOM 2320 C CA . TRP A 1 292 ? -0.382 -2.733 -23.281 1.00 94.25 292 TRP A CA 1
ATOM 2321 C C . TRP A 1 292 ? -1.076 -1.388 -23.083 1.00 94.25 292 TRP A C 1
ATOM 2323 O O . TRP A 1 292 ? -0.650 -0.370 -23.636 1.00 94.25 292 TRP A O 1
ATOM 2333 N N . LYS A 1 293 ? -2.142 -1.380 -22.286 1.00 91.88 293 LYS A N 1
ATOM 2334 C CA . LYS A 1 293 ? -2.822 -0.171 -21.834 1.00 91.88 293 LYS A CA 1
ATOM 2335 C C . LYS A 1 293 ? -2.413 0.127 -20.409 1.00 91.88 293 LYS A C 1
ATOM 2337 O O . LYS A 1 293 ? -2.575 -0.716 -19.536 1.00 91.88 293 LYS A O 1
ATOM 2342 N N . HIS A 1 294 ? -1.877 1.326 -20.198 1.00 83.94 294 HIS A N 1
ATOM 2343 C CA . HIS A 1 294 ? -1.730 1.854 -18.851 1.00 83.94 294 HIS A CA 1
ATOM 2344 C C . HIS A 1 294 ? -3.118 2.082 -18.283 1.00 83.94 294 HIS A C 1
ATOM 2346 O O . HIS A 1 294 ? -3.872 2.893 -18.821 1.00 83.94 294 HIS A O 1
ATOM 2352 N N . GLU A 1 295 ? -3.446 1.326 -17.243 1.00 77.81 295 GLU A N 1
ATOM 2353 C CA . GLU A 1 295 ? -4.710 1.486 -16.538 1.00 77.81 295 GLU A CA 1
ATOM 2354 C C . GLU A 1 295 ? -4.520 2.401 -15.336 1.00 77.81 295 GLU A C 1
ATOM 2356 O O . GLU A 1 295 ? -5.302 3.335 -15.149 1.00 77.81 295 GLU A O 1
ATOM 2361 N N . TYR A 1 296 ? -3.487 2.151 -14.519 1.00 79.44 296 TYR A N 1
ATOM 2362 C CA . TYR A 1 296 ? -3.377 2.840 -13.240 1.00 79.44 296 TYR A CA 1
ATOM 2363 C C . TYR A 1 296 ? -1.971 2.881 -12.628 1.00 79.44 296 TYR A C 1
ATOM 2365 O O . TYR A 1 296 ? -1.090 2.102 -12.989 1.00 79.44 296 TYR A O 1
ATOM 2373 N N . ASN A 1 297 ? -1.780 3.781 -11.659 1.00 76.44 297 ASN A N 1
ATOM 2374 C CA . ASN A 1 297 ? -0.622 3.822 -10.768 1.00 76.44 297 ASN A CA 1
ATOM 2375 C C . ASN A 1 297 ? -1.052 3.527 -9.321 1.00 76.44 297 ASN A C 1
ATOM 2377 O O . ASN A 1 297 ? -1.713 4.337 -8.675 1.00 76.44 297 ASN A O 1
ATOM 2381 N N . LEU A 1 298 ? -0.713 2.346 -8.821 1.00 73.50 298 LEU A N 1
ATOM 2382 C CA . LEU A 1 298 ? -1.059 1.857 -7.493 1.00 73.50 298 LEU A CA 1
ATOM 2383 C C . LEU A 1 298 ? -0.134 2.515 -6.457 1.00 73.50 298 LEU A C 1
ATOM 2385 O O . LEU A 1 298 ? 1.028 2.137 -6.298 1.00 73.50 298 LEU A O 1
ATOM 2389 N N . LEU A 1 299 ? -0.661 3.526 -5.764 1.00 60.78 299 LEU A N 1
ATOM 2390 C CA . LEU A 1 299 ? 0.032 4.267 -4.698 1.00 60.78 299 LEU A CA 1
ATOM 2391 C C . LEU A 1 299 ? 0.294 3.421 -3.437 1.00 60.78 299 LEU A C 1
ATOM 2393 O O . LEU A 1 299 ? 1.128 3.788 -2.610 1.00 60.78 299 LEU A O 1
ATOM 2397 N N . GLU A 1 300 ? -0.407 2.300 -3.281 1.00 63.50 300 GLU A N 1
ATOM 2398 C CA . GLU A 1 300 ? -0.525 1.590 -2.010 1.00 63.50 300 GLU A CA 1
ATOM 2399 C C . GLU A 1 300 ? 0.475 0.433 -1.883 1.00 63.50 300 GLU A C 1
ATOM 2401 O O . GLU A 1 300 ? 0.294 -0.656 -2.433 1.00 63.50 300 GLU A O 1
ATOM 2406 N N . ALA A 1 301 ? 1.519 0.669 -1.089 1.00 57.75 301 ALA A N 1
ATOM 2407 C CA . ALA A 1 301 ? 2.282 -0.378 -0.420 1.00 57.75 301 ALA A CA 1
ATOM 2408 C C . ALA A 1 301 ? 2.558 0.081 1.014 1.00 57.75 301 ALA A C 1
ATOM 2410 O O . ALA A 1 301 ? 2.897 1.250 1.220 1.00 57.75 301 ALA A O 1
ATOM 2411 N N . SER A 1 302 ? 2.404 -0.828 1.975 1.00 60.34 302 SER A N 1
ATOM 2412 C CA . SER A 1 302 ? 2.758 -0.556 3.368 1.00 60.34 302 SER A CA 1
ATOM 2413 C C . SER A 1 302 ? 4.273 -0.598 3.525 1.00 60.34 302 SER A C 1
ATOM 2415 O O . SER A 1 302 ? 4.959 -1.356 2.832 1.00 60.34 302 SER A O 1
ATOM 2417 N N . ALA A 1 303 ? 4.799 0.221 4.424 1.00 53.09 303 ALA A N 1
ATOM 2418 C CA . ALA A 1 303 ? 6.183 0.117 4.860 1.00 53.09 303 ALA A CA 1
ATOM 2419 C C . ALA A 1 303 ? 6.337 -0.909 6.007 1.00 53.09 303 ALA A C 1
ATOM 2421 O O . ALA A 1 303 ? 7.435 -1.404 6.260 1.00 53.09 303 ALA A O 1
ATOM 2422 N N . SER A 1 304 ? 5.229 -1.307 6.637 1.00 57.41 304 SER A N 1
ATOM 2423 C CA . SER A 1 304 ? 5.159 -2.392 7.613 1.00 57.41 304 SER A CA 1
ATOM 2424 C C . SER A 1 304 ? 5.075 -3.783 6.968 1.00 57.41 304 SER A C 1
ATOM 2426 O O . SER A 1 304 ? 4.797 -3.944 5.780 1.00 57.41 304 SER A O 1
ATOM 2428 N N . THR A 1 305 ? 5.312 -4.818 7.778 1.00 50.28 305 THR A N 1
ATOM 2429 C CA . THR A 1 305 ? 5.186 -6.235 7.391 1.00 50.28 305 THR A CA 1
ATOM 2430 C C . THR A 1 305 ? 3.741 -6.727 7.283 1.00 50.28 305 THR A C 1
ATOM 2432 O O . THR A 1 305 ? 3.537 -7.850 6.842 1.00 50.28 305 THR A O 1
ATOM 2435 N N . GLU A 1 306 ? 2.751 -5.916 7.665 1.00 60.28 306 GLU A N 1
ATOM 2436 C CA . GLU A 1 306 ? 1.323 -6.222 7.514 1.00 60.28 306 GLU A CA 1
ATOM 2437 C C . GLU A 1 306 ? 0.739 -5.315 6.422 1.00 60.28 306 GLU A C 1
ATOM 2439 O O . GLU A 1 306 ? 0.160 -4.264 6.722 1.00 60.28 306 GLU A O 1
ATOM 2444 N N . PRO A 1 307 ? 0.935 -5.648 5.131 1.00 61.06 307 PRO A N 1
ATOM 2445 C CA . PRO A 1 307 ? 0.441 -4.813 4.055 1.00 61.06 307 PRO A CA 1
ATOM 2446 C C . PRO A 1 307 ? -1.075 -4.665 4.141 1.00 61.06 307 PRO A C 1
ATOM 2448 O O . PRO A 1 307 ? -1.817 -5.639 4.287 1.00 61.06 307 PRO A O 1
ATOM 2451 N N . GLY A 1 308 ? -1.531 -3.414 4.039 1.00 66.44 308 GLY A N 1
ATOM 2452 C CA . GLY A 1 308 ? -2.950 -3.101 3.987 1.00 66.44 308 GLY A CA 1
ATOM 2453 C C . GLY A 1 308 ? -3.653 -3.911 2.896 1.00 66.44 308 GLY A C 1
ATOM 2454 O O . GLY A 1 308 ? -3.080 -4.257 1.862 1.00 66.44 308 GLY A O 1
ATOM 2455 N N . ARG A 1 309 ? -4.916 -4.250 3.144 1.00 79.50 309 ARG A N 1
ATOM 2456 C CA . ARG A 1 309 ? -5.738 -4.980 2.180 1.00 79.50 309 ARG A CA 1
ATOM 2457 C C . ARG A 1 309 ? -6.272 -4.008 1.141 1.00 79.50 309 ARG A C 1
ATOM 2459 O O . ARG A 1 309 ? -7.232 -3.299 1.423 1.00 79.50 309 ARG A O 1
ATOM 2466 N N . PHE A 1 310 ? -5.688 -4.023 -0.050 1.00 79.88 310 PHE A N 1
ATOM 2467 C CA . PHE A 1 310 ? -6.076 -3.137 -1.144 1.00 79.88 310 PHE A CA 1
ATOM 2468 C C . PHE A 1 310 ? -6.573 -3.903 -2.363 1.00 79.88 310 PHE A C 1
ATOM 2470 O O . PHE A 1 310 ? -6.149 -5.032 -2.635 1.00 79.88 310 PHE A O 1
ATOM 2477 N N . SER A 1 311 ? -7.510 -3.291 -3.080 1.00 88.62 311 SER A N 1
ATOM 2478 C CA . SER A 1 311 ? -8.027 -3.825 -4.332 1.00 88.62 311 SER A CA 1
ATOM 2479 C C . SER A 1 311 ? -8.049 -2.784 -5.438 1.00 88.62 311 SER A C 1
ATOM 2481 O O . SER A 1 311 ? -8.123 -1.582 -5.194 1.00 88.62 311 SER A O 1
ATOM 2483 N N . HIS A 1 312 ? -8.022 -3.259 -6.678 1.00 89.25 312 HIS A N 1
ATOM 2484 C CA . HIS A 1 312 ? -8.241 -2.424 -7.847 1.00 89.25 312 HIS A CA 1
ATOM 2485 C C . HIS A 1 312 ? -9.192 -3.109 -8.822 1.00 89.25 312 HIS A C 1
ATOM 2487 O O . HIS A 1 312 ? -8.992 -4.266 -9.200 1.00 89.25 312 HIS A O 1
ATOM 2493 N N . LEU A 1 313 ? -10.234 -2.386 -9.226 1.00 90.81 313 LEU A N 1
ATOM 2494 C CA . LEU A 1 313 ? -11.221 -2.860 -10.183 1.00 90.81 313 LEU A CA 1
ATOM 2495 C C . LEU A 1 313 ? -10.788 -2.508 -11.609 1.00 90.81 313 LEU A C 1
ATOM 2497 O O . LEU A 1 313 ? -10.710 -1.338 -11.972 1.00 90.81 313 LEU A O 1
ATOM 2501 N N . VAL A 1 314 ? -10.596 -3.529 -12.437 1.00 91.50 314 VAL A N 1
ATOM 2502 C CA . VAL A 1 314 ? -10.247 -3.404 -13.855 1.00 91.50 314 VAL A CA 1
ATOM 2503 C C . VAL A 1 314 ? -11.467 -3.735 -14.720 1.00 91.50 314 VAL A C 1
ATOM 2505 O O . VAL A 1 314 ? -12.104 -4.777 -14.536 1.00 91.50 314 VAL A O 1
ATOM 2508 N N . ASP A 1 315 ? -11.787 -2.871 -15.689 1.00 91.50 315 ASP A N 1
ATOM 2509 C CA . ASP A 1 315 ? -12.763 -3.171 -16.748 1.00 91.50 315 ASP A CA 1
ATOM 2510 C C . ASP A 1 315 ? -12.118 -4.086 -17.796 1.00 91.50 315 ASP A C 1
ATOM 2512 O O . ASP A 1 315 ? -11.251 -3.678 -18.566 1.00 91.50 315 ASP A O 1
ATOM 2516 N N . ILE A 1 316 ? -12.574 -5.336 -17.842 1.00 94.38 316 ILE A N 1
ATOM 2517 C CA . ILE A 1 316 ? -12.066 -6.362 -18.759 1.00 94.38 316 ILE A CA 1
ATOM 2518 C C . ILE A 1 316 ? -13.105 -6.762 -19.814 1.00 94.38 316 ILE A C 1
ATOM 2520 O O . ILE A 1 316 ? -12.894 -7.713 -20.565 1.00 94.38 316 ILE A O 1
ATOM 2524 N N . SER A 1 317 ? -14.212 -6.018 -19.921 1.00 93.06 317 SER A N 1
ATOM 2525 C CA . SER A 1 317 ? -15.344 -6.318 -20.816 1.00 93.06 317 SER A CA 1
ATOM 2526 C C . SER A 1 317 ? -14.971 -6.405 -22.298 1.00 93.06 317 SER A C 1
ATOM 2528 O O . SER A 1 317 ? -15.690 -7.007 -23.098 1.00 93.06 317 SER A O 1
ATOM 2530 N N . LYS A 1 318 ? -13.846 -5.795 -22.684 1.00 91.69 318 LYS A N 1
ATOM 2531 C CA . LYS A 1 318 ? -13.334 -5.773 -24.062 1.00 91.69 318 LYS A CA 1
ATOM 2532 C C . LYS A 1 318 ? -12.089 -6.631 -24.266 1.00 91.69 318 LYS A C 1
ATOM 2534 O O . LYS A 1 318 ? -11.607 -6.686 -25.396 1.00 91.69 318 LYS A O 1
ATOM 2539 N N . ILE A 1 319 ? -11.583 -7.284 -23.219 1.00 93.19 319 ILE A N 1
ATOM 2540 C CA . ILE A 1 319 ? -10.391 -8.129 -23.312 1.00 93.19 319 ILE A CA 1
ATOM 2541 C C . ILE A 1 319 ? -10.792 -9.470 -23.939 1.00 93.19 319 ILE A C 1
ATOM 2543 O O . ILE A 1 319 ? -11.628 -10.192 -23.380 1.00 93.19 319 ILE A O 1
ATOM 2547 N N . PRO A 1 320 ? -10.244 -9.813 -25.118 1.00 89.94 320 PRO A N 1
ATOM 2548 C CA . PRO A 1 320 ? -10.614 -11.027 -25.827 1.00 89.94 320 PRO A CA 1
ATOM 2549 C C . PRO A 1 320 ? -10.041 -12.277 -25.148 1.00 89.94 320 PRO A C 1
ATOM 2551 O O . PRO A 1 320 ? -9.078 -12.214 -24.393 1.00 89.94 320 PRO A O 1
ATOM 2554 N N . GLY A 1 321 ? -10.602 -13.438 -25.488 1.00 92.81 321 GLY A N 1
ATOM 2555 C CA . GLY A 1 321 ? -10.070 -14.732 -25.059 1.00 92.81 321 GLY A CA 1
ATOM 2556 C C . GLY A 1 321 ? -10.432 -15.120 -23.626 1.00 92.81 321 GLY A C 1
ATOM 2557 O O . GLY A 1 321 ? -11.392 -14.611 -23.036 1.00 92.81 321 GLY A O 1
ATOM 2558 N N . ASP A 1 322 ? -9.684 -16.086 -23.112 1.00 95.88 322 ASP A N 1
ATOM 2559 C CA . ASP A 1 322 ? -9.819 -16.746 -21.811 1.00 95.88 322 ASP A CA 1
ATOM 2560 C C . ASP A 1 322 ? -8.608 -16.504 -20.896 1.00 95.88 322 ASP A C 1
ATOM 2562 O O . ASP A 1 322 ? -8.473 -17.145 -19.857 1.00 95.88 322 ASP A O 1
ATOM 2566 N N . GLU A 1 323 ? -7.774 -15.525 -21.243 1.00 97.06 323 GLU A N 1
ATOM 2567 C CA . GLU A 1 323 ? -6.653 -15.053 -20.435 1.00 97.06 323 GLU A CA 1
ATOM 2568 C C . GLU A 1 323 ? -6.820 -13.565 -20.110 1.00 97.06 323 GLU A C 1
ATOM 2570 O O . GLU A 1 323 ? -7.290 -12.776 -20.934 1.00 97.06 323 GLU A O 1
ATOM 2575 N N . LEU A 1 324 ? -6.408 -13.179 -18.907 1.00 97.88 324 LEU A N 1
ATOM 2576 C CA . LEU A 1 324 ? -6.190 -11.795 -18.499 1.00 97.88 324 LEU A CA 1
ATOM 2577 C C . LEU A 1 324 ? -4.695 -11.623 -18.240 1.00 97.88 324 LEU A C 1
ATOM 2579 O O . LEU A 1 324 ? -4.151 -12.318 -17.388 1.00 97.88 324 LEU A O 1
ATOM 2583 N N . LYS A 1 325 ? -4.035 -10.705 -18.954 1.00 97.88 325 LYS A N 1
ATOM 2584 C CA . LYS A 1 325 ? -2.614 -10.405 -18.731 1.00 97.88 325 LYS A CA 1
ATOM 2585 C C . LYS A 1 325 ? -2.462 -9.041 -18.088 1.00 97.88 325 LYS A C 1
ATOM 2587 O O . LYS A 1 325 ? -2.946 -8.043 -18.625 1.00 97.88 325 LYS A O 1
ATOM 2592 N N . ILE A 1 326 ? -1.781 -9.038 -16.954 1.00 97.00 326 ILE A N 1
ATOM 2593 C CA . ILE A 1 326 ? -1.498 -7.873 -16.129 1.00 97.00 326 ILE A CA 1
ATOM 2594 C C . ILE A 1 326 ? 0.012 -7.714 -16.066 1.00 97.00 326 ILE A C 1
ATOM 2596 O O . ILE A 1 326 ? 0.719 -8.691 -15.834 1.00 97.00 326 ILE A O 1
ATOM 2600 N N . ARG A 1 327 ? 0.505 -6.494 -16.257 1.00 95.81 327 ARG A N 1
ATOM 2601 C CA . ARG A 1 327 ? 1.909 -6.161 -16.047 1.00 95.81 327 ARG A CA 1
ATOM 2602 C C . ARG A 1 327 ? 2.028 -5.185 -14.890 1.00 95.81 327 ARG A C 1
ATOM 2604 O O . ARG A 1 327 ? 1.510 -4.074 -14.976 1.00 95.81 327 ARG A O 1
ATOM 2611 N N . PHE A 1 328 ? 2.732 -5.601 -13.844 1.00 93.56 328 PHE A N 1
ATOM 2612 C CA . PHE A 1 328 ? 3.210 -4.691 -12.809 1.00 93.56 328 PHE A CA 1
ATOM 2613 C C . PHE A 1 328 ? 4.578 -4.167 -13.208 1.00 93.56 328 PHE A C 1
ATOM 2615 O O . PHE A 1 328 ? 5.388 -4.926 -13.737 1.00 93.56 328 PHE A O 1
ATOM 2622 N N . LYS A 1 329 ? 4.830 -2.883 -12.966 1.00 92.00 329 LYS A N 1
ATOM 2623 C CA . LYS A 1 329 ? 6.112 -2.242 -13.247 1.00 92.00 329 LYS A CA 1
ATOM 2624 C C . LYS A 1 329 ? 6.453 -1.227 -12.165 1.00 92.00 329 LYS A C 1
ATOM 2626 O O . LYS A 1 329 ? 5.585 -0.476 -11.733 1.00 92.00 329 LYS A O 1
ATOM 2631 N N . SER A 1 330 ? 7.708 -1.182 -11.742 1.00 91.19 330 SER A N 1
ATOM 2632 C CA . SER A 1 330 ? 8.213 -0.165 -10.816 1.00 91.19 330 SER A CA 1
ATOM 2633 C C . SER A 1 330 ? 9.698 0.074 -11.071 1.00 91.19 330 SER A C 1
ATOM 2635 O O . SER A 1 330 ? 10.349 -0.741 -11.727 1.00 91.19 330 SER A O 1
ATOM 2637 N N . ILE A 1 331 ? 10.232 1.190 -10.571 1.00 91.38 331 ILE A N 1
ATOM 2638 C CA . ILE A 1 331 ? 11.685 1.385 -10.485 1.00 91.38 331 ILE A CA 1
ATOM 2639 C C . ILE A 1 331 ? 12.304 0.178 -9.764 1.00 91.38 331 ILE A C 1
ATOM 2641 O O . ILE A 1 331 ? 11.725 -0.348 -8.802 1.00 91.38 331 ILE A O 1
ATOM 2645 N N . TYR A 1 332 ? 13.462 -0.276 -10.248 1.00 91.62 332 TYR A N 1
ATOM 2646 C CA . TYR A 1 332 ? 14.160 -1.408 -9.649 1.00 91.62 332 TYR A CA 1
ATOM 2647 C C . TYR A 1 332 ? 14.397 -1.172 -8.151 1.00 91.62 332 TYR A C 1
ATOM 2649 O O . TYR A 1 332 ? 14.945 -0.149 -7.737 1.00 91.62 332 TYR A O 1
ATOM 2657 N N . GLY A 1 333 ? 13.942 -2.119 -7.336 1.00 87.69 333 GLY A N 1
ATOM 2658 C CA . GLY A 1 333 ? 14.098 -2.097 -5.891 1.00 87.69 333 GLY A CA 1
ATOM 2659 C C . GLY A 1 333 ? 13.298 -1.028 -5.158 1.00 87.69 333 GLY A C 1
ATOM 2660 O O . GLY A 1 333 ? 13.628 -0.773 -4.012 1.00 87.69 333 GLY A O 1
ATOM 2661 N N . TYR A 1 334 ? 12.306 -0.369 -5.769 1.00 86.94 334 TYR A N 1
ATOM 2662 C CA . TYR A 1 334 ? 11.466 0.631 -5.089 1.00 86.94 334 TYR A CA 1
ATOM 2663 C C . TYR A 1 334 ? 10.261 -0.012 -4.381 1.00 86.94 334 TYR A C 1
ATOM 2665 O O . TYR A 1 334 ? 10.153 -0.003 -3.152 1.00 86.94 334 TYR A O 1
ATOM 2673 N N . ARG A 1 335 ? 9.301 -0.539 -5.148 1.00 86.31 335 ARG A N 1
ATOM 2674 C CA . ARG A 1 335 ? 8.100 -1.199 -4.616 1.00 86.31 335 ARG A CA 1
ATOM 2675 C C . ARG A 1 335 ? 8.148 -2.677 -4.958 1.00 86.31 335 ARG A C 1
ATOM 2677 O O . ARG A 1 335 ? 8.376 -3.029 -6.115 1.00 86.31 335 ARG A O 1
ATOM 2684 N N . ALA A 1 336 ? 7.861 -3.504 -3.966 1.00 86.88 336 ALA A N 1
ATOM 2685 C CA . ALA A 1 336 ? 7.941 -4.946 -4.062 1.00 86.88 336 ALA A CA 1
ATOM 2686 C C . ALA A 1 336 ? 6.549 -5.574 -3.872 1.00 86.88 336 ALA A C 1
ATOM 2688 O O . ALA A 1 336 ? 5.703 -5.009 -3.173 1.00 86.88 336 ALA A O 1
ATOM 2689 N N . ILE A 1 337 ? 6.284 -6.719 -4.501 1.00 88.75 337 ILE A N 1
ATOM 2690 C CA . ILE A 1 337 ? 4.991 -7.425 -4.416 1.00 88.75 337 ILE A CA 1
ATOM 2691 C C . ILE A 1 337 ? 5.249 -8.875 -4.024 1.00 88.75 337 ILE A C 1
ATOM 2693 O O . ILE A 1 337 ? 6.120 -9.501 -4.607 1.00 88.75 337 ILE A O 1
ATOM 2697 N N . ASP A 1 338 ? 4.488 -9.384 -3.061 1.00 88.06 338 ASP A N 1
ATOM 2698 C CA . ASP A 1 338 ? 4.608 -10.753 -2.535 1.00 88.06 338 ASP A CA 1
ATOM 2699 C C . ASP A 1 338 ? 3.528 -11.689 -3.088 1.00 88.06 338 ASP A C 1
ATOM 2701 O O . ASP A 1 338 ? 3.712 -12.877 -3.301 1.00 88.06 338 ASP A O 1
ATOM 2705 N N . SER A 1 339 ? 2.333 -11.152 -3.336 1.00 91.06 339 SER A N 1
ATOM 2706 C CA . SER A 1 339 ? 1.262 -11.940 -3.939 1.00 91.06 339 SER A CA 1
ATOM 2707 C C . SER A 1 339 ? 0.265 -11.083 -4.682 1.00 91.06 339 SER A C 1
ATOM 2709 O O . SER A 1 339 ? -0.006 -9.942 -4.305 1.00 91.06 339 SER A O 1
ATOM 2711 N N . VAL A 1 340 ? -0.310 -11.664 -5.737 1.00 93.75 340 VAL A N 1
ATOM 2712 C CA . VAL A 1 340 ? -1.410 -11.075 -6.506 1.00 93.75 340 VAL A CA 1
ATOM 2713 C C . VAL A 1 340 ? -2.445 -12.151 -6.799 1.00 93.75 340 VAL A C 1
ATOM 2715 O O . VAL A 1 340 ? -2.115 -13.249 -7.256 1.00 93.75 340 VAL A O 1
ATOM 2718 N N . LYS A 1 341 ? -3.718 -11.825 -6.573 1.00 96.06 341 LYS A N 1
ATOM 2719 C CA . LYS A 1 341 ? -4.867 -12.662 -6.937 1.00 96.06 341 LYS A CA 1
ATOM 2720 C C . LYS A 1 341 ? -5.892 -11.845 -7.708 1.00 96.06 341 LYS A C 1
ATOM 2722 O O . LYS A 1 341 ? -5.999 -10.632 -7.529 1.00 96.06 341 LYS A O 1
ATOM 2727 N N . VAL A 1 342 ? -6.676 -12.532 -8.533 1.00 97.06 342 VAL A N 1
ATOM 2728 C CA . VAL A 1 342 ? -7.839 -11.955 -9.211 1.00 97.06 342 VAL A CA 1
ATOM 2729 C C . VAL A 1 342 ? -9.128 -12.567 -8.681 1.00 97.06 342 VAL A C 1
ATOM 2731 O O . VAL A 1 342 ? -9.203 -13.768 -8.442 1.00 97.06 342 VAL A O 1
ATOM 2734 N N . ASP A 1 343 ? -10.154 -11.741 -8.534 1.00 96.69 343 ASP A N 1
ATOM 2735 C CA . ASP A 1 343 ? -11.525 -12.156 -8.271 1.00 96.69 343 ASP A CA 1
ATOM 2736 C C . ASP A 1 343 ? -12.440 -11.603 -9.376 1.00 96.69 343 ASP A C 1
ATOM 2738 O O . ASP A 1 343 ? -12.466 -10.401 -9.646 1.00 96.69 343 ASP A O 1
ATOM 2742 N N . TYR A 1 344 ? -13.193 -12.490 -10.031 1.00 95.94 344 TYR A N 1
ATOM 2743 C CA . TYR A 1 344 ? -14.187 -12.130 -11.058 1.00 95.94 344 TYR A CA 1
ATOM 2744 C C . TYR A 1 344 ? -15.620 -12.139 -10.516 1.00 95.94 344 TYR A C 1
ATOM 2746 O O . TYR A 1 344 ? -16.585 -11.962 -11.267 1.00 95.94 344 TYR A O 1
ATOM 2754 N N . SER A 1 345 ? -15.791 -12.414 -9.221 1.00 92.00 345 SER A N 1
ATOM 2755 C CA . SER A 1 345 ? -17.107 -12.434 -8.609 1.00 92.00 345 SER A CA 1
ATOM 2756 C C . SER A 1 345 ? -17.660 -11.012 -8.596 1.00 92.00 345 SER A C 1
ATOM 2758 O O . SER A 1 345 ? -16.965 -10.041 -8.293 1.00 92.00 345 SER A O 1
ATOM 2760 N N . LYS A 1 346 ? -18.939 -10.861 -8.938 1.00 87.75 346 LYS A N 1
ATOM 2761 C CA . LYS A 1 346 ? -19.603 -9.565 -8.778 1.00 87.75 346 LYS A CA 1
ATOM 2762 C C . LYS A 1 346 ? -19.593 -9.211 -7.302 1.00 87.75 346 LYS A C 1
ATOM 2764 O O . LYS A 1 346 ? -19.824 -10.094 -6.475 1.00 87.75 346 LYS A O 1
ATOM 2769 N N . ASP A 1 347 ? -19.403 -7.934 -6.985 1.00 82.88 347 ASP A N 1
ATOM 2770 C CA . ASP A 1 347 ? -19.677 -7.488 -5.625 1.00 82.88 347 ASP A CA 1
ATOM 2771 C C . ASP A 1 347 ? -21.093 -7.910 -5.269 1.00 82.88 347 ASP A C 1
ATOM 2773 O O . ASP A 1 347 ? -22.045 -7.631 -6.013 1.00 82.88 347 ASP A O 1
ATOM 2777 N N . TYR A 1 348 ? -21.210 -8.680 -4.186 1.00 69.81 348 TYR A N 1
ATOM 2778 C CA . TYR A 1 348 ? -22.490 -9.226 -3.778 1.00 69.81 348 TYR A CA 1
ATOM 2779 C C . TYR A 1 348 ? -23.431 -8.053 -3.580 1.00 69.81 348 TYR A C 1
ATOM 2781 O O . TYR A 1 348 ? -23.237 -7.256 -2.669 1.00 69.81 348 TYR A O 1
ATOM 2789 N N . THR A 1 349 ? -24.392 -7.955 -4.508 1.00 52.53 349 THR A N 1
ATOM 2790 C CA . THR A 1 349 ? -25.275 -6.813 -4.778 1.00 52.53 349 THR A CA 1
ATOM 2791 C C . THR A 1 349 ? -25.275 -5.798 -3.645 1.00 52.53 349 THR A C 1
ATOM 2793 O O . THR A 1 349 ? -25.792 -6.090 -2.577 1.00 52.53 349 THR A O 1
ATOM 2796 N N . LEU A 1 350 ? -24.708 -4.631 -3.922 1.00 51.34 350 LEU A N 1
ATOM 2797 C CA . LEU A 1 350 ? -24.467 -3.441 -3.103 1.00 51.34 350 LEU A CA 1
ATOM 2798 C C . LEU A 1 350 ? -25.487 -2.986 -2.018 1.00 51.34 350 LEU A C 1
ATOM 2800 O O . LEU A 1 350 ? -25.332 -1.860 -1.567 1.00 51.34 350 LEU A O 1
ATOM 2804 N N . ILE A 1 351 ? -26.513 -3.735 -1.571 1.00 49.69 351 ILE A N 1
ATOM 2805 C CA . ILE A 1 351 ? -27.438 -3.290 -0.497 1.00 49.69 351 ILE A CA 1
ATOM 2806 C C . ILE A 1 351 ? -27.983 -4.383 0.472 1.00 49.69 351 ILE A C 1
ATOM 2808 O O . ILE A 1 351 ? -28.119 -4.047 1.646 1.00 49.69 351 ILE A O 1
ATOM 2812 N N . PRO A 1 352 ? -28.332 -5.653 0.136 1.00 53.62 352 PRO A N 1
ATOM 2813 C CA . PRO A 1 352 ? -29.001 -6.504 1.136 1.00 53.62 352 PRO A CA 1
ATOM 2814 C C . PRO A 1 352 ? -28.077 -6.992 2.257 1.00 53.62 352 PRO A C 1
ATOM 2816 O O . PRO A 1 352 ? -28.541 -7.184 3.379 1.00 53.62 352 PRO A O 1
ATOM 2819 N N . TYR A 1 353 ? -26.799 -7.222 1.939 1.00 60.47 353 TYR A N 1
ATOM 2820 C CA . TYR A 1 353 ? -25.834 -7.811 2.871 1.00 60.47 353 TYR A CA 1
ATOM 2821 C C . TYR A 1 353 ? -24.646 -6.904 3.152 1.00 60.47 353 TYR A C 1
ATOM 2823 O O . TYR A 1 353 ? -24.212 -6.895 4.295 1.00 60.47 353 TYR A O 1
ATOM 2831 N N . LEU A 1 354 ? -24.174 -6.132 2.159 1.00 66.19 354 LEU A N 1
ATOM 2832 C CA . LEU A 1 354 ? -23.151 -5.109 2.364 1.00 66.19 354 LEU A CA 1
ATOM 2833 C C . LEU A 1 354 ? -23.769 -3.900 3.071 1.00 66.19 354 LEU A C 1
ATOM 2835 O O . LEU A 1 354 ? -24.243 -2.962 2.431 1.00 66.19 354 LEU A O 1
ATOM 2839 N N . ASN A 1 355 ? -23.816 -3.955 4.399 1.00 78.69 355 ASN A N 1
ATOM 2840 C CA . ASN A 1 355 ? -24.329 -2.866 5.220 1.00 78.69 355 ASN A CA 1
ATOM 2841 C C . ASN A 1 355 ? -23.157 -2.130 5.863 1.00 78.69 355 ASN A C 1
ATOM 2843 O O . ASN A 1 355 ? -22.507 -2.664 6.760 1.00 78.69 355 ASN A O 1
ATOM 2847 N N . VAL A 1 356 ? -22.903 -0.911 5.391 1.00 85.50 356 VAL A N 1
ATOM 2848 C CA . VAL A 1 356 ? -21.825 -0.048 5.876 1.00 85.50 356 VAL A CA 1
ATOM 2849 C C . VAL A 1 356 ? -22.406 0.934 6.878 1.00 85.50 356 VAL A C 1
ATOM 2851 O O . VAL A 1 356 ? -23.208 1.800 6.520 1.00 85.50 356 VAL A O 1
ATOM 2854 N N . ILE A 1 357 ? -22.000 0.807 8.139 1.00 86.56 357 ILE A N 1
ATOM 2855 C CA . ILE A 1 357 ? -22.494 1.676 9.201 1.00 86.56 357 ILE A CA 1
ATOM 2856 C C . ILE A 1 357 ? -21.345 2.507 9.775 1.00 86.56 357 ILE A C 1
ATOM 2858 O O . ILE A 1 357 ? -20.482 1.945 10.455 1.00 86.56 357 ILE A O 1
ATOM 2862 N N . PRO A 1 358 ? -21.331 3.836 9.554 1.00 90.00 358 PRO A N 1
ATOM 2863 C CA . PRO A 1 358 ? -20.341 4.700 10.172 1.00 90.00 358 PRO A CA 1
ATOM 2864 C C . PRO A 1 358 ? -20.627 4.870 11.666 1.00 90.00 358 PRO A C 1
ATOM 2866 O O . PRO A 1 358 ? -21.760 5.121 12.096 1.00 90.00 358 PRO A O 1
ATOM 2869 N N . SER A 1 359 ? -19.573 4.763 12.465 1.00 91.56 359 SER A N 1
ATOM 2870 C CA . SER A 1 359 ? -19.581 4.999 13.902 1.00 91.56 359 SER A CA 1
ATOM 2871 C C . SER A 1 359 ? -18.456 5.960 14.257 1.00 91.56 359 SER A C 1
ATOM 2873 O O . SER A 1 359 ? -17.291 5.694 13.987 1.00 91.56 359 SER A O 1
ATOM 2875 N N . TYR A 1 360 ? -18.804 7.081 14.877 1.00 92.31 360 TYR A N 1
ATOM 2876 C CA . TYR A 1 360 ? -17.830 8.011 15.445 1.00 92.31 360 TYR A CA 1
ATOM 2877 C C . TYR A 1 360 ? -17.415 7.550 16.845 1.00 92.31 360 TYR A C 1
ATOM 2879 O O . TYR A 1 360 ? -18.234 6.915 17.532 1.00 92.31 360 TYR A O 1
ATOM 2887 N N . PRO A 1 361 ? -16.185 7.870 17.285 1.00 94.00 361 PRO A N 1
ATOM 2888 C CA . PRO A 1 361 ? -15.758 7.539 18.635 1.00 94.00 361 PRO A CA 1
ATOM 2889 C C . PRO A 1 361 ? -16.659 8.239 19.661 1.00 94.00 361 PRO A C 1
ATOM 2891 O O . PRO A 1 361 ? -17.189 9.324 19.425 1.00 94.00 361 PRO A O 1
ATOM 2894 N N . GLU A 1 362 ? -16.849 7.614 20.817 1.00 95.00 362 GLU A N 1
ATOM 2895 C CA . GLU A 1 362 ? -17.478 8.248 21.986 1.00 95.00 362 GLU A CA 1
ATOM 2896 C C . GLU A 1 362 ? -16.443 8.767 22.991 1.00 95.00 362 GLU A C 1
ATOM 2898 O O . GLU A 1 362 ? -16.755 9.618 23.822 1.00 95.00 362 GLU A O 1
ATOM 2903 N N . LYS A 1 363 ? -15.205 8.275 22.891 1.00 95.25 363 LYS A N 1
ATOM 2904 C CA . LYS A 1 363 ? -14.029 8.780 23.594 1.00 95.25 363 LYS A CA 1
ATOM 2905 C C . LYS A 1 363 ? -12.867 8.787 22.609 1.00 95.25 363 LYS A C 1
ATOM 2907 O O . LYS A 1 363 ? -12.658 7.812 21.892 1.00 95.25 363 LYS A O 1
ATOM 2912 N N . ALA A 1 364 ? -12.125 9.884 22.609 1.00 95.31 364 ALA A N 1
ATOM 2913 C CA . ALA A 1 364 ? -10.854 10.006 21.921 1.00 95.31 364 ALA A CA 1
ATOM 2914 C C . ALA A 1 364 ? -9.913 10.798 22.830 1.00 95.31 364 ALA A C 1
ATOM 2916 O O . ALA A 1 364 ? -10.275 11.909 23.236 1.00 95.31 364 ALA A O 1
ATOM 2917 N N . THR A 1 365 ? -8.763 10.231 23.188 1.00 95.81 365 THR A N 1
ATOM 2918 C CA . THR A 1 365 ? -7.794 10.874 24.084 1.00 95.81 365 THR A CA 1
ATOM 2919 C C . THR A 1 365 ? -6.374 10.747 23.568 1.00 95.81 365 THR A C 1
ATOM 2921 O O . THR A 1 365 ? -5.996 9.654 23.171 1.00 95.81 365 THR A O 1
ATOM 2924 N N . VAL A 1 366 ? -5.589 11.819 23.645 1.00 94.00 366 VAL A N 1
ATOM 2925 C CA . VAL A 1 366 ? -4.131 11.787 23.454 1.00 94.00 366 VAL A CA 1
ATOM 2926 C C . VAL A 1 366 ? -3.495 12.014 24.814 1.00 94.00 366 VAL A C 1
ATOM 2928 O O . VAL A 1 366 ? -3.844 12.983 25.487 1.00 94.00 366 VAL A O 1
ATOM 2931 N N . ASN A 1 367 ? -2.643 11.093 25.266 1.00 85.44 367 ASN A N 1
ATOM 2932 C CA . ASN A 1 367 ? -1.974 11.181 26.574 1.00 85.44 367 ASN A CA 1
ATOM 2933 C C . ASN A 1 367 ? -2.931 11.467 27.756 1.00 85.44 367 ASN A C 1
ATOM 2935 O O . ASN A 1 367 ? -2.596 12.155 28.717 1.00 85.44 367 ASN A O 1
ATOM 2939 N N . GLY A 1 368 ? -4.161 10.945 27.677 1.00 87.88 368 GLY A N 1
ATOM 2940 C CA . GLY A 1 368 ? -5.218 11.134 28.678 1.00 87.88 368 GLY A CA 1
ATOM 2941 C C . GLY A 1 368 ? -6.084 12.391 28.507 1.00 87.88 368 GLY A C 1
ATOM 2942 O O . GLY A 1 368 ? -7.155 12.465 29.115 1.00 87.88 368 GLY A O 1
ATOM 2943 N N . GLU A 1 369 ? -5.703 13.340 27.650 1.00 92.19 369 GLU A N 1
ATOM 2944 C CA . GLU A 1 369 ? -6.494 14.539 27.359 1.00 92.19 369 GLU A CA 1
ATOM 2945 C C . GLU A 1 369 ? -7.506 14.297 26.241 1.00 92.19 369 GLU A C 1
ATOM 2947 O O . GLU A 1 369 ? -7.213 13.652 25.239 1.00 92.19 369 GLU A O 1
ATOM 2952 N N . SER A 1 370 ? -8.728 14.810 26.398 1.00 93.88 370 SER A N 1
ATOM 2953 C CA . SER A 1 370 ? -9.798 14.585 25.423 1.00 93.88 370 SER A CA 1
ATOM 2954 C C . SER A 1 370 ? -9.598 15.398 24.148 1.00 93.88 370 SER A C 1
ATOM 2956 O O . SER A 1 370 ? -9.581 16.627 24.177 1.00 93.88 370 SER A O 1
ATOM 2958 N N . VAL A 1 371 ? -9.581 14.701 23.014 1.00 92.19 371 VAL A N 1
ATOM 2959 C CA . VAL A 1 371 ? -9.474 15.279 21.665 1.00 92.19 371 VAL A CA 1
ATOM 2960 C C . VAL A 1 371 ? -10.712 15.002 20.803 1.00 92.19 371 VAL A C 1
ATOM 2962 O O . VAL A 1 371 ? -10.749 15.302 19.610 1.00 92.19 371 VAL A O 1
ATOM 2965 N N . LEU A 1 372 ? -11.774 14.460 21.410 1.00 90.31 372 LEU A N 1
ATOM 2966 C CA . LEU A 1 372 ? -12.996 14.021 20.727 1.00 90.31 372 LEU A CA 1
ATOM 2967 C C . LEU A 1 372 ? -13.609 15.092 19.813 1.00 90.31 372 LEU A C 1
ATOM 2969 O O . LEU A 1 372 ? -14.103 14.779 18.729 1.00 90.31 372 LEU A O 1
ATOM 2973 N N . GLY A 1 373 ? -13.557 16.357 20.234 1.00 83.50 373 GLY A N 1
ATOM 2974 C CA . GLY A 1 373 ? -14.105 17.478 19.474 1.00 83.50 373 GLY A CA 1
ATOM 2975 C C . GLY A 1 373 ? -13.413 17.742 18.135 1.00 83.50 373 GLY A C 1
ATOM 2976 O O . GLY A 1 373 ? -14.068 18.294 17.256 1.00 83.50 373 GLY A O 1
ATOM 2977 N N . ALA A 1 374 ? -12.142 17.353 17.987 1.00 80.88 374 ALA A N 1
ATOM 2978 C CA . ALA A 1 374 ? -11.342 17.564 16.780 1.00 80.88 374 ALA A CA 1
ATOM 2979 C C . ALA A 1 374 ? -11.437 16.396 15.783 1.00 80.88 374 ALA A C 1
ATOM 2981 O O . ALA A 1 374 ? -11.297 16.611 14.590 1.00 80.88 374 ALA A O 1
ATOM 2982 N N . VAL A 1 375 ? -11.731 15.173 16.242 1.00 81.12 375 VAL A N 1
ATOM 2983 C CA . VAL A 1 375 ? -11.830 13.999 15.345 1.00 81.12 375 VAL A CA 1
ATOM 2984 C C . VAL A 1 375 ? -13.244 13.627 14.926 1.00 81.12 375 VAL A C 1
ATOM 2986 O O . VAL A 1 375 ? -13.425 12.893 13.962 1.00 81.12 375 VAL A O 1
ATOM 2989 N N . SER A 1 376 ? -14.266 14.119 15.627 1.00 75.56 376 SER A N 1
ATOM 2990 C CA . SER A 1 376 ? -15.659 13.708 15.377 1.00 75.56 376 SER A CA 1
ATOM 2991 C C . SER A 1 376 ? -16.358 14.510 14.273 1.00 75.56 376 SER A C 1
ATOM 2993 O O . SER A 1 376 ? -17.568 14.365 14.083 1.00 75.56 376 SER A O 1
ATOM 2995 N N . LYS A 1 377 ? -15.648 15.421 13.599 1.00 70.69 377 LYS A N 1
ATOM 2996 C CA . LYS A 1 377 ? -16.187 16.300 12.556 1.00 70.69 377 LYS A CA 1
ATOM 2997 C C . LYS A 1 377 ? -15.147 16.513 11.468 1.00 70.69 377 LYS A C 1
ATOM 2999 O O . LYS A 1 377 ? -13.963 16.595 11.759 1.00 70.69 377 LYS A O 1
ATOM 3004 N N . THR A 1 378 ? -15.609 16.693 10.235 1.00 66.94 378 THR A N 1
ATOM 3005 C CA . THR A 1 378 ? -14.787 17.262 9.166 1.00 66.94 378 THR A CA 1
ATOM 3006 C C . THR A 1 378 ? -14.751 18.778 9.343 1.00 66.94 378 THR A C 1
ATOM 3008 O O . THR A 1 378 ? -15.628 19.494 8.856 1.00 66.94 378 THR A O 1
ATOM 3011 N N . ASP A 1 379 ? -13.775 19.271 10.096 1.00 71.56 379 ASP A N 1
ATOM 3012 C CA . ASP A 1 379 ? -13.488 20.700 10.210 1.00 71.56 379 ASP A CA 1
ATOM 3013 C C . ASP A 1 379 ? -11.980 20.962 10.053 1.00 71.56 379 ASP A C 1
ATOM 3015 O O . ASP A 1 379 ? -11.246 20.108 9.553 1.00 71.56 379 ASP A O 1
ATOM 3019 N N . SER A 1 380 ? -11.523 22.176 10.358 1.00 71.31 380 SER A N 1
ATOM 3020 C CA . SER A 1 380 ? -10.109 22.559 10.261 1.00 71.31 380 SER A CA 1
ATOM 3021 C C . SER A 1 380 ? -9.313 22.253 11.532 1.00 71.31 380 SER A C 1
ATOM 3023 O O . SER A 1 380 ? -8.147 22.628 11.621 1.00 71.31 380 SER A O 1
ATOM 3025 N N . LYS A 1 381 ? -9.929 21.648 12.553 1.00 79.50 381 LYS A N 1
ATOM 3026 C CA . LYS A 1 381 ? -9.226 21.255 13.771 1.00 79.50 381 LYS A CA 1
ATOM 3027 C C . LYS A 1 381 ? -8.527 19.935 13.500 1.00 79.50 381 LYS A C 1
ATOM 3029 O O . LYS A 1 381 ? -9.063 19.050 12.841 1.00 79.50 381 LYS A O 1
ATOM 3034 N N . ARG A 1 382 ? -7.296 19.832 13.977 1.00 85.25 382 ARG A N 1
ATOM 3035 C CA . ARG A 1 382 ? -6.485 18.627 13.868 1.00 85.25 382 ARG A CA 1
ATOM 3036 C C . ARG A 1 382 ? -6.088 18.195 15.264 1.00 85.25 382 ARG A C 1
ATOM 3038 O O . ARG A 1 382 ? -5.839 19.036 16.129 1.00 85.25 382 ARG A O 1
ATOM 3045 N N . VAL A 1 383 ? -6.071 16.891 15.478 1.00 89.00 383 VAL A N 1
ATOM 3046 C CA . VAL A 1 383 ? -5.367 16.288 16.601 1.00 89.00 383 VAL A CA 1
ATOM 3047 C C . VAL A 1 383 ? -3.918 16.152 16.196 1.00 89.00 383 VAL A C 1
ATOM 3049 O O . VAL A 1 383 ? -3.635 15.634 15.122 1.00 89.00 383 VAL A O 1
ATOM 3052 N N . VAL A 1 384 ? -3.030 16.635 17.050 1.00 90.31 384 VAL A N 1
ATOM 3053 C CA . VAL A 1 384 ? -1.592 16.481 16.873 1.00 90.31 384 VAL A CA 1
ATOM 3054 C C . VAL A 1 384 ? -1.153 15.328 17.764 1.00 90.31 384 VAL A C 1
ATOM 3056 O O . VAL A 1 384 ? -1.514 15.308 18.942 1.00 90.31 384 VAL A O 1
ATOM 3059 N N . ILE A 1 385 ? -0.429 14.373 17.191 1.00 89.75 385 ILE A N 1
ATOM 3060 C CA . ILE A 1 385 ? 0.321 13.361 17.935 1.00 89.75 385 ILE A CA 1
ATOM 3061 C C . ILE A 1 385 ? 1.785 13.451 17.508 1.00 89.75 385 ILE A C 1
ATOM 3063 O O . ILE A 1 385 ? 2.087 13.496 16.315 1.00 89.75 385 ILE A O 1
ATOM 3067 N N . ASP A 1 386 ? 2.680 13.550 18.481 1.00 88.44 386 ASP A N 1
ATOM 3068 C CA . ASP A 1 386 ? 4.126 13.575 18.283 1.00 88.44 386 ASP A CA 1
ATOM 3069 C C . ASP A 1 386 ? 4.741 12.199 18.564 1.00 88.44 386 ASP A C 1
ATOM 3071 O O . ASP A 1 386 ? 4.116 11.353 19.195 1.00 88.44 386 ASP A O 1
ATOM 3075 N N . GLN A 1 387 ? 5.989 11.980 18.134 1.00 85.19 387 GLN A N 1
ATOM 3076 C CA . GLN A 1 387 ? 6.760 10.787 18.507 1.00 85.19 387 GLN A CA 1
ATOM 3077 C C . GLN A 1 387 ? 6.585 10.391 19.986 1.00 85.19 387 GLN A C 1
ATOM 3079 O O . GLN A 1 387 ? 6.924 11.143 20.901 1.00 85.19 387 GLN A O 1
ATOM 3084 N N . GLY A 1 388 ? 6.140 9.155 20.197 1.00 83.94 388 GLY A N 1
ATOM 3085 C CA . GLY A 1 388 ? 5.882 8.553 21.501 1.00 83.94 388 GLY A CA 1
ATOM 3086 C C . GLY A 1 388 ? 4.444 8.720 21.993 1.00 83.94 388 GLY A C 1
ATOM 3087 O O . GLY A 1 388 ? 4.047 7.986 22.902 1.00 83.94 388 GLY A O 1
ATOM 3088 N N . ASP A 1 389 ? 3.657 9.618 21.398 1.00 90.44 389 ASP A N 1
ATOM 3089 C CA . ASP A 1 389 ? 2.264 9.828 21.775 1.00 90.44 389 ASP A CA 1
ATOM 3090 C C . ASP A 1 389 ? 1.378 8.665 21.324 1.00 90.44 389 ASP A C 1
ATOM 3092 O O . ASP A 1 389 ? 1.552 8.057 20.260 1.00 90.44 389 ASP A O 1
ATOM 3096 N N . GLU A 1 390 ? 0.349 8.401 22.130 1.00 92.19 390 GLU A N 1
ATOM 3097 C CA . GLU A 1 390 ? -0.732 7.500 21.759 1.00 92.19 390 GLU A CA 1
ATOM 3098 C C . GLU A 1 390 ? -2.086 8.208 21.779 1.00 92.19 390 GLU A C 1
ATOM 3100 O O . GLU A 1 390 ? -2.472 8.871 22.747 1.00 92.19 390 GLU A O 1
ATOM 3105 N N . MET A 1 391 ? -2.841 8.010 20.702 1.00 94.88 391 MET A N 1
ATOM 3106 C CA . MET A 1 391 ? -4.243 8.371 20.617 1.00 94.88 391 MET A CA 1
ATOM 3107 C C . MET A 1 391 ? -5.103 7.139 20.889 1.00 94.88 391 MET A C 1
ATOM 3109 O O . MET A 1 391 ? -5.175 6.223 20.073 1.00 94.88 391 MET A O 1
ATOM 3113 N N . GLU A 1 392 ? -5.810 7.130 22.014 1.00 96.62 392 GLU A N 1
ATOM 3114 C CA . GLU A 1 392 ? -6.797 6.101 22.332 1.00 96.62 392 GLU A CA 1
ATOM 3115 C C . GLU A 1 392 ? -8.175 6.472 21.792 1.00 96.62 392 GLU A C 1
ATOM 3117 O O . GLU A 1 392 ? -8.681 7.574 22.025 1.00 96.62 392 GLU A O 1
ATOM 3122 N N . LEU A 1 393 ? -8.826 5.513 21.141 1.00 96.50 393 LEU A N 1
ATOM 3123 C CA . LEU A 1 393 ? -10.139 5.654 20.535 1.00 96.50 393 LEU A CA 1
ATOM 3124 C C . LEU A 1 393 ? -11.077 4.566 21.044 1.00 96.50 393 LEU A C 1
ATOM 3126 O O . LEU A 1 393 ? -10.753 3.377 21.039 1.00 96.50 393 LEU A O 1
ATOM 3130 N N . VAL A 1 394 ? -12.276 4.978 21.445 1.00 97.12 394 VAL A N 1
ATOM 3131 C CA . VAL A 1 394 ? -13.332 4.067 21.888 1.00 97.12 394 VAL A CA 1
ATOM 3132 C C . VAL A 1 394 ? -14.552 4.277 21.016 1.00 97.12 394 VAL A C 1
ATOM 3134 O O . VAL A 1 394 ? -15.159 5.351 21.027 1.00 97.12 394 VAL A O 1
ATOM 3137 N N . PHE A 1 395 ? -14.937 3.232 20.293 1.00 96.62 395 PHE A N 1
ATOM 3138 C CA . PHE A 1 395 ? -16.137 3.221 19.469 1.00 96.62 395 PHE A CA 1
ATOM 3139 C C . PHE A 1 395 ? -17.217 2.351 20.110 1.00 96.62 395 PHE A C 1
ATOM 3141 O O . PHE A 1 395 ? -16.922 1.269 20.612 1.00 96.62 395 PHE A O 1
ATOM 3148 N N . PRO A 1 396 ? -18.486 2.772 20.084 1.00 95.38 396 PRO A N 1
ATOM 3149 C CA . PRO A 1 396 ? -19.571 1.963 20.618 1.00 95.38 396 PRO A CA 1
ATOM 3150 C C . PRO A 1 396 ? -19.974 0.830 19.664 1.00 95.38 396 PRO A C 1
ATOM 3152 O O . PRO A 1 396 ? -20.178 1.057 18.468 1.00 95.38 396 PRO A O 1
ATOM 3155 N N . GLU A 1 397 ? -20.213 -0.361 20.213 1.00 93.06 397 GLU A N 1
ATOM 3156 C CA . GLU A 1 397 ? -20.877 -1.469 19.520 1.00 93.06 397 GLU A CA 1
ATOM 3157 C C . GLU A 1 397 ? -22.390 -1.199 19.440 1.00 93.06 397 GLU A C 1
ATOM 3159 O O . GLU A 1 397 ? -23.193 -1.646 20.258 1.00 93.06 397 GLU A O 1
ATOM 3164 N N . LYS A 1 398 ? -22.795 -0.367 18.476 1.00 84.31 398 LYS A N 1
ATOM 3165 C CA . LYS A 1 398 ? -24.188 0.105 18.356 1.00 84.31 398 LYS A CA 1
ATOM 3166 C C . LYS A 1 398 ? -25.126 -0.878 17.660 1.00 84.31 398 LYS A C 1
ATOM 3168 O O . LYS A 1 398 ? -26.334 -0.833 17.892 1.00 84.31 398 LYS A O 1
ATOM 3173 N N . TYR A 1 399 ? -24.600 -1.712 16.767 1.00 84.06 399 TYR A N 1
ATOM 3174 C CA . TYR A 1 399 ? -25.409 -2.426 15.782 1.00 84.06 399 TYR A CA 1
ATOM 3175 C C . TYR A 1 399 ? -25.161 -3.923 15.844 1.00 84.06 399 TYR A C 1
ATOM 3177 O O . TYR A 1 399 ? -24.018 -4.376 15.826 1.00 84.06 399 TYR A O 1
ATOM 3185 N N . LYS A 1 400 ? -26.246 -4.698 15.858 1.00 86.56 400 LYS A N 1
ATOM 3186 C CA . LYS A 1 400 ? -26.171 -6.159 15.792 1.00 86.56 400 LYS A CA 1
ATOM 3187 C C . LYS A 1 400 ? -25.688 -6.604 14.413 1.00 86.56 400 LYS A C 1
ATOM 3189 O O . LYS A 1 400 ? -25.979 -5.941 13.419 1.00 86.56 400 LYS A O 1
ATOM 3194 N N . LEU A 1 401 ? -24.962 -7.717 14.379 1.00 89.50 401 LEU A N 1
ATOM 3195 C CA . LEU A 1 401 ? -24.596 -8.412 13.148 1.00 89.50 401 LEU A CA 1
ATOM 3196 C C . LEU A 1 401 ? -25.865 -8.870 12.416 1.00 89.50 401 LEU A C 1
ATOM 3198 O O . LEU A 1 401 ? -26.784 -9.405 13.051 1.00 89.50 401 LEU A O 1
ATOM 3202 N N . LEU A 1 402 ? -25.931 -8.652 11.103 1.00 87.44 402 LEU A N 1
ATOM 3203 C CA . LEU A 1 402 ? -27.022 -9.180 10.289 1.00 87.44 402 LEU A CA 1
ATOM 3204 C C . LEU A 1 402 ? -27.030 -10.729 10.287 1.00 87.44 402 LEU A C 1
ATOM 3206 O O . LEU A 1 402 ? -25.996 -11.381 10.436 1.00 87.44 402 LEU A O 1
ATOM 3210 N N . PRO A 1 403 ? -28.201 -11.379 10.151 1.00 87.00 403 PRO A N 1
ATOM 3211 C CA . PRO A 1 403 ? -28.252 -12.836 10.062 1.00 87.00 403 PRO A CA 1
ATOM 3212 C C . PRO A 1 403 ? -27.470 -13.364 8.850 1.00 87.00 403 PRO A C 1
ATOM 3214 O O . PRO A 1 403 ? -27.625 -12.856 7.743 1.00 87.00 403 PRO A O 1
ATOM 3217 N N . ASN A 1 404 ? -26.708 -14.447 9.046 1.00 86.44 404 ASN A N 1
ATOM 3218 C CA . ASN A 1 404 ? -25.909 -15.121 8.009 1.00 86.44 404 ASN A CA 1
ATOM 3219 C C . ASN A 1 404 ? -24.807 -14.262 7.356 1.00 86.44 404 ASN A C 1
ATOM 3221 O O . ASN A 1 404 ? -24.372 -14.589 6.253 1.00 86.44 404 ASN A O 1
ATOM 3225 N N . THR A 1 405 ? -24.328 -13.221 8.036 1.00 91.38 405 THR A N 1
ATOM 3226 C CA . THR A 1 405 ? -23.185 -12.409 7.596 1.00 91.38 405 THR A CA 1
ATOM 3227 C C . THR A 1 405 ? -21.973 -12.598 8.511 1.00 91.38 405 THR A C 1
ATOM 3229 O O . THR A 1 405 ? -22.076 -13.162 9.603 1.00 91.38 405 THR A O 1
ATOM 3232 N N . GLU A 1 406 ? -20.828 -12.119 8.045 1.00 91.75 406 GLU A N 1
ATOM 3233 C CA . GLU A 1 406 ? -19.636 -11.774 8.824 1.00 91.75 406 GLU A CA 1
ATOM 3234 C C . GLU A 1 406 ? -19.508 -10.245 8.877 1.00 91.75 406 GLU A C 1
ATOM 3236 O O . GLU A 1 406 ? -20.212 -9.549 8.143 1.00 91.75 406 GLU A O 1
ATOM 3241 N N . ARG A 1 407 ? -18.670 -9.719 9.778 1.00 92.31 407 ARG A N 1
ATOM 3242 C CA . ARG A 1 407 ? -18.404 -8.280 9.883 1.00 92.31 407 ARG A CA 1
ATOM 3243 C C . ARG A 1 407 ? -16.914 -8.011 9.813 1.00 92.31 407 ARG A C 1
ATOM 3245 O O . ARG A 1 407 ? -16.160 -8.536 10.627 1.00 92.31 407 ARG A O 1
ATOM 3252 N N . SER A 1 408 ? -16.547 -7.123 8.901 1.00 93.62 408 SER A N 1
ATOM 3253 C CA . SER A 1 408 ? -15.225 -6.511 8.819 1.00 93.62 408 SER A CA 1
ATOM 3254 C C . SER A 1 408 ? -15.296 -5.059 9.280 1.00 93.62 408 SER A C 1
ATOM 3256 O O . SER A 1 408 ? -16.359 -4.430 9.236 1.00 93.62 408 SER A O 1
ATOM 3258 N N . TYR A 1 409 ? -14.162 -4.517 9.714 1.00 94.25 409 TYR A N 1
ATOM 3259 C CA . TYR A 1 409 ? -14.057 -3.123 10.127 1.00 94.25 409 TYR A CA 1
ATOM 3260 C C . TYR A 1 409 ? -13.044 -2.386 9.263 1.00 94.25 409 TYR A C 1
ATOM 3262 O O . TYR A 1 409 ? -11.980 -2.922 8.966 1.00 94.25 409 TYR A O 1
ATOM 3270 N N . ILE A 1 410 ? -13.374 -1.152 8.891 1.00 93.62 410 ILE A N 1
ATOM 3271 C CA . ILE A 1 410 ? -12.443 -0.222 8.250 1.00 93.62 410 ILE A CA 1
ATOM 3272 C C . ILE A 1 410 ? -12.367 1.028 9.112 1.00 93.62 410 ILE A C 1
ATOM 3274 O O . ILE A 1 410 ? -13.396 1.647 9.399 1.00 93.62 410 ILE A O 1
ATOM 3278 N N . LEU A 1 411 ? -11.161 1.404 9.524 1.00 94.00 411 LEU A N 1
ATOM 3279 C CA . LEU A 1 411 ? -10.913 2.722 10.078 1.00 94.00 411 LEU A CA 1
ATOM 3280 C C . LEU A 1 411 ? -10.728 3.697 8.929 1.00 94.00 411 LEU A C 1
ATOM 3282 O O . LEU A 1 411 ? -9.851 3.504 8.092 1.00 94.00 411 LEU A O 1
ATOM 3286 N N . VAL A 1 412 ? -11.552 4.737 8.905 1.00 92.06 412 VAL A N 1
ATOM 3287 C CA . VAL A 1 412 ? -11.338 5.870 8.014 1.00 92.06 412 VAL A CA 1
ATOM 3288 C C . VAL A 1 412 ? -10.666 6.964 8.815 1.00 92.06 412 VAL A C 1
ATOM 3290 O O . VAL A 1 412 ? -11.204 7.411 9.833 1.00 92.06 412 VAL A O 1
ATOM 3293 N N . THR A 1 413 ? -9.497 7.380 8.355 1.00 90.00 413 THR A N 1
ATOM 3294 C CA . THR A 1 413 ? -8.740 8.507 8.895 1.00 90.00 413 THR A CA 1
ATOM 3295 C C . THR A 1 413 ? -8.606 9.570 7.815 1.00 90.00 413 THR A C 1
ATOM 3297 O O . THR A 1 413 ? -8.652 9.275 6.625 1.00 90.00 413 THR A O 1
ATOM 3300 N N . ALA A 1 414 ? -8.457 10.824 8.213 1.00 88.44 414 ALA A N 1
ATOM 3301 C CA . ALA A 1 414 ? -7.961 11.871 7.336 1.00 88.44 414 ALA A CA 1
ATOM 3302 C C . ALA A 1 414 ? -6.842 12.599 8.072 1.00 88.44 414 ALA A C 1
ATOM 3304 O O . ALA A 1 414 ? -6.811 12.612 9.305 1.00 88.44 414 ALA A O 1
ATOM 3305 N N . GLY A 1 415 ? -5.915 13.185 7.335 1.00 87.12 415 GLY A N 1
ATOM 3306 C CA . GLY A 1 415 ? -4.794 13.892 7.924 1.00 87.12 415 GLY A CA 1
ATOM 3307 C C . GLY A 1 415 ? -3.556 13.845 7.055 1.00 87.12 415 GLY A C 1
ATOM 3308 O O . GLY A 1 415 ? -3.600 13.422 5.902 1.00 87.12 415 GLY A O 1
ATOM 3309 N N . TYR A 1 416 ? -2.457 14.272 7.652 1.00 84.06 416 TYR A N 1
ATOM 3310 C CA . TYR A 1 416 ? -1.126 14.229 7.069 1.00 84.06 416 TYR A CA 1
ATOM 3311 C C . TYR A 1 416 ? -0.085 14.107 8.185 1.00 84.06 416 TYR A C 1
ATOM 3313 O O . TYR A 1 416 ? -0.405 14.310 9.359 1.00 84.06 416 TYR A O 1
ATOM 3321 N N . TYR A 1 417 ? 1.154 13.792 7.834 1.00 80.75 417 TYR A N 1
ATOM 3322 C CA . TYR A 1 417 ? 2.259 13.681 8.783 1.00 80.75 417 TYR A CA 1
ATOM 3323 C C . TYR A 1 417 ? 3.534 14.330 8.242 1.00 80.75 417 TYR A C 1
ATOM 3325 O O . TYR A 1 417 ? 3.702 14.493 7.033 1.00 80.75 417 TYR A O 1
ATOM 3333 N N . PHE A 1 418 ? 4.439 14.702 9.146 1.00 75.31 418 PHE A N 1
ATOM 3334 C CA . PHE A 1 418 ? 5.755 15.237 8.811 1.00 75.31 418 PHE A CA 1
ATOM 3335 C C . PHE A 1 418 ? 6.846 14.495 9.567 1.00 75.31 418 PHE A C 1
ATOM 3337 O O . PHE A 1 418 ? 6.811 14.430 10.794 1.00 75.31 418 PHE A O 1
ATOM 3344 N N . GLY A 1 419 ? 7.867 14.034 8.846 1.00 70.69 419 GLY A N 1
ATOM 3345 C CA . GLY A 1 419 ? 9.117 13.616 9.469 1.00 70.69 419 GLY A CA 1
ATOM 3346 C C . GLY A 1 419 ? 9.803 14.792 10.169 1.00 70.69 419 GLY A C 1
ATOM 3347 O O . GLY A 1 419 ? 9.857 15.898 9.624 1.00 70.69 419 GLY A O 1
ATOM 3348 N N . LYS A 1 420 ? 10.333 14.567 11.372 1.00 68.12 420 LYS A N 1
ATOM 3349 C CA . LYS A 1 420 ? 11.193 15.518 12.087 1.00 68.12 420 LYS A CA 1
ATOM 3350 C C . LYS A 1 420 ? 12.638 15.301 11.646 1.00 68.12 420 LYS A C 1
ATOM 3352 O O . LYS A 1 420 ? 13.118 14.169 11.609 1.00 68.12 420 LYS A O 1
ATOM 3357 N N . TYR A 1 421 ? 13.335 16.389 11.324 1.00 59.94 421 TYR A N 1
ATOM 3358 C CA . TYR A 1 421 ? 14.703 16.346 10.804 1.00 59.94 421 TYR A CA 1
ATOM 3359 C C . TYR A 1 421 ? 15.671 17.115 11.701 1.00 59.94 421 TYR A C 1
ATOM 3361 O O . TYR A 1 421 ? 15.437 18.273 12.049 1.00 59.94 421 TYR A O 1
ATOM 3369 N N . ASP A 1 422 ? 16.806 16.485 12.007 1.00 51.50 422 ASP A N 1
ATOM 3370 C CA . ASP A 1 422 ? 17.857 17.083 12.837 1.00 51.50 422 ASP A CA 1
ATOM 3371 C C . ASP A 1 422 ? 18.785 18.016 12.042 1.00 51.50 422 ASP A C 1
ATOM 3373 O O . ASP A 1 422 ? 19.426 18.897 12.618 1.00 51.50 422 ASP A O 1
ATOM 3377 N N . LYS A 1 423 ? 18.863 17.852 10.712 1.00 54.53 423 LYS A N 1
ATOM 3378 C CA . LYS A 1 423 ? 19.787 18.601 9.847 1.00 54.53 423 LYS A CA 1
ATOM 3379 C C . LYS A 1 423 ? 19.134 19.840 9.238 1.00 54.53 423 LYS A C 1
ATOM 3381 O O . LYS A 1 423 ? 18.040 19.784 8.678 1.00 54.53 423 LYS A O 1
ATOM 3386 N N . ILE A 1 424 ? 19.844 20.968 9.304 1.00 54.75 424 ILE A N 1
ATOM 3387 C CA . ILE A 1 424 ? 19.457 22.206 8.627 1.00 54.75 424 ILE A CA 1
ATOM 3388 C C . ILE A 1 424 ? 20.199 22.321 7.300 1.00 54.75 424 ILE A C 1
ATOM 3390 O O . ILE A 1 424 ? 21.410 22.498 7.274 1.00 54.75 424 ILE A O 1
ATOM 3394 N N . ILE A 1 425 ? 19.464 22.248 6.189 1.00 58.88 425 ILE A N 1
ATOM 3395 C CA . ILE A 1 425 ? 20.030 22.430 4.848 1.00 58.88 425 ILE A CA 1
ATOM 3396 C C . ILE A 1 425 ? 19.663 23.827 4.350 1.00 58.88 425 ILE A C 1
ATOM 3398 O O . ILE A 1 425 ? 18.502 24.131 4.080 1.00 58.88 425 ILE A O 1
ATOM 3402 N N . ALA A 1 426 ? 20.664 24.706 4.261 1.00 55.19 426 ALA A N 1
ATOM 3403 C CA . ALA A 1 426 ? 20.430 26.133 4.050 1.00 55.19 426 ALA A CA 1
ATOM 3404 C C . ALA A 1 426 ? 19.965 26.499 2.628 1.00 55.19 426 ALA A C 1
ATOM 3406 O O . ALA A 1 426 ? 19.388 27.576 2.464 1.00 55.19 426 ALA A O 1
ATOM 3407 N N . LYS A 1 427 ? 20.209 25.665 1.601 1.00 66.94 427 LYS A N 1
ATOM 3408 C CA . LYS A 1 427 ? 19.843 25.981 0.206 1.00 66.94 427 LYS A CA 1
ATOM 3409 C C . LYS A 1 427 ? 19.396 24.755 -0.609 1.00 66.94 427 LYS A C 1
ATOM 3411 O O . LYS A 1 427 ? 20.126 23.767 -0.605 1.00 66.94 427 LYS A O 1
ATOM 3416 N N . PRO A 1 428 ? 18.277 24.849 -1.358 1.00 77.44 428 PRO A N 1
ATOM 3417 C CA . PRO A 1 428 ? 17.860 23.818 -2.307 1.00 77.44 428 PRO A CA 1
ATOM 3418 C C . PRO A 1 428 ? 18.788 23.730 -3.527 1.00 77.44 428 PRO A C 1
ATOM 3420 O O . PRO A 1 428 ? 19.249 24.752 -4.041 1.00 77.44 428 PRO A O 1
ATOM 3423 N N . ASN A 1 429 ? 18.983 22.519 -4.049 1.00 85.31 429 ASN A N 1
ATOM 3424 C CA . ASN A 1 429 ? 19.560 22.258 -5.367 1.00 85.31 429 ASN A CA 1
ATOM 3425 C C . ASN A 1 429 ? 18.435 22.165 -6.411 1.00 85.31 429 ASN A C 1
ATOM 3427 O O . ASN A 1 429 ? 18.045 21.082 -6.844 1.00 85.31 429 ASN A O 1
ATOM 3431 N N . THR A 1 430 ? 17.876 23.318 -6.784 1.00 83.56 430 THR A N 1
ATOM 3432 C CA . THR A 1 430 ? 16.698 23.386 -7.665 1.00 83.56 430 THR A CA 1
ATOM 3433 C C . THR A 1 430 ? 16.938 22.794 -9.048 1.00 83.56 430 THR A C 1
ATOM 3435 O O . THR A 1 430 ? 16.019 22.205 -9.597 1.00 83.56 430 THR A O 1
ATOM 3438 N N . GLU A 1 431 ? 18.149 22.925 -9.596 1.00 88.50 431 GLU A N 1
ATOM 3439 C CA . GLU A 1 431 ? 18.491 22.357 -10.905 1.00 88.50 431 GLU A CA 1
ATOM 3440 C C . GLU A 1 431 ? 18.363 20.834 -10.872 1.00 88.50 431 GLU A C 1
ATOM 3442 O O . GLU A 1 431 ? 17.611 20.262 -11.652 1.00 88.50 431 GLU A O 1
ATOM 3447 N N . LEU A 1 432 ? 19.013 20.173 -9.911 1.00 88.75 432 LEU A N 1
ATOM 3448 C CA . LEU A 1 432 ? 18.942 18.720 -9.796 1.00 88.75 432 LEU A CA 1
ATOM 3449 C C . LEU A 1 432 ? 17.529 18.223 -9.457 1.00 88.75 432 LEU A C 1
ATOM 3451 O O . LEU A 1 432 ? 17.096 17.213 -10.003 1.00 88.75 432 LEU A O 1
ATOM 3455 N N . VAL A 1 433 ? 16.799 18.939 -8.596 1.00 88.69 433 VAL A N 1
ATOM 3456 C CA . VAL A 1 433 ? 15.391 18.632 -8.288 1.00 88.69 433 VAL A CA 1
ATOM 3457 C C . VAL A 1 433 ? 14.531 18.666 -9.550 1.00 88.69 433 VAL A C 1
ATOM 3459 O O . VAL A 1 433 ? 13.759 17.740 -9.789 1.00 88.69 433 VAL A O 1
ATOM 3462 N N . GLU A 1 434 ? 14.666 19.712 -10.368 1.00 88.94 434 GLU A N 1
ATOM 3463 C CA . GLU A 1 434 ? 13.894 19.843 -11.604 1.00 88.94 434 GLU A CA 1
ATOM 3464 C C . GLU A 1 434 ? 14.266 18.735 -12.601 1.00 88.94 434 GLU A C 1
ATOM 3466 O O . GLU A 1 434 ? 13.366 18.168 -13.218 1.00 88.94 434 GLU A O 1
ATOM 3471 N N . ARG A 1 435 ? 15.542 18.334 -12.690 1.00 91.06 435 ARG A N 1
ATOM 3472 C CA . ARG A 1 435 ? 15.964 17.181 -13.510 1.00 91.06 435 ARG A CA 1
ATOM 3473 C C . ARG A 1 435 ? 15.329 15.870 -13.044 1.00 91.06 435 ARG A C 1
ATOM 3475 O O . ARG A 1 435 ? 14.717 15.187 -13.855 1.00 91.06 435 ARG A O 1
ATOM 3482 N N . ILE A 1 436 ? 15.384 15.567 -11.742 1.00 89.56 436 ILE A N 1
ATOM 3483 C CA . ILE A 1 436 ? 14.723 14.391 -11.132 1.00 89.56 436 ILE A CA 1
ATOM 3484 C C . ILE A 1 436 ? 13.237 14.341 -11.480 1.00 89.56 436 ILE A C 1
ATOM 3486 O O . ILE A 1 436 ? 12.737 13.284 -11.852 1.00 89.56 436 ILE A O 1
ATOM 3490 N N . MET A 1 437 ? 12.545 15.476 -11.398 1.00 86.38 437 MET A N 1
ATOM 3491 C CA . MET A 1 437 ? 11.103 15.529 -11.625 1.00 86.38 437 MET A CA 1
ATOM 3492 C C . MET A 1 437 ? 10.682 15.528 -13.099 1.00 86.38 437 MET A C 1
ATOM 3494 O O . MET A 1 437 ? 9.534 15.191 -13.383 1.00 86.38 437 MET A O 1
ATOM 3498 N N . THR A 1 438 ? 11.547 15.954 -14.028 1.00 86.06 438 THR A N 1
ATOM 3499 C CA . THR A 1 438 ? 11.127 16.259 -15.412 1.00 86.06 438 THR A CA 1
ATOM 3500 C C . THR A 1 438 ? 11.850 15.494 -16.511 1.00 86.06 438 THR A C 1
ATOM 3502 O O . THR A 1 438 ? 11.290 15.377 -17.601 1.00 86.06 438 THR A O 1
ATOM 3505 N N . GLU A 1 439 ? 13.059 14.983 -16.271 1.00 90.00 439 GLU A N 1
ATOM 3506 C CA . GLU A 1 439 ? 13.800 14.188 -17.254 1.00 90.00 439 GLU A CA 1
ATOM 3507 C C . GLU A 1 439 ? 13.352 12.715 -17.170 1.00 90.00 439 GLU A C 1
ATOM 3509 O O . GLU A 1 439 ? 13.621 12.068 -16.156 1.00 90.00 439 GLU A O 1
ATOM 3514 N N . PRO A 1 440 ? 12.702 12.155 -18.215 1.00 87.00 440 PRO A N 1
ATOM 3515 C CA . PRO A 1 440 ? 12.210 10.780 -18.181 1.00 87.00 440 PRO A CA 1
ATOM 3516 C C . PRO A 1 440 ? 13.319 9.770 -17.885 1.00 87.00 440 PRO A C 1
ATOM 3518 O O . PRO A 1 440 ? 14.333 9.732 -18.586 1.00 87.00 440 PRO A O 1
ATOM 3521 N N . GLY A 1 441 ? 13.121 8.939 -16.863 1.00 88.88 441 GLY A N 1
ATOM 3522 C CA . GLY A 1 441 ? 14.079 7.910 -16.460 1.00 88.88 441 GLY A CA 1
ATOM 3523 C C . GLY A 1 441 ? 15.300 8.451 -15.713 1.00 88.88 441 GLY A C 1
ATOM 3524 O O . GLY A 1 441 ? 16.166 7.671 -15.320 1.00 88.88 441 GLY A O 1
ATOM 3525 N N . PHE A 1 442 ? 15.392 9.760 -15.456 1.00 91.81 442 PHE A N 1
ATOM 3526 C CA . PHE A 1 442 ? 16.498 10.312 -14.670 1.00 91.81 442 PHE A CA 1
ATOM 3527 C C . PHE A 1 442 ? 16.406 9.914 -13.193 1.00 91.81 442 PHE A C 1
ATOM 3529 O O . PHE A 1 442 ? 17.428 9.695 -12.546 1.00 91.81 442 PHE A O 1
ATOM 3536 N N . THR A 1 443 ? 15.192 9.740 -12.665 1.00 91.81 443 THR A N 1
ATOM 3537 C CA . THR A 1 443 ? 14.965 9.299 -11.278 1.00 91.81 443 THR A CA 1
ATOM 3538 C C . THR A 1 443 ? 15.668 7.974 -10.956 1.00 91.81 443 THR A C 1
ATOM 3540 O O . THR A 1 443 ? 16.522 7.972 -10.064 1.00 91.81 443 THR A O 1
ATOM 3543 N N . PRO A 1 444 ? 15.395 6.855 -11.658 1.00 91.94 444 PRO A N 1
ATOM 3544 C CA . PRO A 1 444 ? 16.096 5.600 -11.392 1.00 91.94 444 PRO A CA 1
ATOM 3545 C C . PRO A 1 444 ? 17.605 5.707 -11.647 1.00 91.94 444 PRO A C 1
ATOM 3547 O O . PRO A 1 444 ? 18.391 5.209 -10.842 1.00 91.94 444 PRO A O 1
ATOM 3550 N N . ARG A 1 445 ? 18.033 6.429 -12.695 1.00 92.81 445 ARG A N 1
ATOM 3551 C CA . ARG A 1 445 ? 19.464 6.626 -12.994 1.00 92.81 445 ARG A CA 1
ATOM 3552 C C . ARG A 1 445 ? 20.218 7.324 -11.877 1.00 92.81 445 ARG A C 1
ATOM 3554 O O . ARG A 1 445 ? 21.386 7.019 -11.646 1.00 92.81 445 ARG A O 1
ATOM 3561 N N . TYR A 1 446 ? 19.559 8.265 -11.211 1.00 91.44 446 TYR A N 1
ATOM 3562 C CA . TYR A 1 446 ? 20.131 9.020 -10.114 1.00 91.44 446 TYR A CA 1
ATOM 3563 C C . TYR A 1 446 ? 20.150 8.204 -8.814 1.00 91.44 446 TYR A C 1
ATOM 3565 O O . TYR A 1 446 ? 21.190 8.120 -8.160 1.00 91.44 446 TYR A O 1
ATOM 3573 N N . PHE A 1 447 ? 19.027 7.597 -8.420 1.00 90.75 447 PHE A N 1
ATOM 3574 C CA . PHE A 1 447 ? 18.895 7.004 -7.085 1.00 90.75 447 PHE A CA 1
ATOM 3575 C C . PHE A 1 447 ? 19.458 5.583 -6.956 1.00 90.75 447 PHE A C 1
ATOM 3577 O O . PHE A 1 447 ? 20.063 5.292 -5.928 1.00 90.75 447 PHE A O 1
ATOM 3584 N N . ILE A 1 448 ? 19.315 4.715 -7.965 1.00 90.56 448 ILE A N 1
ATOM 3585 C CA . ILE A 1 448 ? 19.751 3.306 -7.885 1.00 90.56 448 ILE A CA 1
ATOM 3586 C C . ILE A 1 448 ? 21.248 3.158 -7.536 1.00 90.56 448 ILE A C 1
ATOM 3588 O O . ILE A 1 448 ? 21.555 2.487 -6.550 1.00 90.56 448 ILE A O 1
ATOM 3592 N N . PRO A 1 449 ? 22.200 3.781 -8.263 1.00 89.31 449 PRO A N 1
ATOM 3593 C CA . PRO A 1 449 ? 23.622 3.588 -7.965 1.00 89.31 449 PRO A CA 1
ATOM 3594 C C . PRO A 1 449 ? 24.026 4.199 -6.617 1.00 89.31 449 PRO A C 1
ATOM 3596 O O . PRO A 1 449 ? 24.921 3.693 -5.943 1.00 89.31 449 PRO A O 1
ATOM 3599 N N . ARG A 1 450 ? 23.341 5.266 -6.188 1.00 88.38 450 ARG A N 1
ATOM 3600 C CA . ARG A 1 450 ? 23.553 5.898 -4.879 1.00 88.38 450 ARG A CA 1
ATOM 3601 C C . ARG A 1 450 ? 23.072 5.020 -3.731 1.00 88.38 450 ARG A C 1
ATOM 3603 O O . ARG A 1 450 ? 23.765 4.937 -2.725 1.00 88.38 450 ARG A O 1
ATOM 3610 N N . TRP A 1 451 ? 21.935 4.348 -3.905 1.00 85.56 451 TRP A N 1
ATOM 3611 C CA . TRP A 1 451 ? 21.423 3.382 -2.938 1.00 85.56 451 TRP A CA 1
ATOM 3612 C C . TRP A 1 451 ? 22.410 2.228 -2.714 1.00 85.56 451 TRP A C 1
ATOM 3614 O O . TRP A 1 451 ? 22.690 1.879 -1.573 1.00 85.56 451 TRP A O 1
ATOM 3624 N N . PHE A 1 452 ? 23.011 1.698 -3.783 1.00 83.25 452 PHE A N 1
ATOM 3625 C CA . PHE A 1 452 ? 24.028 0.640 -3.695 1.00 83.25 452 PHE A CA 1
ATOM 3626 C C . PHE A 1 452 ? 25.452 1.152 -3.389 1.00 83.25 452 PHE A C 1
ATOM 3628 O O . PHE A 1 452 ? 26.423 0.413 -3.539 1.00 83.25 452 PHE A O 1
ATOM 3635 N N . GLY A 1 453 ? 25.598 2.408 -2.949 1.00 70.44 453 GLY A N 1
ATOM 3636 C CA . GLY A 1 453 ? 26.861 2.951 -2.438 1.00 70.44 453 GLY A CA 1
ATOM 3637 C C . GLY A 1 453 ? 27.918 3.311 -3.493 1.00 70.44 453 GLY A C 1
ATOM 3638 O O . GLY A 1 453 ? 29.048 3.630 -3.130 1.00 70.44 453 GLY A O 1
ATOM 3639 N N . GLU A 1 454 ? 27.586 3.322 -4.787 1.00 57.72 454 GLU A N 1
ATOM 3640 C CA . GLU A 1 454 ? 28.555 3.559 -5.873 1.00 57.72 454 GLU A CA 1
ATOM 3641 C C . GLU A 1 454 ? 28.951 5.039 -6.046 1.00 57.72 454 GLU A C 1
ATOM 3643 O O . GLU A 1 454 ? 29.922 5.350 -6.734 1.00 57.72 454 GLU A O 1
ATOM 3648 N N . SER A 1 455 ? 28.229 5.981 -5.422 1.00 55.12 455 SER A N 1
ATOM 3649 C CA . SER A 1 455 ? 28.457 7.422 -5.630 1.00 55.12 455 SER A CA 1
ATOM 3650 C C . SER A 1 455 ? 28.601 8.265 -4.348 1.00 55.12 455 SER A C 1
ATOM 3652 O O . SER A 1 455 ? 28.484 9.494 -4.410 1.00 55.12 455 SER A O 1
ATOM 3654 N N . GLU A 1 456 ? 28.894 7.667 -3.185 1.00 47.66 456 GLU A N 1
ATOM 3655 C CA . GLU A 1 456 ? 29.060 8.381 -1.898 1.00 47.66 456 GLU A CA 1
ATOM 3656 C C . GLU A 1 456 ? 30.360 9.214 -1.785 1.00 47.66 456 GLU A C 1
ATOM 3658 O O . GLU A 1 456 ? 31.025 9.262 -0.748 1.00 47.66 456 GLU A O 1
ATOM 3663 N N . THR A 1 457 ? 30.743 9.949 -2.829 1.00 37.84 457 THR A N 1
ATOM 3664 C CA . THR A 1 457 ? 31.730 11.023 -2.681 1.00 37.84 457 THR A CA 1
ATOM 3665 C C . THR A 1 457 ? 31.097 12.379 -2.977 1.00 37.84 457 THR A C 1
ATOM 3667 O O . THR A 1 457 ? 30.864 12.741 -4.123 1.00 37.84 457 THR A O 1
ATOM 3670 N N . LYS A 1 458 ? 30.920 13.153 -1.891 1.00 35.41 458 LYS A N 1
ATOM 3671 C CA . LYS A 1 458 ? 30.558 14.587 -1.787 1.00 35.41 458 LYS A CA 1
ATOM 3672 C C . LYS A 1 458 ? 29.086 14.905 -1.505 1.00 35.41 458 LYS A C 1
ATOM 3674 O O . LYS A 1 458 ? 28.392 15.460 -2.345 1.00 35.41 458 LYS A O 1
ATOM 3679 N N . PHE A 1 459 ? 28.677 14.746 -0.250 1.00 39.97 459 PHE A N 1
ATOM 3680 C CA . PHE A 1 459 ? 27.705 15.665 0.353 1.00 39.97 459 PHE A CA 1
ATOM 3681 C C . PHE A 1 459 ? 28.058 15.874 1.828 1.00 39.97 459 PHE A C 1
ATOM 3683 O O . PHE A 1 459 ? 27.480 15.270 2.720 1.00 39.97 459 PHE A O 1
ATOM 3690 N N . ASN A 1 460 ? 29.072 16.705 2.081 1.00 34.81 460 ASN A N 1
ATOM 3691 C CA . ASN A 1 460 ? 29.384 17.179 3.424 1.00 34.81 460 ASN A CA 1
ATOM 3692 C C . ASN A 1 460 ? 29.394 18.709 3.435 1.00 34.81 460 ASN A C 1
ATOM 3694 O O . ASN A 1 460 ? 30.017 19.335 2.580 1.00 34.81 460 ASN A O 1
ATOM 3698 N N . GLU A 1 461 ? 28.723 19.235 4.460 1.00 35.34 461 GLU A N 1
ATOM 3699 C CA . GLU A 1 461 ? 28.762 20.604 4.982 1.00 35.34 461 GLU A CA 1
ATOM 3700 C C . GLU A 1 461 ? 28.036 21.685 4.166 1.00 35.34 461 GLU A C 1
ATOM 3702 O O . GLU A 1 461 ? 28.569 22.294 3.240 1.00 35.34 461 GLU A O 1
ATOM 3707 N N . ILE A 1 462 ? 26.818 22.014 4.610 1.00 36.06 462 ILE A N 1
ATOM 3708 C CA . ILE A 1 462 ? 26.219 23.332 4.387 1.00 36.06 462 ILE A CA 1
ATOM 3709 C C . ILE A 1 462 ? 26.071 23.992 5.763 1.00 36.06 462 ILE A C 1
ATOM 3711 O O . ILE A 1 462 ? 25.431 23.440 6.650 1.00 36.06 462 ILE A O 1
ATOM 3715 N N . GLU A 1 463 ? 26.735 25.142 5.924 1.00 36.22 463 GLU A N 1
ATOM 3716 C CA . GLU A 1 463 ? 26.879 25.914 7.167 1.00 36.22 463 GLU A CA 1
ATOM 3717 C C . GLU A 1 463 ? 25.549 26.219 7.880 1.00 36.22 463 GLU A C 1
ATOM 3719 O O . GLU A 1 463 ? 24.612 26.752 7.277 1.00 36.22 463 GLU A O 1
ATOM 3724 N N . ASP A 1 464 ? 25.546 26.012 9.201 1.00 32.41 464 ASP A N 1
ATOM 3725 C CA . ASP A 1 464 ? 24.557 26.536 10.144 1.00 32.41 464 ASP A CA 1
ATOM 3726 C C . ASP A 1 464 ? 24.505 28.072 10.086 1.00 32.41 464 ASP A C 1
ATOM 3728 O O . ASP A 1 464 ? 25.436 28.764 10.511 1.00 32.41 464 ASP A O 1
ATOM 3732 N N . LYS A 1 465 ? 23.388 28.634 9.609 1.00 33.56 465 LYS A N 1
ATOM 3733 C CA . LYS A 1 465 ? 23.026 30.039 9.858 1.00 33.56 465 LYS A CA 1
ATOM 3734 C C . LYS A 1 465 ? 21.581 30.148 10.329 1.00 33.56 465 LYS A C 1
ATOM 3736 O O . LYS A 1 465 ? 20.697 29.450 9.843 1.00 33.56 465 LYS A O 1
ATOM 3741 N N . GLU A 1 466 ? 21.398 31.038 11.303 1.00 34.00 466 GLU A N 1
ATOM 3742 C CA . GLU A 1 466 ? 20.194 31.262 12.109 1.00 34.00 466 GLU A CA 1
ATOM 3743 C C . GLU A 1 466 ? 18.885 31.293 11.300 1.00 34.00 466 GLU A C 1
ATOM 3745 O O . GLU A 1 466 ? 18.745 32.043 10.330 1.00 34.00 466 GLU A O 1
ATOM 3750 N N . PHE A 1 467 ? 17.899 30.516 11.760 1.00 44.62 467 PHE A N 1
ATOM 3751 C CA . PHE A 1 467 ? 16.567 30.395 11.164 1.00 44.62 467 PHE A CA 1
ATOM 3752 C C . PHE A 1 467 ? 15.506 31.179 11.957 1.00 44.62 467 PHE A C 1
ATOM 3754 O O . PHE A 1 467 ? 15.605 31.335 13.175 1.00 44.62 467 PHE A O 1
ATOM 3761 N N . LYS A 1 468 ? 14.453 31.640 11.267 1.00 39.28 468 LYS A N 1
ATOM 3762 C CA . LYS A 1 468 ? 13.221 32.201 11.859 1.00 39.28 468 LYS A CA 1
ATOM 3763 C C . LYS A 1 468 ? 12.070 31.200 11.683 1.00 39.28 468 LYS A C 1
ATOM 3765 O O . LYS A 1 468 ? 11.966 30.613 10.613 1.00 39.28 468 LYS A O 1
ATOM 3770 N N . CYS A 1 469 ? 11.215 31.027 12.700 1.00 38.72 469 CYS A N 1
ATOM 3771 C CA . CYS A 1 469 ? 10.084 30.080 12.679 1.00 38.72 469 CYS A CA 1
ATOM 3772 C C . CYS A 1 469 ? 9.199 30.259 11.419 1.00 38.72 469 CYS A C 1
ATOM 3774 O O . CYS A 1 469 ? 8.817 31.385 11.083 1.00 38.72 469 CYS A O 1
ATOM 3776 N N . SER A 1 470 ? 8.845 29.148 10.759 1.00 43.59 470 SER A N 1
ATOM 3777 C CA . SER A 1 470 ? 7.870 29.101 9.658 1.00 43.59 470 SER A CA 1
ATOM 3778 C C . SER A 1 470 ? 6.451 28.881 10.207 1.00 43.59 470 SER A C 1
ATOM 3780 O O . SER A 1 470 ? 6.280 28.064 11.110 1.00 43.59 470 SER A O 1
ATOM 3782 N N . PRO A 1 471 ? 5.411 29.555 9.678 1.00 41.16 471 PRO A N 1
ATOM 3783 C CA . PRO A 1 471 ? 4.028 29.372 10.129 1.00 41.16 471 PRO A CA 1
ATOM 3784 C C . PRO A 1 471 ? 3.421 28.000 9.782 1.00 41.16 471 PRO A C 1
ATOM 3786 O O . PRO A 1 471 ? 2.349 27.688 10.292 1.00 41.16 471 PRO A O 1
ATOM 3789 N N . TYR A 1 472 ? 4.078 27.200 8.935 1.00 39.75 472 TYR A N 1
ATOM 3790 C CA . TYR A 1 472 ? 3.586 25.886 8.496 1.00 39.75 472 TYR A CA 1
ATOM 3791 C C . TYR A 1 472 ? 4.176 24.705 9.283 1.00 39.75 472 TYR A C 1
ATOM 3793 O O . TYR A 1 472 ? 3.585 23.631 9.285 1.00 39.75 472 TYR A O 1
ATOM 3801 N N . PHE A 1 473 ? 5.295 24.908 9.990 1.00 47.34 473 PHE A N 1
ATOM 3802 C CA . PHE A 1 473 ? 6.006 23.855 10.724 1.00 47.34 473 PHE A CA 1
ATOM 3803 C C . PHE A 1 473 ? 6.401 24.335 12.127 1.00 47.34 473 PHE A C 1
ATOM 3805 O O . PHE A 1 473 ? 7.516 24.830 12.325 1.00 4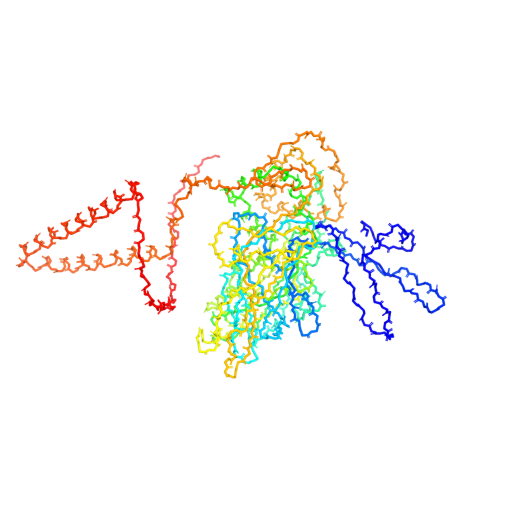7.34 473 PHE A O 1
ATOM 3812 N N . PRO A 1 474 ? 5.492 24.256 13.113 1.00 47.91 474 PRO A N 1
ATOM 3813 C CA . PRO A 1 474 ? 5.849 24.525 14.496 1.00 47.91 474 PRO A CA 1
ATOM 3814 C C . PRO A 1 474 ? 6.696 23.367 15.045 1.00 47.91 474 PRO A C 1
ATOM 3816 O O . PRO A 1 474 ? 6.247 22.228 15.061 1.00 47.91 474 PRO A O 1
ATOM 3819 N N . ASP A 1 475 ? 7.913 23.668 15.505 1.00 45.50 475 ASP A N 1
ATOM 3820 C CA . ASP A 1 475 ? 8.753 22.746 16.278 1.00 45.50 475 ASP A CA 1
ATOM 3821 C C . ASP A 1 475 ? 8.626 23.083 17.780 1.00 45.50 475 ASP A C 1
ATOM 3823 O O . ASP A 1 475 ? 9.133 24.129 18.220 1.00 45.50 475 ASP A O 1
ATOM 3827 N N . PRO A 1 476 ? 7.969 22.226 18.588 1.00 39.69 476 PRO A N 1
ATOM 3828 C CA . PRO A 1 476 ? 7.812 22.450 20.023 1.00 39.69 476 PRO A CA 1
ATOM 3829 C C . PRO A 1 476 ? 9.141 22.415 20.792 1.00 39.69 476 PRO A C 1
ATOM 3831 O O . PRO A 1 476 ? 9.272 23.088 21.816 1.00 39.69 476 PRO A O 1
ATOM 3834 N N . GLN A 1 477 ? 10.146 21.670 20.314 1.00 41.88 477 GLN A N 1
ATOM 3835 C CA . GLN A 1 477 ? 11.435 21.519 21.001 1.00 41.88 477 GLN A CA 1
ATOM 3836 C C . GLN A 1 477 ? 12.325 22.762 20.861 1.00 41.88 477 GLN A C 1
ATOM 3838 O O . GLN A 1 477 ? 13.213 22.983 21.686 1.00 41.88 477 GLN A O 1
ATOM 3843 N N . ARG A 1 478 ? 12.062 23.616 19.863 1.00 46.12 478 ARG A N 1
ATOM 3844 C CA . ARG A 1 478 ? 12.804 24.866 19.607 1.00 46.12 478 ARG A CA 1
ATOM 3845 C C . ARG A 1 478 ? 12.109 26.129 20.126 1.00 46.12 478 ARG A C 1
ATOM 3847 O O . ARG A 1 478 ? 12.553 27.237 19.831 1.00 46.12 478 ARG A O 1
ATOM 3854 N N . GLY A 1 479 ? 11.042 25.987 20.916 1.00 33.66 479 GLY A N 1
ATOM 3855 C CA . GLY A 1 479 ? 10.332 27.122 21.515 1.00 33.66 479 GLY A CA 1
ATOM 3856 C C . GLY A 1 479 ? 9.519 27.957 20.517 1.00 33.66 479 GLY A C 1
ATOM 3857 O O . GLY A 1 479 ? 9.192 29.106 20.816 1.00 33.66 479 GLY A O 1
ATOM 3858 N N . CYS A 1 480 ? 9.184 27.411 19.341 1.00 42.53 480 CYS A N 1
ATOM 3859 C CA . CYS A 1 480 ? 8.200 28.039 18.463 1.00 42.53 480 CYS A CA 1
ATOM 3860 C C . CYS A 1 480 ? 6.805 27.780 19.068 1.00 42.53 480 CYS A C 1
ATOM 3862 O O . CYS A 1 480 ? 6.287 26.666 19.018 1.00 42.53 480 CYS A O 1
ATOM 3864 N N . GLU A 1 481 ? 6.203 28.799 19.688 1.00 34.53 481 GLU A N 1
ATOM 3865 C CA . GLU A 1 481 ? 4.833 28.704 20.200 1.00 34.53 481 GLU A CA 1
ATOM 3866 C C . GLU A 1 481 ? 3.848 28.468 19.049 1.00 34.53 481 GLU A C 1
ATOM 3868 O O . GLU A 1 481 ? 3.894 29.151 18.021 1.00 34.53 481 GLU A O 1
ATOM 3873 N N . PHE A 1 482 ? 2.905 27.542 19.250 1.00 37.03 482 PHE A N 1
ATOM 3874 C CA . PHE A 1 482 ? 1.693 27.489 18.442 1.00 37.03 482 PHE A CA 1
ATOM 3875 C C . PHE A 1 482 ? 1.038 28.873 18.486 1.00 37.03 482 PHE A C 1
ATOM 3877 O O . PHE A 1 482 ? 0.642 29.313 19.573 1.00 37.03 482 PHE A O 1
ATOM 3884 N N . PRO A 1 483 ? 0.811 29.562 17.354 1.00 29.48 483 PRO A N 1
ATOM 3885 C CA . PRO A 1 483 ? -0.258 30.527 17.363 1.00 29.48 483 PRO A CA 1
ATOM 3886 C C . PRO A 1 483 ? -1.525 29.715 17.634 1.00 29.48 483 PRO A C 1
ATOM 3888 O O . PRO A 1 483 ? -1.979 28.940 16.792 1.00 29.48 483 PRO A O 1
ATOM 3891 N N . LEU A 1 484 ? -2.107 29.885 18.823 1.00 31.11 484 LEU A N 1
ATOM 3892 C CA . LEU A 1 484 ? -3.544 29.728 18.991 1.00 31.11 484 LEU A CA 1
ATOM 3893 C C . LEU A 1 484 ? -4.158 30.587 17.889 1.00 31.11 484 LEU A C 1
ATOM 3895 O O . LEU A 1 484 ? -4.237 31.810 18.020 1.00 31.11 484 LEU A O 1
ATOM 3899 N N . VAL A 1 485 ? -4.532 29.967 16.769 1.00 32.28 485 VAL A N 1
ATOM 3900 C CA . VAL A 1 485 ? -5.306 30.632 15.727 1.00 32.28 485 VAL A CA 1
ATOM 3901 C C . VAL A 1 485 ? -6.705 30.811 16.306 1.00 32.28 485 VAL A C 1
ATOM 3903 O O . VAL A 1 485 ? -7.644 30.071 16.030 1.00 32.28 485 VAL A O 1
ATOM 3906 N N . VAL A 1 486 ? -6.824 31.807 17.179 1.00 30.53 486 VAL A N 1
ATOM 3907 C CA . VAL A 1 486 ? -8.067 32.510 17.434 1.00 30.53 486 VAL A CA 1
ATOM 3908 C C . VAL A 1 486 ? -8.352 33.255 16.140 1.00 30.53 486 VAL A C 1
ATOM 3910 O O . VAL A 1 486 ? -7.640 34.195 15.797 1.00 30.53 486 VAL A O 1
ATOM 3913 N N . GLU A 1 487 ? -9.332 32.740 15.398 1.00 35.94 487 GLU A N 1
ATOM 3914 C CA . GLU A 1 487 ? -10.044 33.379 14.289 1.00 35.94 487 GLU A CA 1
ATOM 3915 C C . GLU A 1 487 ? -9.363 34.633 13.712 1.00 35.94 487 GLU A C 1
ATOM 3917 O O . GLU A 1 487 ? -9.721 35.772 14.015 1.00 35.94 487 GLU A O 1
ATOM 3922 N N . LYS A 1 488 ? -8.446 34.438 12.763 1.00 26.31 488 LYS A N 1
ATOM 3923 C CA . LYS A 1 488 ? -8.503 35.294 11.582 1.00 26.31 488 LYS A CA 1
ATOM 3924 C C . LYS A 1 488 ? -9.485 34.623 10.647 1.00 26.31 488 LYS A C 1
ATOM 3926 O O . LYS A 1 488 ? -9.204 33.542 10.141 1.00 26.31 488 LYS A O 1
ATOM 3931 N N . GLU A 1 489 ? -10.643 35.251 10.449 1.00 27.86 489 GLU A N 1
ATOM 3932 C CA . GLU A 1 489 ? -11.493 34.948 9.302 1.00 27.86 489 GLU A CA 1
ATOM 3933 C C . GLU A 1 489 ? -10.585 34.845 8.070 1.00 27.86 489 GLU A C 1
ATOM 3935 O O . GLU A 1 489 ? -10.030 35.851 7.614 1.00 27.86 489 GLU A O 1
ATOM 3940 N N . ILE A 1 490 ? -10.430 33.634 7.535 1.00 27.92 490 ILE A N 1
ATOM 3941 C CA . ILE A 1 490 ? -9.915 33.411 6.188 1.00 27.92 490 ILE A CA 1
ATOM 3942 C C . ILE A 1 490 ? -10.992 33.969 5.255 1.00 27.92 490 ILE A C 1
ATOM 3944 O O . ILE A 1 490 ? -11.870 33.274 4.749 1.00 27.92 490 ILE A O 1
ATOM 3948 N N . LYS A 1 491 ? -10.995 35.292 5.100 1.00 28.48 491 LYS A N 1
ATOM 3949 C CA . LYS A 1 491 ? -11.760 35.981 4.076 1.00 28.48 491 LYS A CA 1
ATOM 3950 C C . LYS A 1 491 ? -10.954 35.871 2.791 1.00 28.48 491 LYS A C 1
ATOM 3952 O O . LYS A 1 491 ? -9.978 36.584 2.609 1.00 28.48 491 LYS A O 1
ATOM 3957 N N . HIS A 1 492 ? -11.466 35.018 1.909 1.00 29.95 492 HIS A N 1
ATOM 3958 C CA . HIS A 1 492 ? -11.111 34.884 0.497 1.00 29.95 492 HIS A CA 1
ATOM 3959 C C . HIS A 1 492 ? -9.736 34.285 0.199 1.00 29.95 492 HIS A C 1
ATOM 3961 O O . HIS A 1 492 ? -8.821 35.008 -0.157 1.00 29.95 492 HIS A O 1
ATOM 3967 N N . PHE A 1 493 ? -9.668 32.957 0.171 1.00 25.05 493 PHE A N 1
ATOM 3968 C CA . PHE A 1 493 ? -9.156 32.220 -0.988 1.00 25.05 493 PHE A CA 1
ATOM 3969 C C . PHE A 1 493 ? -10.006 30.944 -1.126 1.00 25.05 493 PHE A C 1
ATOM 3971 O O . PHE A 1 493 ? -10.490 30.439 -0.121 1.00 25.05 493 PHE A O 1
ATOM 3978 N N . PHE A 1 494 ? -10.244 30.503 -2.366 1.00 22.36 494 PHE A N 1
ATOM 3979 C CA . PHE A 1 494 ? -11.215 29.497 -2.847 1.00 22.36 494 PHE A CA 1
ATOM 3980 C C . PHE A 1 494 ? -12.630 30.000 -3.190 1.00 22.36 494 PHE A C 1
ATOM 3982 O O . PHE A 1 494 ? -13.458 30.256 -2.319 1.00 22.36 494 PHE A O 1
ATOM 3989 N N . PRO A 1 495 ? -13.023 29.929 -4.473 1.00 22.42 495 PRO A N 1
ATOM 3990 C CA . PRO A 1 495 ? -14.173 29.137 -4.842 1.00 22.42 495 PRO A CA 1
ATOM 3991 C C . PRO A 1 495 ? -13.732 27.670 -4.959 1.00 22.42 495 PRO A C 1
ATOM 3993 O O . PRO A 1 495 ? -13.280 27.227 -6.014 1.00 22.42 495 PRO A O 1
ATOM 3996 N N . LEU A 1 496 ? -13.933 26.896 -3.890 1.00 29.00 496 LEU A N 1
ATOM 3997 C CA . LEU A 1 496 ? -14.157 25.451 -3.979 1.00 29.00 496 LEU A CA 1
ATOM 3998 C C . LEU A 1 496 ? -15.529 25.263 -4.641 1.00 29.00 496 LEU A C 1
ATOM 4000 O O . LEU A 1 496 ? -16.549 25.061 -3.993 1.00 29.00 496 LEU A O 1
ATOM 4004 N N . SER A 1 497 ? -15.576 25.504 -5.947 1.00 31.55 497 SER A N 1
ATOM 4005 C CA . SER A 1 497 ? -16.652 25.103 -6.854 1.00 31.55 497 SER A CA 1
ATOM 4006 C C . SER A 1 497 ? -16.216 25.386 -8.285 1.00 31.55 497 SER A C 1
ATOM 4008 O O . SER A 1 497 ? -16.680 26.315 -8.945 1.00 31.55 497 SER A O 1
ATOM 4010 N N . LYS A 1 498 ? -15.319 24.553 -8.808 1.00 27.33 498 LYS A N 1
ATOM 4011 C CA . LYS A 1 498 ? -15.244 24.369 -10.253 1.00 27.33 498 LYS A CA 1
ATOM 4012 C C . LYS A 1 498 ? -15.245 22.883 -10.578 1.00 27.33 498 LYS A C 1
ATOM 4014 O O . LYS A 1 498 ? -14.226 22.216 -10.536 1.00 27.33 498 LYS A O 1
ATOM 4019 N N . TYR A 1 499 ? -16.448 22.455 -10.961 1.00 30.39 499 TYR A N 1
ATOM 4020 C CA . TYR A 1 499 ? -16.798 21.238 -11.688 1.00 30.39 499 TYR A CA 1
ATOM 4021 C C . TYR A 1 499 ? -16.907 19.961 -10.863 1.00 30.39 499 TYR A C 1
ATOM 4023 O O . TYR A 1 499 ? -16.130 19.027 -11.013 1.00 30.39 499 TYR A O 1
ATOM 4031 N N . THR A 1 500 ? -18.011 19.852 -10.121 1.00 30.98 500 THR A N 1
ATOM 4032 C CA . THR A 1 500 ? -18.584 18.522 -9.922 1.00 30.98 500 THR A CA 1
ATOM 4033 C C . THR A 1 500 ? -19.050 18.001 -11.286 1.00 30.98 500 THR A C 1
ATOM 4035 O O . THR A 1 500 ? -19.662 18.724 -12.080 1.00 30.98 500 THR A O 1
ATOM 4038 N N . ILE A 1 501 ? -18.775 16.733 -11.582 1.00 32.28 501 ILE A N 1
ATOM 4039 C CA . ILE A 1 501 ? -19.316 16.003 -12.743 1.00 32.28 501 ILE A CA 1
ATOM 4040 C C . ILE A 1 501 ? -20.851 16.164 -12.854 1.00 32.28 501 ILE A C 1
ATOM 4042 O O . ILE A 1 501 ? -21.404 16.188 -13.957 1.00 32.28 501 ILE A O 1
ATOM 4046 N N . PHE A 1 502 ? -21.532 16.409 -11.731 1.00 30.33 502 PHE A N 1
ATOM 4047 C CA . PHE A 1 502 ? -22.961 16.706 -11.659 1.00 30.33 502 PHE A CA 1
ATOM 4048 C C . PHE A 1 502 ? -23.380 18.018 -12.349 1.00 30.33 502 PHE A C 1
ATOM 4050 O O . PHE A 1 502 ? -24.464 18.061 -12.938 1.00 30.33 502 PHE A O 1
ATOM 4057 N N . ASP A 1 503 ? -22.537 19.055 -12.384 1.00 32.94 503 ASP A N 1
ATOM 4058 C CA . ASP A 1 503 ? -22.862 20.323 -13.059 1.00 32.94 503 ASP A CA 1
ATOM 4059 C C . ASP A 1 503 ? -22.757 20.215 -14.590 1.00 32.94 503 ASP A C 1
ATOM 4061 O O . ASP A 1 503 ? -23.579 20.787 -15.314 1.00 32.94 503 ASP A O 1
ATOM 4065 N N . LYS A 1 504 ? -21.828 19.397 -15.111 1.00 32.44 504 LYS A N 1
ATOM 4066 C CA . LYS A 1 504 ? -21.759 19.082 -16.553 1.00 32.44 504 LYS A CA 1
ATOM 4067 C C . LYS A 1 504 ? -22.962 18.246 -17.013 1.00 32.44 504 LYS A C 1
ATOM 4069 O O . LYS A 1 504 ? -23.495 18.492 -18.096 1.00 32.44 504 LYS A O 1
ATOM 4074 N N . ILE A 1 505 ? -23.458 17.333 -16.173 1.00 36.84 505 ILE A N 1
ATOM 4075 C CA . ILE A 1 505 ? -24.662 16.526 -16.454 1.00 36.84 505 ILE A CA 1
ATOM 4076 C C . ILE A 1 505 ? -25.939 17.388 -16.398 1.00 36.84 505 ILE A C 1
ATOM 4078 O O . ILE A 1 505 ? -26.856 17.217 -17.211 1.00 36.84 505 ILE A O 1
ATOM 4082 N N . ARG A 1 506 ? -25.997 18.381 -15.501 1.00 32.94 506 ARG A N 1
ATOM 4083 C CA . ARG A 1 506 ? -27.147 19.291 -15.366 1.00 32.94 506 ARG A CA 1
ATOM 4084 C C . ARG A 1 506 ? -27.237 20.324 -16.495 1.00 32.94 506 ARG A C 1
ATOM 4086 O O . ARG A 1 506 ? -28.338 20.626 -16.946 1.00 32.94 506 ARG A O 1
ATOM 4093 N N . ILE A 1 507 ? -26.106 20.815 -17.004 1.00 42.31 507 ILE A N 1
ATOM 4094 C CA . ILE A 1 507 ? -26.073 21.718 -18.170 1.00 42.31 507 ILE A CA 1
ATOM 4095 C C . ILE A 1 507 ? -26.315 20.934 -19.472 1.00 42.31 507 ILE A C 1
ATOM 4097 O O . ILE A 1 507 ? -27.094 21.376 -20.319 1.00 42.31 507 ILE A O 1
ATOM 4101 N N . GLY A 1 508 ? -25.742 19.732 -19.613 1.00 38.03 508 GLY A N 1
ATOM 4102 C CA . GLY A 1 508 ? -25.956 18.866 -20.780 1.00 38.03 508 GLY A CA 1
ATOM 4103 C C . GLY A 1 508 ? -27.412 18.411 -20.945 1.00 38.03 508 GLY A C 1
ATOM 4104 O O . GLY A 1 508 ? -27.963 18.478 -22.045 1.00 38.03 508 GLY A O 1
ATOM 4105 N N . SER A 1 509 ? -28.079 18.034 -19.849 1.00 42.66 509 SER A N 1
ATOM 4106 C CA . SER A 1 509 ? -29.504 17.663 -19.867 1.00 42.66 509 SER A CA 1
ATOM 4107 C C . SER A 1 509 ? -30.426 18.846 -20.193 1.00 42.66 509 SER A C 1
ATOM 4109 O O . SER A 1 509 ? -31.407 18.672 -20.918 1.00 42.66 509 SER A O 1
ATOM 4111 N N . GLN A 1 510 ? -30.092 20.067 -19.761 1.00 44.19 510 GLN A N 1
ATOM 4112 C CA . GLN A 1 510 ? -30.853 21.266 -20.131 1.00 44.19 510 GLN A CA 1
ATOM 4113 C C . GLN A 1 510 ? -30.667 21.664 -21.601 1.00 44.19 510 GLN A C 1
ATOM 4115 O O . GLN A 1 510 ? -31.638 22.071 -22.238 1.00 44.19 510 GLN A O 1
ATOM 4120 N N . ILE A 1 511 ? -29.475 21.479 -22.177 1.00 50.31 511 ILE A N 1
ATOM 4121 C CA . ILE A 1 511 ? -29.232 21.729 -23.608 1.00 50.31 511 ILE A CA 1
ATOM 4122 C C . ILE A 1 511 ? -30.010 20.733 -24.478 1.00 50.31 511 ILE A C 1
ATOM 4124 O O . ILE A 1 511 ? -30.613 21.142 -25.468 1.00 50.31 511 ILE A O 1
ATOM 4128 N N . ILE A 1 512 ? -30.081 19.455 -24.092 1.00 52.66 512 ILE A N 1
ATOM 4129 C CA . ILE A 1 512 ? -30.874 18.443 -24.814 1.00 52.66 512 ILE A CA 1
ATOM 4130 C C . ILE A 1 512 ? -32.369 18.782 -24.767 1.00 52.66 512 ILE A C 1
ATOM 4132 O O . ILE A 1 512 ? -33.039 18.737 -25.797 1.00 52.66 512 ILE A O 1
ATOM 4136 N N . VAL A 1 513 ? -32.893 19.199 -23.610 1.00 57.62 513 VAL A N 1
ATOM 4137 C CA . VAL A 1 513 ? -34.292 19.643 -23.487 1.00 57.62 513 VAL A CA 1
ATOM 4138 C C . VAL A 1 513 ? -34.551 20.894 -24.333 1.00 57.62 513 VAL A C 1
ATOM 4140 O O . VAL A 1 513 ? -35.566 20.956 -25.025 1.00 57.62 513 VAL A O 1
ATOM 4143 N N . ILE A 1 514 ? -33.624 21.856 -24.365 1.00 60.47 514 ILE A N 1
ATOM 4144 C CA . ILE A 1 514 ? -33.724 23.048 -25.222 1.00 60.47 514 ILE A CA 1
ATOM 4145 C C . ILE A 1 514 ? -33.694 22.664 -26.708 1.00 60.47 514 ILE A C 1
ATOM 4147 O O . ILE A 1 514 ? -34.507 23.174 -27.474 1.00 60.47 514 ILE A O 1
ATOM 4151 N N . LEU A 1 515 ? -32.835 21.733 -27.129 1.00 58.59 515 LEU A N 1
ATOM 4152 C CA . LEU A 1 515 ? -32.766 21.260 -28.517 1.00 58.59 515 LEU A CA 1
ATOM 4153 C C . LEU A 1 515 ? -34.019 20.472 -28.930 1.00 58.59 515 LEU A C 1
ATOM 4155 O O . LEU A 1 515 ? -34.498 20.647 -30.050 1.00 58.59 515 LEU A O 1
ATOM 4159 N N . ILE A 1 516 ? -34.605 19.677 -28.027 1.00 66.75 516 ILE A N 1
ATOM 4160 C CA . ILE A 1 516 ? -35.897 19.005 -28.247 1.00 66.75 516 ILE A CA 1
ATOM 4161 C C . ILE A 1 516 ? -37.020 20.042 -28.370 1.00 66.75 516 ILE A C 1
ATOM 4163 O O . ILE A 1 516 ? -37.831 19.962 -29.293 1.00 66.75 516 ILE A O 1
ATOM 4167 N N . ILE A 1 517 ? -37.042 21.058 -27.502 1.00 66.62 517 ILE A N 1
ATOM 4168 C CA . ILE A 1 517 ? -38.016 22.157 -27.562 1.00 66.62 517 ILE A CA 1
ATOM 4169 C C . ILE A 1 517 ? -37.857 22.948 -28.868 1.00 66.62 517 ILE A C 1
ATOM 4171 O O . ILE A 1 517 ? -38.859 23.237 -29.519 1.00 66.62 517 ILE A O 1
ATOM 4175 N N . ILE A 1 518 ? -36.626 23.232 -29.307 1.00 68.19 518 ILE A N 1
ATOM 4176 C CA . ILE A 1 518 ? -36.337 23.884 -30.593 1.00 68.19 518 ILE A CA 1
ATOM 4177 C C . ILE A 1 518 ? -36.780 22.996 -31.766 1.00 68.19 518 ILE A C 1
ATOM 4179 O O . ILE A 1 518 ? -37.408 23.497 -32.695 1.00 68.19 518 ILE A O 1
ATOM 4183 N N . GLY A 1 519 ? -36.543 21.682 -31.720 1.00 66.75 519 GLY A N 1
ATOM 4184 C CA . GLY A 1 519 ? -37.006 20.736 -32.742 1.00 66.75 519 GLY A CA 1
ATOM 4185 C C . GLY A 1 519 ? -38.535 20.682 -32.856 1.00 66.75 519 GLY A C 1
ATOM 4186 O O . GLY A 1 519 ? -39.085 20.748 -33.959 1.00 66.75 519 GLY A O 1
ATOM 4187 N N . VAL A 1 520 ? -39.236 20.660 -31.719 1.00 65.31 520 VAL A N 1
ATOM 4188 C CA . VAL A 1 520 ? -40.706 20.739 -31.656 1.00 65.31 520 VAL A CA 1
ATOM 4189 C C . VAL A 1 520 ? -41.206 22.107 -32.145 1.00 65.31 520 VAL A C 1
ATOM 4191 O O . VAL A 1 520 ? -42.180 22.173 -32.896 1.00 65.31 520 VAL A O 1
ATOM 4194 N N . LEU A 1 521 ? -40.510 23.200 -31.817 1.00 54.94 521 LEU A N 1
ATOM 4195 C CA . LEU A 1 521 ? -40.800 24.553 -32.306 1.00 54.94 521 LEU A CA 1
ATOM 4196 C C . LEU A 1 521 ? -40.624 24.674 -33.827 1.00 54.94 521 LEU A C 1
ATOM 4198 O O . LEU A 1 521 ? -41.479 25.261 -34.487 1.00 54.94 521 LEU A O 1
ATOM 4202 N N . VAL A 1 522 ? -39.581 24.076 -34.409 1.00 62.38 522 VAL A N 1
ATOM 4203 C CA . VAL A 1 522 ? -39.348 24.042 -35.865 1.00 62.38 522 VAL A CA 1
ATOM 4204 C C . VAL A 1 522 ? -40.432 23.231 -36.586 1.00 62.38 522 VAL A C 1
ATOM 4206 O O . VAL A 1 522 ? -40.912 23.642 -37.647 1.00 62.38 522 VAL A O 1
ATOM 4209 N N . LEU A 1 523 ? -40.898 22.128 -35.991 1.00 54.12 523 LEU A N 1
ATOM 4210 C CA . LEU A 1 523 ? -42.031 21.351 -36.509 1.00 54.12 523 LEU A CA 1
ATOM 4211 C C . LEU A 1 523 ? -43.356 22.130 -36.442 1.00 54.12 523 LEU A C 1
ATOM 4213 O O . LEU A 1 523 ? -44.164 22.054 -37.371 1.00 54.12 523 LEU A O 1
ATOM 4217 N N . LEU A 1 524 ? -43.560 22.936 -35.398 1.00 53.53 524 LEU A N 1
ATOM 4218 C CA . LEU A 1 524 ? -44.727 23.812 -35.265 1.00 53.53 524 LEU A CA 1
ATOM 4219 C C . LEU A 1 524 ? -44.667 25.026 -36.212 1.00 53.53 524 LEU A C 1
ATOM 4221 O O . LEU A 1 524 ? -45.707 25.436 -36.724 1.00 53.53 524 LEU A O 1
ATOM 4225 N N . ILE A 1 525 ? -43.476 25.544 -36.544 1.00 54.56 525 ILE A N 1
ATOM 4226 C CA . ILE A 1 525 ? -43.271 26.620 -37.537 1.00 54.56 525 ILE A CA 1
ATOM 4227 C C . ILE A 1 525 ? -43.737 26.203 -38.945 1.00 54.56 525 ILE A C 1
ATOM 4229 O O . ILE A 1 525 ? -44.230 27.046 -39.702 1.00 54.56 525 ILE A O 1
ATOM 4233 N N . LYS A 1 526 ? -43.678 24.907 -39.293 1.00 54.72 526 LYS A N 1
ATOM 4234 C CA . LYS A 1 526 ? -44.244 24.393 -40.557 1.00 54.72 526 LYS A CA 1
ATOM 4235 C C . LYS A 1 526 ? -45.779 24.466 -40.611 1.00 54.72 526 LYS A C 1
ATOM 4237 O O . LYS A 1 526 ? -46.333 24.546 -41.707 1.00 54.72 526 LYS A O 1
ATOM 4242 N N . LYS A 1 527 ? -46.485 24.512 -39.473 1.00 52.59 527 LYS A N 1
ATOM 4243 C CA . LYS A 1 527 ? -47.943 24.725 -39.412 1.00 52.59 527 LYS A CA 1
ATOM 4244 C C . LYS A 1 527 ? -48.240 26.201 -39.115 1.00 52.59 527 LYS A C 1
ATOM 4246 O O . LYS A 1 527 ? -48.277 26.632 -37.969 1.00 52.59 527 LYS A O 1
ATOM 4251 N N . ARG A 1 528 ? -48.489 26.987 -40.171 1.00 54.06 528 ARG A N 1
ATOM 4252 C CA . ARG A 1 528 ? -48.688 28.461 -40.207 1.00 54.06 528 ARG A CA 1
ATOM 4253 C C . ARG A 1 528 ? -49.765 29.078 -39.279 1.00 54.06 528 ARG A C 1
ATOM 4255 O O . ARG A 1 528 ? -50.040 30.268 -39.409 1.00 54.06 528 ARG A O 1
ATOM 4262 N N . GLN A 1 529 ? -50.365 28.346 -38.343 1.00 55.97 529 GLN A N 1
ATOM 4263 C CA . GLN A 1 529 ? -51.590 28.761 -37.649 1.00 55.97 529 GLN A CA 1
ATOM 4264 C C . GLN A 1 529 ? -51.409 29.382 -36.247 1.00 55.97 529 GLN A C 1
ATOM 4266 O O . GLN A 1 529 ? -52.385 29.875 -35.693 1.00 55.97 529 GLN A O 1
ATOM 4271 N N . TYR A 1 530 ? -50.191 29.448 -35.683 1.00 58.09 530 TYR A N 1
ATOM 4272 C CA . TYR A 1 530 ? -50.001 29.826 -34.263 1.00 58.09 530 TYR A CA 1
ATOM 4273 C C . TYR A 1 530 ? -49.018 30.982 -33.986 1.00 58.09 530 TYR A C 1
ATOM 4275 O O . TYR A 1 530 ? -48.504 31.106 -32.877 1.00 58.09 530 TYR A O 1
ATOM 4283 N N . LYS A 1 531 ? -48.776 31.887 -34.950 1.00 55.72 531 LYS A N 1
ATOM 4284 C CA . LYS A 1 531 ? -47.793 32.990 -34.800 1.00 55.72 531 LYS A CA 1
ATOM 4285 C C . LYS A 1 531 ? -48.013 33.894 -33.571 1.00 55.72 531 LYS A C 1
ATOM 4287 O O . LYS A 1 531 ? -47.038 34.325 -32.965 1.00 55.72 531 LYS A O 1
ATOM 4292 N N . LYS A 1 532 ? -49.265 34.182 -33.189 1.00 60.28 532 LYS A N 1
ATOM 4293 C CA . LYS A 1 532 ? -49.569 35.044 -32.026 1.00 60.28 532 LYS A CA 1
ATOM 4294 C C . LYS A 1 532 ? -49.335 34.339 -30.686 1.00 60.28 532 LYS A C 1
ATOM 4296 O O . LYS A 1 532 ? -48.813 34.956 -29.765 1.00 60.28 532 LYS A O 1
ATOM 4301 N N . LEU A 1 533 ? -49.661 33.047 -30.602 1.00 60.75 533 LEU A N 1
ATOM 4302 C CA . LEU A 1 533 ? -49.399 32.226 -29.415 1.00 60.75 533 LEU A CA 1
ATOM 4303 C C . LEU A 1 533 ? -47.888 32.007 -29.225 1.00 60.75 533 LEU A C 1
ATOM 4305 O O . LEU A 1 533 ? -47.388 32.062 -28.108 1.00 60.75 533 LEU A O 1
ATOM 4309 N N . LEU A 1 534 ? -47.156 31.849 -30.333 1.00 55.75 534 LEU A N 1
ATOM 4310 C CA . LEU A 1 534 ? -45.699 31.723 -30.347 1.00 55.75 534 LEU A CA 1
ATOM 4311 C C . LEU A 1 534 ? -45.000 32.976 -29.798 1.00 55.75 534 LEU A C 1
ATOM 4313 O O . LEU A 1 534 ? -44.113 32.859 -28.959 1.00 55.75 534 LEU A O 1
ATOM 4317 N N . LEU A 1 535 ? -45.422 34.172 -30.226 1.00 59.66 535 LEU A N 1
ATOM 4318 C CA . LEU A 1 535 ? -44.850 35.424 -29.724 1.00 59.66 535 LEU A CA 1
ATOM 4319 C C . LEU A 1 535 ? -45.120 35.600 -28.220 1.00 59.66 535 LEU A C 1
ATOM 4321 O O . LEU A 1 535 ? -44.225 36.001 -27.483 1.00 59.66 535 LEU A O 1
ATOM 4325 N N . ALA A 1 536 ? -46.318 35.233 -27.754 1.00 66.31 536 ALA A N 1
ATOM 4326 C CA . ALA A 1 536 ? -46.665 35.285 -26.335 1.00 66.31 536 ALA A CA 1
ATOM 4327 C C . ALA A 1 536 ? -45.816 34.324 -25.484 1.00 66.31 536 ALA A C 1
ATOM 4329 O O . ALA A 1 536 ? -45.352 34.711 -24.415 1.00 66.31 536 ALA A O 1
ATOM 4330 N N . LEU A 1 537 ? -45.558 33.102 -25.965 1.00 63.66 537 LEU A N 1
ATOM 4331 C CA . LEU A 1 537 ? -44.731 32.118 -25.255 1.00 63.66 537 LEU A CA 1
ATOM 4332 C C . LEU A 1 537 ? -43.247 32.506 -25.221 1.00 63.66 537 LEU A C 1
ATOM 4334 O O . LEU A 1 537 ? -42.600 32.318 -24.194 1.00 63.66 537 LEU A O 1
ATOM 4338 N N . ILE A 1 538 ? -42.717 33.093 -26.300 1.00 65.31 538 ILE A N 1
ATOM 4339 C CA . ILE A 1 538 ? -41.337 33.607 -26.330 1.00 65.31 538 ILE A CA 1
ATOM 4340 C C . ILE A 1 538 ? -41.184 34.770 -25.345 1.00 65.31 538 ILE A C 1
ATOM 4342 O O . ILE A 1 538 ? -40.242 34.781 -24.556 1.00 65.31 538 ILE A O 1
ATOM 4346 N N . ILE A 1 539 ? -42.130 35.715 -25.340 1.00 68.25 539 ILE A N 1
ATOM 4347 C CA . ILE A 1 539 ? -42.124 36.838 -24.392 1.00 68.25 539 ILE A CA 1
ATOM 4348 C C . ILE A 1 539 ? -42.225 36.322 -22.951 1.00 68.25 539 ILE A C 1
ATOM 4350 O O . ILE A 1 539 ? -41.469 36.772 -22.095 1.00 68.25 539 ILE A O 1
ATOM 4354 N N . LEU A 1 540 ? -43.094 35.342 -22.680 1.00 67.38 540 LEU A N 1
ATOM 4355 C CA . LEU A 1 540 ? -43.227 34.741 -21.351 1.00 67.38 540 LEU A CA 1
ATOM 4356 C C . LEU A 1 540 ? -41.939 34.026 -20.910 1.00 67.38 540 LEU A C 1
ATOM 4358 O O . LEU A 1 540 ? -41.527 34.177 -19.763 1.00 67.38 540 LEU A O 1
ATOM 4362 N N . GLY A 1 541 ? -41.279 33.300 -21.817 1.00 67.25 541 GLY A N 1
ATOM 4363 C CA . GLY A 1 541 ? -39.994 32.648 -21.555 1.00 67.25 541 GLY A CA 1
ATOM 4364 C C . GLY A 1 541 ? -38.894 33.653 -21.215 1.00 67.25 541 GLY A C 1
ATOM 4365 O O . GLY A 1 541 ? -38.226 33.505 -20.196 1.00 67.25 541 GLY A O 1
ATOM 4366 N N . VAL A 1 542 ? -38.767 34.727 -22.000 1.00 69.38 542 VAL A N 1
ATOM 4367 C CA . VAL A 1 542 ? -37.797 35.806 -21.738 1.00 69.38 542 VAL A CA 1
ATOM 4368 C C . VAL A 1 542 ? -38.091 36.508 -20.409 1.00 69.38 542 VAL A C 1
ATOM 4370 O O . VAL A 1 542 ? -37.168 36.766 -19.639 1.00 69.38 542 VAL A O 1
ATOM 4373 N N . LEU A 1 543 ? -39.363 36.767 -20.094 1.00 67.31 543 LEU A N 1
ATOM 4374 C CA . LEU A 1 543 ? -39.764 37.369 -18.820 1.00 67.31 543 LEU A CA 1
ATOM 4375 C C . LEU A 1 543 ? -39.477 36.452 -17.624 1.00 67.31 543 LEU A C 1
ATOM 4377 O O . LEU A 1 543 ? -39.025 36.943 -16.594 1.00 67.31 543 LEU A O 1
ATOM 4381 N N . LEU A 1 544 ? -39.683 35.137 -17.751 1.00 61.38 544 LEU A N 1
ATOM 4382 C CA . LEU A 1 544 ? -39.356 34.161 -16.705 1.00 61.38 544 LEU A CA 1
ATOM 4383 C C . LEU A 1 544 ? -37.843 34.034 -16.495 1.00 61.38 544 LEU A C 1
ATOM 4385 O O . LEU A 1 544 ? -37.394 33.993 -15.350 1.00 61.38 544 LEU A O 1
ATOM 4389 N N . SER A 1 545 ? -37.053 34.037 -17.571 1.00 56.28 545 SER A N 1
ATOM 4390 C CA . SER A 1 545 ? -35.58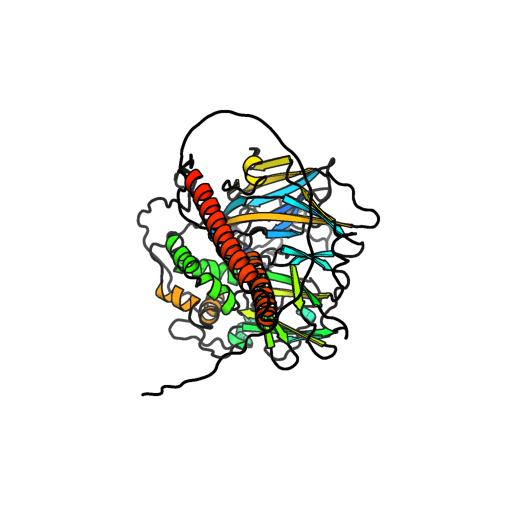8 34.037 -17.491 1.00 56.28 545 SER A CA 1
ATOM 4391 C C . SER A 1 545 ? -35.053 35.321 -16.855 1.00 56.28 545 SER A C 1
ATOM 4393 O O . SER A 1 545 ? -34.196 35.249 -15.977 1.00 56.28 545 SER A O 1
ATOM 4395 N N . LEU A 1 546 ? -35.593 36.487 -17.226 1.00 60.34 546 LEU A N 1
ATOM 4396 C CA . LEU A 1 546 ? -35.244 37.766 -16.601 1.00 60.34 546 LEU A CA 1
ATOM 4397 C C . LEU A 1 546 ? -35.672 37.805 -15.131 1.00 60.34 546 LEU A C 1
ATOM 4399 O O . LEU A 1 546 ? -34.889 38.216 -14.281 1.00 60.34 546 LEU A O 1
ATOM 4403 N N . TRP A 1 547 ? -36.876 37.333 -14.802 1.00 70.94 547 TRP A N 1
ATOM 4404 C CA . TRP A 1 547 ? -37.350 37.255 -13.420 1.00 70.94 547 TRP A CA 1
ATOM 4405 C C . TRP A 1 547 ? -36.464 36.344 -12.564 1.00 70.94 547 TRP A C 1
ATOM 4407 O O . TRP A 1 547 ? -36.095 36.725 -11.454 1.00 70.94 547 TRP A O 1
ATOM 4417 N N . TYR A 1 548 ? -36.060 35.184 -13.089 1.00 50.34 548 TYR A N 1
ATOM 4418 C CA . TYR A 1 548 ? -35.142 34.277 -12.401 1.00 50.34 548 TYR A CA 1
ATOM 4419 C C . TYR A 1 548 ? -33.750 34.899 -12.231 1.00 50.34 548 TYR A C 1
ATOM 4421 O O . TYR A 1 548 ? -33.192 34.854 -11.139 1.00 50.34 548 TYR A O 1
ATOM 4429 N N . PHE A 1 549 ? -33.229 35.566 -13.264 1.00 54.28 549 PHE A N 1
ATOM 4430 C CA . PHE A 1 549 ? -31.968 36.308 -13.194 1.00 54.28 549 PHE A CA 1
ATOM 4431 C C . PHE A 1 549 ? -32.006 37.404 -12.115 1.00 54.28 549 PHE A C 1
ATOM 4433 O O . PHE A 1 549 ? -31.089 37.506 -11.301 1.00 54.28 549 PHE A O 1
ATOM 4440 N N . PHE A 1 550 ? -33.103 38.165 -12.024 1.00 55.56 550 PHE A N 1
ATOM 4441 C CA . PHE A 1 550 ? -33.292 39.163 -10.967 1.00 55.56 550 PHE A CA 1
ATOM 4442 C C . PHE A 1 550 ? -33.514 38.546 -9.581 1.00 55.56 550 PHE A C 1
ATOM 4444 O O . PHE A 1 550 ? -33.082 39.134 -8.590 1.00 55.56 550 PHE A O 1
ATOM 4451 N N . LYS A 1 551 ? -34.137 37.365 -9.481 1.00 54.84 551 LYS A N 1
ATOM 4452 C CA . LYS A 1 551 ? -34.267 36.621 -8.220 1.00 54.84 551 LYS A CA 1
ATOM 4453 C C . LYS A 1 551 ? -32.897 36.166 -7.706 1.00 54.84 551 LYS A C 1
ATOM 4455 O O . LYS A 1 551 ? -32.586 36.424 -6.547 1.00 54.84 551 LYS A O 1
ATOM 4460 N N . VAL A 1 552 ? -32.060 35.600 -8.578 1.00 47.69 552 VAL A N 1
ATOM 4461 C CA . VAL A 1 552 ? -30.674 35.212 -8.261 1.00 47.69 552 VAL A CA 1
ATOM 4462 C C . VAL A 1 552 ? -29.838 36.437 -7.870 1.00 47.69 552 VAL A C 1
ATOM 4464 O O . VAL A 1 552 ? -29.143 36.403 -6.860 1.00 47.69 552 VAL A O 1
ATOM 4467 N N . LEU A 1 553 ? -29.974 37.566 -8.578 1.00 42.47 553 LEU A N 1
ATOM 4468 C CA . LEU A 1 553 ? -29.329 38.837 -8.209 1.00 42.47 553 LEU A CA 1
ATOM 4469 C C . LEU A 1 553 ? -29.803 39.395 -6.857 1.00 42.47 553 LEU A C 1
ATOM 4471 O O . LEU A 1 553 ? -29.025 40.033 -6.147 1.00 42.47 553 LEU A O 1
ATOM 4475 N N . LYS A 1 554 ? -31.073 39.180 -6.493 1.00 39.97 554 LYS A N 1
ATOM 4476 C CA . LYS A 1 554 ? -31.636 39.623 -5.211 1.00 39.97 554 LYS A CA 1
ATOM 4477 C C . LYS A 1 554 ? -31.161 38.742 -4.054 1.00 39.97 554 LYS A C 1
ATOM 4479 O O . LYS A 1 554 ? -30.855 39.287 -3.001 1.00 39.97 554 LYS A O 1
ATOM 4484 N N . GLU A 1 555 ? -31.022 37.433 -4.258 1.00 42.62 555 GLU A N 1
ATOM 4485 C CA . GLU A 1 555 ? -30.393 36.524 -3.286 1.00 42.62 555 GLU A CA 1
ATOM 4486 C C . GLU A 1 555 ? -28.887 36.819 -3.131 1.00 42.62 555 GLU A C 1
ATOM 4488 O O . GLU A 1 555 ? -28.389 36.857 -2.008 1.00 42.62 555 GLU A O 1
ATOM 4493 N N . PHE A 1 556 ? -28.194 37.203 -4.211 1.00 35.91 556 PHE A N 1
ATOM 4494 C CA . PHE A 1 556 ? -26.807 37.691 -4.154 1.00 35.91 556 PHE A CA 1
ATOM 4495 C C . PHE A 1 556 ? -26.649 39.030 -3.409 1.00 35.91 556 PHE A C 1
ATOM 4497 O O . PHE A 1 556 ? -25.655 39.233 -2.717 1.00 35.91 556 PHE A O 1
ATOM 4504 N N . ARG A 1 557 ? -27.623 39.951 -3.501 1.00 34.12 557 ARG A N 1
ATOM 4505 C CA . ARG A 1 557 ? -27.592 41.241 -2.776 1.00 34.12 557 ARG A CA 1
ATOM 4506 C C . ARG A 1 557 ? -27.997 41.154 -1.302 1.00 34.12 557 ARG A C 1
ATOM 4508 O O . ARG A 1 557 ? -27.712 42.088 -0.562 1.00 34.12 557 ARG A O 1
ATOM 4515 N N . VAL A 1 558 ? -28.629 40.065 -0.861 1.00 37.91 558 VAL A N 1
ATOM 4516 C CA . VAL A 1 558 ? -28.942 39.830 0.564 1.00 37.91 558 VAL A CA 1
ATOM 4517 C C . VAL A 1 558 ? -27.746 39.208 1.313 1.00 37.91 558 VAL A C 1
ATOM 4519 O O . VAL A 1 558 ? -27.680 39.300 2.533 1.00 37.91 558 VAL A O 1
ATOM 4522 N N . GLY A 1 559 ? -26.742 38.680 0.600 1.00 34.12 559 GLY A N 1
ATOM 4523 C CA . GLY A 1 559 ? -25.505 38.124 1.172 1.00 34.12 559 GLY A CA 1
ATOM 4524 C C . GLY A 1 559 ? -24.450 39.141 1.639 1.00 34.12 559 GLY A C 1
ATOM 4525 O O . GLY A 1 559 ? -23.397 38.735 2.122 1.00 34.12 559 GLY A O 1
ATOM 4526 N N . GLN A 1 560 ? -24.699 40.451 1.524 1.00 33.38 560 GLN A N 1
ATOM 4527 C CA . GLN A 1 560 ? -23.825 41.498 2.072 1.00 33.38 560 GLN A CA 1
ATOM 4528 C C . GLN A 1 560 ? -24.631 42.485 2.924 1.00 33.38 560 GLN A C 1
ATOM 4530 O O . GLN A 1 560 ? -25.082 43.528 2.457 1.00 33.38 560 GLN A O 1
ATOM 4535 N N . GLY A 1 561 ? -24.813 42.148 4.201 1.00 27.28 561 GLY A N 1
ATOM 4536 C CA . GLY A 1 561 ? -25.418 43.039 5.187 1.00 27.28 561 GLY A CA 1
ATOM 4537 C C . GLY A 1 561 ? -25.366 42.459 6.597 1.00 27.28 561 GLY A C 1
ATOM 4538 O O . GLY A 1 561 ? -26.207 41.646 6.964 1.00 27.28 561 GLY A O 1
ATOM 4539 N N . LEU A 1 562 ? -24.388 42.895 7.396 1.00 27.34 562 LEU A N 1
ATOM 4540 C CA . LEU A 1 562 ? -24.335 42.666 8.842 1.00 27.34 562 LEU A CA 1
ATOM 4541 C C . LEU A 1 562 ? -25.634 43.125 9.531 1.00 27.34 562 LEU A C 1
ATOM 4543 O O . LEU A 1 562 ? -26.012 44.289 9.385 1.00 27.34 562 LEU A O 1
ATOM 4547 N N . ARG A 1 563 ? -26.222 42.269 10.383 1.00 26.64 563 ARG A N 1
ATOM 4548 C CA . ARG A 1 563 ? -26.831 42.653 11.676 1.00 26.64 563 ARG A CA 1
ATOM 4549 C C . ARG A 1 563 ? -27.155 41.433 12.553 1.00 26.64 563 ARG A C 1
ATOM 4551 O O . ARG A 1 563 ? -27.846 40.514 12.136 1.00 26.64 563 ARG A O 1
ATOM 4558 N N . LEU A 1 564 ? -26.667 41.490 13.793 1.00 27.50 564 LEU A N 1
ATOM 4559 C CA . LEU A 1 564 ? -26.990 40.620 14.929 1.00 27.50 564 LEU A CA 1
ATOM 4560 C C . LEU A 1 564 ? -28.472 40.733 15.338 1.00 27.50 564 LEU A C 1
ATOM 4562 O O . LEU A 1 564 ? -28.927 41.855 15.563 1.00 27.50 564 LEU A O 1
ATOM 4566 N N . LYS A 1 565 ? -29.162 39.597 15.535 1.00 25.39 565 LYS A N 1
ATOM 4567 C CA . LYS A 1 565 ? -29.808 39.161 16.803 1.00 25.39 565 LYS A CA 1
ATOM 4568 C C . LYS A 1 565 ? -30.867 38.055 16.611 1.00 25.39 565 LYS A C 1
ATOM 4570 O O . LYS A 1 565 ? -31.673 38.115 15.694 1.00 25.39 565 LYS A O 1
ATOM 4575 N N . GLU A 1 566 ? -30.874 37.162 17.608 1.00 25.97 566 GLU A N 1
ATOM 4576 C CA . GLU A 1 566 ? -31.987 36.359 18.160 1.00 25.97 566 GLU A CA 1
ATOM 4577 C C . GLU A 1 566 ? -32.473 35.084 17.427 1.00 25.97 566 GLU A C 1
ATOM 4579 O O . GLU A 1 566 ? -33.221 35.102 16.458 1.00 25.97 566 GLU A O 1
ATOM 4584 N N . THR A 1 567 ? -32.020 33.955 17.991 1.00 25.22 567 THR A N 1
ATOM 4585 C CA . THR A 1 567 ? -32.724 32.715 18.384 1.00 25.22 567 THR A CA 1
ATOM 4586 C C . THR A 1 567 ? -34.117 32.423 17.797 1.00 25.22 567 THR A C 1
ATOM 4588 O O . THR A 1 567 ? -35.034 33.210 17.984 1.00 25.22 567 THR A O 1
ATOM 4591 N N . VAL A 1 568 ? -34.314 31.203 17.258 1.00 23.06 568 VAL A N 1
ATOM 4592 C CA . VAL A 1 568 ? -35.333 30.195 17.669 1.00 23.06 568 VAL A CA 1
ATOM 4593 C C . VAL A 1 568 ? -35.279 28.956 16.746 1.00 23.06 568 VAL A C 1
ATOM 4595 O O . VAL A 1 568 ? -35.124 29.048 15.534 1.00 23.06 568 VAL A O 1
ATOM 4598 N N . GLN A 1 569 ? -35.397 27.786 17.383 1.00 25.98 569 GLN A N 1
ATOM 4599 C CA . GLN A 1 569 ? -35.454 26.409 16.871 1.00 25.98 569 GLN A CA 1
ATOM 4600 C C . GLN A 1 569 ? -36.283 26.172 15.592 1.00 25.98 569 GLN A C 1
ATOM 4602 O O . GLN A 1 569 ? -37.382 26.709 15.463 1.00 25.98 569 GLN A O 1
ATOM 4607 N N . ARG A 1 570 ? -35.859 25.182 14.780 1.00 22.17 570 ARG A N 1
ATOM 4608 C CA . ARG A 1 570 ? -36.650 23.970 14.432 1.00 22.17 570 ARG A CA 1
ATOM 4609 C C . ARG A 1 570 ? -35.861 22.990 13.548 1.00 22.17 570 ARG A C 1
ATOM 4611 O O . ARG A 1 570 ? -35.431 23.334 12.456 1.00 22.17 570 ARG A O 1
ATOM 4618 N N . VAL A 1 571 ? -35.752 21.745 14.014 1.00 26.73 571 VAL A N 1
ATOM 4619 C CA . VAL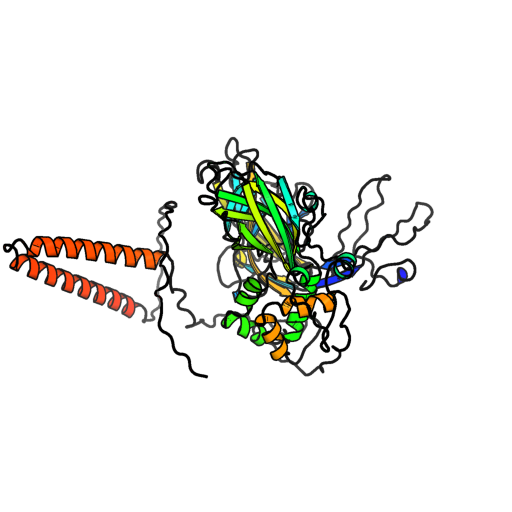 A 1 571 ? -35.445 20.552 13.200 1.00 26.73 571 VAL A CA 1
ATOM 4620 C C . VAL A 1 571 ? -36.705 20.165 12.407 1.00 26.73 571 VAL A C 1
ATOM 4622 O O . VAL A 1 571 ? -37.812 20.305 12.937 1.00 26.73 571 VAL A O 1
ATOM 4625 N N . PRO A 1 572 ? -36.571 19.685 11.157 1.00 24.97 572 PRO A N 1
ATOM 4626 C CA . PRO A 1 572 ? -37.052 18.327 10.881 1.00 24.97 572 PRO A CA 1
ATOM 4627 C C . PRO A 1 572 ? -36.127 17.494 9.970 1.00 24.97 572 PRO A C 1
ATOM 4629 O O . PRO A 1 572 ? -35.549 17.984 9.004 1.00 24.97 572 PRO A O 1
ATOM 4632 N N . LEU A 1 573 ? -36.072 16.194 10.284 1.00 25.88 573 LEU A N 1
ATOM 4633 C CA . LEU A 1 573 ? -35.579 15.091 9.451 1.00 25.88 573 LEU A CA 1
ATOM 4634 C C . LEU A 1 573 ? -36.321 15.000 8.103 1.00 25.88 573 LEU A C 1
ATOM 4636 O O . LEU A 1 573 ? -37.547 15.128 8.087 1.00 25.88 573 LEU A O 1
ATOM 4640 N N . LYS A 1 574 ? -35.609 14.585 7.037 1.00 22.36 574 LYS A N 1
ATOM 4641 C CA . LYS A 1 574 ? -36.077 13.583 6.048 1.00 22.36 574 LYS A CA 1
ATOM 4642 C C . LYS A 1 574 ? -34.962 13.094 5.092 1.00 22.36 574 LYS A C 1
ATOM 4644 O O . LYS A 1 574 ? -34.501 13.840 4.243 1.00 22.36 574 LYS A O 1
ATOM 4649 N N . MET A 1 575 ? -34.593 11.821 5.284 1.00 20.84 575 MET A N 1
ATOM 4650 C CA . MET A 1 575 ? -34.341 10.726 4.317 1.00 20.84 575 MET A CA 1
ATOM 4651 C C . MET A 1 575 ? -33.558 10.943 3.002 1.00 20.84 575 MET A C 1
ATOM 4653 O O . MET A 1 575 ? -34.071 11.504 2.041 1.00 20.84 575 MET A O 1
ATOM 4657 N N . VAL A 1 576 ? -32.377 10.309 2.950 1.00 24.12 576 VAL A N 1
ATOM 4658 C CA . VAL A 1 576 ? -31.962 9.183 2.069 1.00 24.12 576 VAL A CA 1
ATOM 4659 C C . VAL A 1 576 ? -32.719 8.984 0.741 1.00 24.12 576 VAL A C 1
ATOM 4661 O O . VAL A 1 576 ? -33.859 8.530 0.720 1.00 24.12 576 VAL A O 1
ATOM 4664 N N . SER A 1 577 ? -32.015 9.226 -0.368 1.00 21.86 577 SER A N 1
ATOM 4665 C CA . SER A 1 577 ? -31.964 8.453 -1.633 1.00 21.86 577 SER A CA 1
ATOM 4666 C C . SER A 1 577 ? -31.054 9.261 -2.579 1.00 21.86 577 SER A C 1
ATOM 4668 O O . SER A 1 577 ? -31.222 10.467 -2.709 1.00 21.86 577 SER A O 1
ATOM 4670 N N . THR A 1 578 ? -30.021 8.734 -3.235 1.00 22.22 578 THR A N 1
ATOM 4671 C CA . THR A 1 578 ? -30.111 7.762 -4.330 1.00 22.22 578 THR A CA 1
ATOM 4672 C C . THR A 1 578 ? -28.683 7.343 -4.719 1.00 22.22 578 THR A C 1
ATOM 4674 O O . THR A 1 578 ? -27.860 8.203 -5.024 1.00 22.22 578 THR A O 1
ATOM 4677 N N . LEU A 1 579 ? -28.412 6.038 -4.727 1.00 22.00 579 LEU A N 1
ATOM 4678 C CA . LEU A 1 579 ? -27.353 5.392 -5.512 1.00 22.00 579 LEU A CA 1
ATOM 4679 C C . LEU A 1 579 ? -27.981 4.839 -6.809 1.00 22.00 579 LEU A C 1
ATOM 4681 O O . LEU A 1 579 ? -29.183 4.576 -6.837 1.00 22.00 579 LEU A O 1
ATOM 4685 N N . PHE A 1 580 ? -27.127 4.588 -7.807 1.00 22.33 580 PHE A N 1
ATOM 4686 C CA . PHE A 1 580 ? -27.346 3.866 -9.076 1.00 22.33 580 PHE A CA 1
ATOM 4687 C C . PHE A 1 580 ? -27.918 4.656 -10.259 1.00 22.33 580 PHE A C 1
ATOM 4689 O O . PHE A 1 580 ? -29.115 4.879 -10.353 1.00 22.33 580 PHE A O 1
ATOM 4696 N N . PHE A 1 581 ? -27.043 5.000 -11.212 1.00 23.23 581 PHE A N 1
ATOM 4697 C CA . PHE A 1 581 ? -27.019 4.397 -12.555 1.00 23.23 581 PHE A CA 1
ATOM 4698 C C . PHE A 1 581 ? -25.681 4.731 -13.233 1.00 23.23 581 PHE A C 1
ATOM 4700 O O . PHE A 1 581 ? -25.368 5.896 -13.469 1.00 23.23 581 PHE A O 1
ATOM 4707 N N . GLY A 1 582 ? -24.900 3.696 -13.547 1.00 21.17 582 GLY A N 1
ATOM 4708 C CA . GLY A 1 582 ? -23.768 3.786 -14.463 1.00 21.17 582 GLY A CA 1
ATOM 4709 C C . GLY A 1 582 ? -24.234 3.722 -15.918 1.00 21.17 582 GLY A C 1
ATOM 4710 O O . GLY A 1 582 ? -25.182 3.007 -16.243 1.00 21.17 582 GLY A O 1
ATOM 4711 N N . SER A 1 583 ? -23.560 4.473 -16.789 1.00 23.34 583 SER A N 1
ATOM 4712 C CA . SER A 1 583 ? -23.375 4.187 -18.220 1.00 23.34 583 SER A CA 1
ATOM 4713 C C . SER A 1 583 ? -22.275 5.112 -18.771 1.00 23.34 583 SER A C 1
ATOM 4715 O O . SER A 1 583 ? -22.364 6.325 -18.562 1.00 23.34 583 SER A O 1
ATOM 4717 N N . PRO A 1 584 ? -21.255 4.590 -19.476 1.00 26.45 584 PRO A N 1
ATOM 4718 C CA . PRO A 1 584 ? -20.187 5.391 -20.068 1.00 26.45 584 PRO A CA 1
ATOM 4719 C C . PRO A 1 584 ? -20.608 5.914 -21.452 1.00 26.45 584 PRO A C 1
ATOM 4721 O O . PRO A 1 584 ? -21.217 5.189 -22.239 1.00 26.45 584 PRO A O 1
ATOM 4724 N N . LEU A 1 585 ? -20.263 7.163 -21.781 1.00 25.42 585 LEU A N 1
ATOM 4725 C CA . LEU A 1 585 ? -20.375 7.689 -23.150 1.00 25.42 585 LEU A CA 1
ATOM 4726 C C . LEU 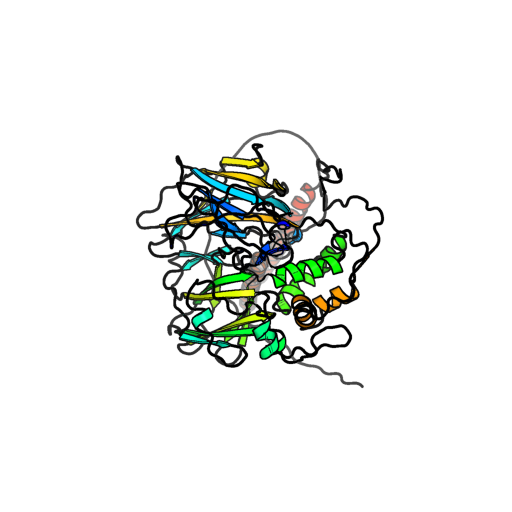A 1 585 ? -18.999 7.694 -23.849 1.00 25.42 585 LEU A C 1
ATOM 4728 O O . LEU A 1 585 ? -17.987 7.939 -23.194 1.00 25.42 585 LEU A O 1
ATOM 4732 N N . PRO A 1 586 ? -18.941 7.410 -25.166 1.00 25.92 586 PRO A N 1
ATOM 4733 C CA . PRO A 1 586 ? -17.712 7.068 -25.878 1.00 25.92 586 PRO A CA 1
ATOM 4734 C C . PRO A 1 586 ? -16.941 8.273 -26.450 1.00 25.92 586 PRO A C 1
ATOM 4736 O O . PRO A 1 586 ? -17.524 9.282 -26.835 1.00 25.92 586 PRO A O 1
ATOM 4739 N N . LYS A 1 587 ? -15.619 8.071 -26.558 1.00 25.94 587 LYS A N 1
ATOM 4740 C CA . LYS A 1 587 ? -14.598 8.664 -27.453 1.00 25.94 587 LYS A CA 1
ATOM 4741 C C . LYS A 1 587 ? -14.990 9.892 -28.298 1.00 25.94 587 LYS A C 1
ATOM 4743 O O . LYS A 1 587 ? -15.770 9.780 -29.241 1.00 25.94 587 LYS A O 1
ATOM 4748 N N . SER A 1 588 ? -14.243 10.987 -28.130 1.00 25.30 588 SER A N 1
ATOM 4749 C CA . SER A 1 588 ? -13.973 11.948 -29.211 1.00 25.30 588 SER A CA 1
ATOM 4750 C C . SER A 1 588 ? -12.587 11.686 -29.810 1.00 25.30 588 SER A C 1
ATOM 4752 O O . SER A 1 588 ? -11.577 11.767 -29.117 1.00 25.30 588 SER A O 1
ATOM 4754 N N . GLN A 1 589 ? -12.564 11.348 -31.100 1.00 25.44 589 GLN A N 1
ATOM 4755 C CA . GLN A 1 589 ? -11.369 11.234 -31.939 1.00 25.44 589 GLN A CA 1
ATOM 4756 C C . GLN A 1 589 ? -10.641 12.584 -32.111 1.00 25.44 589 GLN A C 1
ATOM 4758 O O . GLN A 1 589 ? -11.285 13.634 -32.029 1.00 25.44 589 GLN A O 1
ATOM 4763 N N . PRO A 1 590 ? -9.330 12.569 -32.419 1.00 25.86 590 PRO A N 1
ATOM 4764 C CA . PRO A 1 590 ? -8.552 13.774 -32.682 1.00 25.86 590 PRO A CA 1
ATOM 4765 C C . PRO A 1 590 ? -8.864 14.342 -34.074 1.00 25.86 590 PRO A C 1
ATOM 4767 O O . PRO A 1 590 ? -8.870 13.624 -35.076 1.00 25.86 590 PRO A O 1
ATOM 4770 N N . LEU A 1 591 ? -9.094 15.654 -34.144 1.00 25.22 591 LEU A N 1
ATOM 4771 C CA . LEU A 1 591 ? -9.093 16.402 -35.400 1.00 25.22 591 LEU A CA 1
ATOM 4772 C C . LEU A 1 591 ? -7.647 16.560 -35.881 1.00 25.22 591 LEU A C 1
ATOM 4774 O O . LEU A 1 591 ? -6.789 17.059 -35.157 1.00 25.22 591 LEU A O 1
ATOM 4778 N N . GLY A 1 592 ? -7.385 16.104 -37.103 1.00 22.17 592 GLY A N 1
ATOM 4779 C CA . GLY A 1 592 ? -6.071 16.159 -37.727 1.00 22.17 592 GLY A CA 1
ATOM 4780 C C . GLY A 1 592 ? -5.727 17.491 -38.404 1.00 22.17 592 GLY A C 1
ATOM 4781 O O . GLY A 1 592 ? -6.605 18.199 -38.886 1.00 22.17 592 GLY A O 1
ATOM 4782 N N . ARG A 1 593 ? -4.401 17.676 -38.529 1.00 23.50 593 ARG A N 1
ATOM 4783 C CA . ARG A 1 593 ? -3.603 18.447 -39.512 1.00 23.50 593 ARG A CA 1
ATOM 4784 C C . ARG A 1 593 ? -3.777 19.972 -39.562 1.00 23.50 593 ARG A C 1
ATOM 4786 O O . ARG A 1 593 ? -4.846 20.455 -39.887 1.00 23.50 593 ARG A O 1
ATOM 4793 N N . PHE A 1 594 ? -2.660 20.704 -39.460 1.00 23.72 594 PHE A N 1
ATOM 4794 C CA . PHE A 1 594 ? -1.902 21.205 -40.626 1.00 23.72 594 PHE A CA 1
ATOM 4795 C C . PHE A 1 594 ? -0.413 21.442 -40.258 1.00 23.72 594 PHE A C 1
ATOM 4797 O O . PHE A 1 594 ? -0.105 21.578 -39.077 1.00 23.72 594 PHE A O 1
ATOM 4804 N N . PRO A 1 595 ? 0.509 21.415 -41.243 1.00 27.66 595 PRO A N 1
ATOM 4805 C CA . PRO A 1 595 ? 1.955 21.361 -41.052 1.00 27.66 595 PRO A CA 1
ATOM 4806 C C . PRO A 1 595 ? 2.623 22.733 -41.205 1.00 27.66 595 PRO A C 1
ATOM 4808 O O . PRO A 1 595 ? 2.175 23.548 -42.007 1.00 27.66 595 PRO A O 1
ATOM 4811 N N . THR A 1 596 ? 3.787 22.906 -40.585 1.00 24.48 596 THR A N 1
ATOM 4812 C CA . THR A 1 596 ? 4.831 23.823 -41.070 1.00 24.48 596 THR A CA 1
ATOM 4813 C C . THR A 1 596 ? 6.200 23.260 -40.703 1.00 24.48 596 THR A C 1
ATOM 4815 O O . THR A 1 596 ? 6.575 23.233 -39.537 1.00 24.48 596 THR A O 1
ATOM 4818 N N . LYS A 1 597 ? 6.930 22.793 -41.722 1.00 22.17 597 LYS A N 1
ATOM 4819 C CA . LYS A 1 597 ? 8.399 22.775 -41.729 1.00 22.17 597 LYS A CA 1
ATOM 4820 C C . LYS A 1 597 ? 8.895 24.221 -41.777 1.00 22.17 597 LYS A C 1
ATOM 4822 O O . LYS A 1 597 ? 8.304 24.994 -42.530 1.00 22.17 597 LYS A O 1
ATOM 4827 N N . LEU A 1 598 ? 10.018 24.513 -41.126 1.00 22.59 598 LEU A N 1
ATOM 4828 C CA . LEU A 1 598 ? 11.154 25.230 -41.723 1.00 22.59 598 LEU A CA 1
ATOM 4829 C C . LEU A 1 598 ? 12.349 25.202 -40.754 1.00 22.59 598 LEU A C 1
ATOM 4831 O O . LEU A 1 598 ? 12.213 25.681 -39.636 1.00 22.59 598 LEU A O 1
ATOM 4835 N N . GLU A 1 599 ? 13.434 24.618 -41.277 1.00 30.28 599 GLU A N 1
ATOM 4836 C CA . GLU A 1 599 ? 14.848 24.556 -40.842 1.00 30.28 599 GLU A CA 1
ATOM 4837 C C . GLU A 1 599 ? 15.203 24.022 -39.450 1.00 30.28 599 GLU A C 1
ATOM 4839 O O . GLU A 1 599 ? 14.935 24.690 -38.430 1.00 30.28 599 GLU A O 1
#